Protein 3SM4 (pdb70)

B-factor: mean 24.64, std 7.72, range [2.0, 72.46]

Organism: Escherichia phage lambda (NCBI:txid2681611)

Foldseek 3Di:
DQVLLCVQQVDGQVDCPPPDPSVQLLCQLAAELQLCCLLLDQDPDDGDRDPSVVVVLVQNLCSQVVLDHDDDDPPQVVQCVVCLVVQQVVCCVVVVKHWDADAWFALDSVSRYIYHFSTAIPVGATEDEGAGPDVVVVVQCVPPPVVSCCVNRVRSRLSNCLSVVGFKYKYKYAYPVPPDDRIDIDMDTHDVVSNVSCVPRVVVSVVVSQVVCVVVVHHGSNSSD/DAADQVLVCVLFVDRFVPDDAPDPVLQLLCQLAAELLLCLLLLDADPDDGDRDPSVVVVLVQNLCSQVVLHHDDDDDDQVVQFVVCLVVLVVVCCVVVVWDWDAGGWFALDSVSRYIYGFSTATPVQATEDEGEGPDVVLVVQCLPPPPVSDDPSVVSSRLSNCLRVVTFKYKYKYAYPPDPPPGIDIDIDGHDVVSNVSCVPRVVVSVVVSQVVCVVVVHHGSNSSD/DAPADQVLVCVLFVDRQQPAAPPDPVLQLLCQLAAELQQCCLLLDADPDDHDRHPSVVVVLVQNLCSQVVLDHDDPPPVQVVQCVVCLVVQQVVCCVVVVWHWAAHGWFAQHSVSRYIYGFSTATPVQATEHEGAGPDVVVLVQCVPVNCVSCCVNRVSSRLSNCLRVVTFKYKYKYAYPPPPDDRIDIDMDGHDVVSNVSCVPRVVVSVVVSQVVCVVVVHHGSSSSD

CATH classification: 3.90.320.10

Radius of gyration: 29.6 Å; Cα contacts (8 Å, |Δi|>4): 1136; chains: 3; bounding box: 83×79×43 Å

Structure (mmCIF, N/CA/C/O backbone):
data_3SM4
#
_entry.id   3SM4
#
_cell.length_a   78.391
_cell.length_b   78.391
_cell.length_c   247.534
_cell.angle_alpha   90.00
_cell.angle_beta   90.00
_cell.angle_gamma   120.00
#
_symmetry.space_group_name_H-M   'P 65'
#
loop_
_entity.id
_entity.type
_entity.pdbx_description
1 polymer Exonuclease
2 polymer "5'-D(*TP*CP*GP*GP*TP*AP*CP*AP*GP*TP*AP*G)-3'"
3 polymer "5'-D(P*AP*GP*CP*TP*AP*CP*TP*GP*TP*AP*CP*CP*GP*A)-3'"
4 non-polymer 'PHOSPHATE ION'
5 non-polymer 'CHLORIDE ION'
6 non-polymer 'MAGNESIUM ION'
7 water water
#
loop_
_atom_site.group_PDB
_atom_site.id
_atom_site.type_symbol
_atom_site.label_atom_id
_atom_site.label_alt_id
_atom_site.label_comp_id
_atom_site.label_asym_id
_atom_site.label_entity_id
_atom_site.label_seq_id
_atom_site.pdbx_PDB_ins_code
_atom_site.Cartn_x
_atom_site.Cartn_y
_atom_site.Cartn_z
_atom_site.occupancy
_atom_site.B_iso_or_equiv
_atom_site.auth_seq_id
_atom_site.auth_comp_id
_atom_site.auth_asym_id
_atom_site.auth_atom_id
_atom_site.pdbx_PDB_model_num
ATOM 1 N N . THR A 1 5 ? -24.173 -43.354 -3.507 1.00 45.16 2 THR A N 1
ATOM 2 C CA . THR A 1 5 ? -23.856 -43.832 -4.886 1.00 46.18 2 THR A CA 1
ATOM 3 C C . THR A 1 5 ? -24.327 -42.827 -5.947 1.00 44.16 2 THR A C 1
ATOM 4 O O . THR A 1 5 ? -25.275 -42.074 -5.703 1.00 42.51 2 THR A O 1
ATOM 8 N N . PRO A 1 6 ? -23.661 -42.807 -7.124 1.00 44.73 3 PRO A N 1
ATOM 9 C CA . PRO A 1 6 ? -23.956 -41.872 -8.219 1.00 43.37 3 PRO A CA 1
ATOM 10 C C . PRO A 1 6 ? -25.433 -41.740 -8.611 1.00 42.64 3 PRO A C 1
ATOM 11 O O . PRO A 1 6 ? -25.870 -40.643 -8.969 1.00 41.28 3 PRO A O 1
ATOM 15 N N . ASP A 1 7 ? -26.186 -42.838 -8.547 1.00 44.14 4 ASP A N 1
ATOM 16 C CA . ASP A 1 7 ? -27.607 -42.823 -8.918 1.00 44.28 4 ASP A CA 1
ATOM 17 C C . ASP A 1 7 ? -28.467 -41.954 -7.992 1.00 42.88 4 ASP A C 1
ATOM 18 O O . ASP A 1 7 ? -29.401 -41.294 -8.449 1.00 42.69 4 ASP A O 1
ATOM 23 N N . ILE A 1 8 ? -28.135 -41.951 -6.701 1.00 42.39 5 ILE A N 1
ATOM 24 C CA . ILE A 1 8 ? -28.818 -41.113 -5.710 1.00 41.40 5 ILE A CA 1
ATOM 25 C C . ILE A 1 8 ? -28.533 -39.625 -5.962 1.00 39.51 5 ILE A C 1
ATOM 26 O O . ILE A 1 8 ? -29.442 -38.791 -5.902 1.00 39.31 5 ILE A O 1
ATOM 31 N N . ILE A 1 9 ? -27.272 -39.309 -6.252 1.00 38.57 6 ILE A N 1
ATOM 32 C CA . ILE A 1 9 ? -26.854 -37.939 -6.552 1.00 37.27 6 ILE A CA 1
ATOM 33 C C . ILE A 1 9 ? -27.489 -37.445 -7.857 1.00 37.53 6 ILE A C 1
ATOM 34 O O . ILE A 1 9 ? -27.958 -36.306 -7.929 1.00 37.25 6 ILE A O 1
ATOM 39 N N . LEU A 1 10 ? -27.517 -38.315 -8.868 1.00 38.41 7 LEU A N 1
ATOM 40 C CA . LEU A 1 10 ? -28.132 -38.015 -10.166 1.00 39.19 7 LEU A CA 1
ATOM 41 C C . LEU A 1 10 ? -29.606 -37.642 -10.022 1.00 39.84 7 LEU A C 1
ATOM 42 O O . LEU A 1 10 ? -30.080 -36.705 -10.666 1.00 40.21 7 LEU A O 1
ATOM 47 N N . GLN A 1 11 ? -30.318 -38.379 -9.171 1.00 40.53 8 GLN A N 1
ATOM 48 C CA . GLN A 1 11 ? -31.745 -38.155 -8.942 1.00 42.07 8 GLN A CA 1
ATOM 49 C C . GLN A 1 11 ? -32.049 -36.824 -8.255 1.00 41.73 8 GLN A C 1
ATOM 50 O O . GLN A 1 11 ? -33.131 -36.264 -8.438 1.00 43.42 8 GLN A O 1
ATOM 56 N N . ARG A 1 12 ? -31.096 -36.316 -7.476 1.00 40.20 9 ARG A N 1
ATOM 57 C CA . ARG A 1 12 ? -31.332 -35.101 -6.695 1.00 40.39 9 ARG A CA 1
ATOM 58 C C . ARG A 1 12 ? -30.674 -33.837 -7.258 1.00 39.85 9 ARG A C 1
ATOM 59 O O . ARG A 1 12 ? -31.100 -32.724 -6.939 1.00 40.81 9 ARG A O 1
ATOM 67 N N . THR A 1 13 ? -29.646 -34.006 -8.088 1.00 38.93 10 THR A N 1
ATOM 68 C CA . 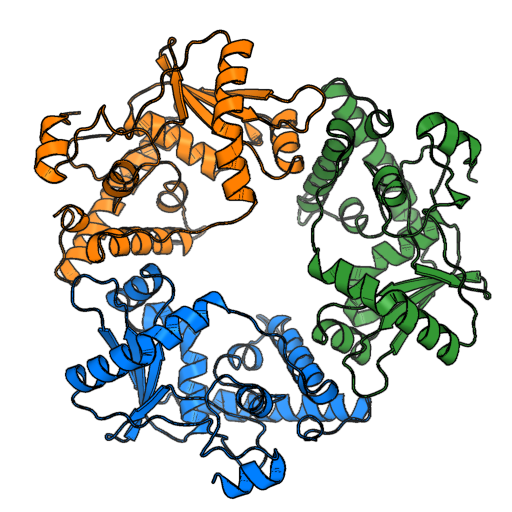THR A 1 13 ? -28.940 -32.865 -8.679 1.00 38.93 10 THR A CA 1
ATOM 69 C C . THR A 1 13 ? -29.168 -32.733 -10.186 1.00 39.95 10 THR A C 1
ATOM 70 O O . THR A 1 13 ? -29.036 -31.642 -10.746 1.00 40.78 10 THR A O 1
ATOM 74 N N . GLY A 1 14 ? -29.507 -33.845 -10.834 1.00 40.16 11 GLY A N 1
ATOM 75 C CA . GLY A 1 14 ? -29.631 -33.890 -12.290 1.00 41.41 11 GLY A CA 1
ATOM 76 C C . GLY A 1 14 ? -28.275 -34.001 -12.964 1.00 41.08 11 GLY A C 1
ATOM 77 O O . GLY A 1 14 ? -28.156 -33.808 -14.175 1.00 42.26 11 GLY A O 1
ATOM 78 N N . ILE A 1 15 ? -27.255 -34.317 -12.169 1.00 40.00 12 ILE A N 1
ATOM 79 C CA . ILE A 1 15 ? -25.880 -34.429 -12.648 1.00 40.46 12 ILE A CA 1
ATOM 80 C C . ILE A 1 15 ? -25.346 -35.839 -12.408 1.00 40.47 12 ILE A C 1
ATOM 81 O O . ILE A 1 15 ? -25.439 -36.367 -11.297 1.00 39.67 12 ILE A O 1
ATOM 86 N N . ASP A 1 16 ? -24.791 -36.441 -13.457 1.00 41.90 13 ASP A N 1
ATOM 87 C CA . ASP A 1 16 ? -24.193 -37.767 -13.356 1.00 42.84 13 ASP A CA 1
ATOM 88 C C . ASP A 1 16 ? -22.716 -37.657 -12.986 1.00 43.63 13 ASP A C 1
ATOM 89 O O . ASP A 1 16 ? -21.915 -37.090 -13.733 1.00 44.85 13 ASP A O 1
ATOM 94 N N . VAL A 1 17 ? -22.379 -38.200 -11.819 1.00 43.47 14 VAL A N 1
ATOM 95 C CA . VAL A 1 17 ? -21.021 -38.163 -11.267 1.00 44.80 14 VAL A CA 1
ATOM 96 C C . VAL A 1 17 ? -19.979 -38.867 -12.151 1.00 47.88 14 VAL A C 1
ATOM 97 O O . VAL A 1 17 ? -18.842 -38.395 -12.261 1.00 49.55 14 VAL A O 1
ATOM 101 N N . ARG A 1 18 ? -20.374 -39.974 -12.784 1.00 49.28 15 ARG A N 1
ATOM 102 C CA . ARG A 1 18 ? -19.487 -40.730 -13.682 1.00 52.82 15 ARG A CA 1
ATOM 103 C C . ARG A 1 18 ? -18.893 -39.838 -14.771 1.00 54.31 15 ARG A C 1
ATOM 104 O O . ARG A 1 18 ? -17.753 -40.040 -15.197 1.00 57.39 15 ARG A O 1
ATOM 112 N N . ALA A 1 19 ? -19.677 -38.857 -15.213 1.00 52.67 16 ALA A N 1
ATOM 113 C CA . ALA A 1 19 ? -19.212 -37.839 -16.146 1.00 54.29 16 ALA A CA 1
ATOM 114 C C . ALA A 1 19 ? -18.438 -36.755 -15.389 1.00 54.28 16 ALA A C 1
ATOM 115 O O . ALA A 1 19 ? -17.506 -37.069 -14.642 1.00 55.53 16 ALA A O 1
ATOM 117 N N . VAL A 1 20 ? -18.836 -35.495 -15.578 1.00 53.54 17 VAL A N 1
ATOM 118 C CA . VAL A 1 20 ? -18.207 -34.326 -14.938 1.00 53.90 17 VAL A CA 1
ATOM 119 C C . VAL A 1 20 ? -16.713 -34.220 -15.264 1.00 57.70 17 VAL A C 1
ATOM 120 O O . VAL A 1 20 ? -15.871 -34.867 -14.633 1.00 58.96 17 VAL A O 1
ATOM 124 N N . GLU A 1 21 ? -16.405 -33.390 -16.255 1.00 60.10 18 GLU A N 1
ATOM 125 C CA . GLU A 1 21 ? -15.037 -33.206 -16.743 1.00 64.58 18 GLU A CA 1
ATOM 126 C C . GLU A 1 21 ? -14.123 -32.480 -15.749 1.00 65.82 18 GLU A C 1
ATOM 127 O O . GLU A 1 21 ? -12.911 -32.716 -15.740 1.00 69.54 18 GLU A O 1
ATOM 133 N N . GLN A 1 22 ? -14.714 -31.612 -14.923 1.00 63.25 19 GLN A N 1
ATOM 134 C CA . GLN A 1 22 ? -14.011 -30.866 -13.862 1.00 64.14 19 GLN A CA 1
ATOM 135 C C . GLN A 1 22 ? -13.002 -29.833 -14.389 1.00 68.57 19 GLN A C 1
ATOM 136 O O . GLN A 1 22 ? -12.052 -30.181 -15.090 1.00 72.46 19 GLN A O 1
ATOM 142 N N . GLY A 1 23 ? -13.205 -28.561 -14.045 1.00 68.54 20 GLY A N 1
ATOM 143 C CA . GLY A 1 23 ? -14.328 -28.122 -13.217 1.00 64.42 20 GLY A CA 1
ATOM 144 C C . GLY A 1 23 ? -15.355 -27.343 -14.016 1.00 63.67 20 GLY A C 1
ATOM 145 O O . GLY A 1 23 ? -15.301 -26.113 -14.082 1.00 65.77 20 GLY A O 1
ATOM 146 N N . ASP A 1 24 ? -16.292 -28.068 -14.622 1.00 61.14 21 ASP A N 1
ATOM 147 C CA . ASP A 1 24 ? -17.328 -27.472 -15.467 1.00 60.76 21 ASP A CA 1
ATOM 148 C C . ASP A 1 24 ? -18.538 -26.987 -14.662 1.00 57.84 21 ASP A C 1
ATOM 149 O O . ASP A 1 24 ? -18.504 -26.967 -13.429 1.00 56.30 21 ASP A O 1
ATOM 154 N N . ASP A 1 25 ? -19.599 -26.607 -15.372 1.00 57.49 22 ASP A N 1
ATOM 155 C CA . ASP A 1 25 ? -20.834 -26.101 -14.765 1.00 55.60 22 ASP A CA 1
ATOM 156 C C . ASP A 1 25 ? -21.456 -27.098 -13.788 1.00 51.77 22 ASP A C 1
ATOM 157 O O . ASP A 1 25 ? -21.987 -26.706 -12.746 1.00 50.64 22 ASP A O 1
ATOM 162 N N . ALA A 1 26 ? -21.379 -28.380 -14.137 1.00 38.70 23 ALA A N 1
ATOM 163 C CA . ALA A 1 26 ? -21.906 -29.463 -13.313 1.00 37.85 23 ALA A CA 1
ATOM 164 C C . ALA A 1 26 ? -21.061 -29.702 -12.060 1.00 36.74 23 ALA A C 1
ATOM 165 O O . ALA A 1 26 ? -21.604 -29.986 -10.989 1.00 35.56 23 ALA A O 1
ATOM 167 N N . TRP A 1 27 ? -19.740 -29.587 -12.202 1.00 37.06 24 TRP A N 1
ATOM 168 C CA . TRP A 1 27 ? -18.814 -29.712 -11.074 1.00 36.17 24 TRP A CA 1
ATOM 169 C C . TRP A 1 27 ? -19.133 -28.702 -9.975 1.00 34.16 24 TRP A C 1
ATOM 170 O O . TRP A 1 27 ? -19.237 -29.063 -8.802 1.00 33.22 24 TRP A O 1
ATOM 181 N N . HIS A 1 28 ? -19.284 -27.439 -10.368 1.00 33.63 25 HIS A N 1
ATOM 182 C CA . HIS A 1 28 ? -19.576 -26.359 -9.430 1.00 31.85 25 HIS A CA 1
ATOM 183 C C . HIS A 1 28 ? -20.971 -26.467 -8.826 1.00 30.36 25 HIS A C 1
ATOM 184 O O . HIS A 1 28 ? -21.181 -26.088 -7.674 1.00 29.27 25 HIS A O 1
ATOM 191 N N . LYS A 1 29 ? -21.911 -26.995 -9.607 1.00 30.30 26 LYS A N 1
ATOM 192 C CA . LYS A 1 29 ? -23.304 -27.120 -9.185 1.00 29.23 26 LYS A CA 1
ATOM 193 C C . LYS A 1 29 ? -23.469 -28.076 -8.003 1.00 28.06 26 LYS A C 1
ATOM 194 O O . LYS A 1 29 ? -24.302 -27.845 -7.125 1.00 27.14 26 LYS A O 1
ATOM 200 N N . LEU A 1 30 ? -22.662 -29.136 -7.983 1.00 28.06 27 LEU A N 1
ATOM 201 C CA . LEU A 1 30 ? -22.717 -30.151 -6.930 1.00 27.26 27 LEU A CA 1
ATOM 202 C C . LEU A 1 30 ? -22.345 -29.618 -5.544 1.00 25.90 27 LEU A C 1
ATOM 203 O O . LEU A 1 30 ? -22.801 -30.153 -4.532 1.00 25.33 27 LEU A O 1
ATOM 208 N N . ARG A 1 31 ? -21.522 -28.568 -5.507 1.00 25.38 28 ARG A N 1
ATOM 209 C CA . ARG A 1 31 ? -21.063 -27.971 -4.249 1.00 24.31 28 ARG A CA 1
ATOM 210 C C . ARG A 1 31 ? -21.961 -26.845 -3.730 1.00 23.32 28 ARG A C 1
ATOM 211 O O . ARG A 1 31 ? -21.739 -26.332 -2.629 1.00 22.52 28 ARG A O 1
ATOM 219 N N . LEU A 1 32 ? -22.966 -26.460 -4.516 1.00 23.13 29 LEU A N 1
ATOM 220 C CA . LEU A 1 32 ? -23.834 -25.334 -4.155 1.00 22.26 29 LEU A CA 1
ATOM 221 C C . LEU A 1 32 ? -24.562 -25.576 -2.835 1.00 21.40 29 LEU A C 1
ATOM 222 O O . LEU A 1 32 ? -25.294 -26.562 -2.686 1.00 21.72 29 LEU A O 1
ATOM 227 N N . GLY A 1 33 ? -24.326 -24.681 -1.877 1.00 20.51 30 GLY A N 1
ATOM 228 C CA . GLY A 1 33 ? -24.959 -24.733 -0.559 1.00 19.72 30 GLY A CA 1
ATOM 229 C C . GLY A 1 33 ? -24.384 -25.763 0.397 1.00 19.36 30 GLY A C 1
ATOM 230 O O . GLY A 1 33 ? -24.834 -25.876 1.539 1.00 19.12 30 GLY A O 1
ATOM 231 N N . VAL A 1 34 ? -23.383 -26.506 -0.070 1.00 19.44 31 VAL A N 1
ATOM 232 C CA . VAL A 1 34 ? -22.799 -27.613 0.681 1.00 19.30 31 VAL A CA 1
ATOM 233 C C . VAL A 1 34 ? -21.603 -27.152 1.517 1.00 18.90 31 VAL A C 1
ATOM 234 O O . VAL A 1 34 ? -20.751 -26.399 1.038 1.00 19.02 31 VAL A O 1
ATOM 238 N N . ILE A 1 35 ? -21.558 -27.600 2.770 1.00 18.65 32 ILE A N 1
ATOM 239 C CA . ILE A 1 35 ? -20.412 -27.354 3.638 1.00 18.62 32 ILE A CA 1
ATOM 240 C C . ILE A 1 35 ? -19.248 -28.230 3.167 1.00 19.29 32 ILE A C 1
ATOM 241 O O . ILE A 1 35 ? -19.295 -29.462 3.261 1.00 19.97 32 ILE A O 1
ATOM 246 N N . THR A 1 36 ? -18.221 -27.572 2.635 1.00 19.61 33 THR A N 1
ATOM 247 C CA . THR A 1 36 ? -17.084 -28.247 2.008 1.00 20.30 33 THR A CA 1
ATOM 248 C C . THR A 1 36 ? -15.833 -28.206 2.883 1.00 20.62 33 THR A C 1
ATOM 249 O O . THR A 1 36 ? -15.669 -27.302 3.707 1.00 19.97 33 THR A O 1
ATOM 253 N N . ALA A 1 37 ? -14.950 -29.185 2.682 1.00 21.36 34 ALA A N 1
ATOM 254 C CA . ALA A 1 37 ? -13.751 -29.356 3.505 1.00 22.00 34 ALA A CA 1
ATOM 255 C C . ALA A 1 37 ? -12.837 -28.129 3.575 1.00 22.08 34 ALA A C 1
ATOM 256 O O . ALA A 1 37 ? -12.377 -27.762 4.655 1.00 21.84 34 ALA A O 1
ATOM 258 N N . SER A 1 38 ? -12.583 -27.493 2.433 1.00 22.33 35 SER A N 1
ATOM 259 C CA . SER A 1 38 ? -11.670 -26.345 2.392 1.00 22.87 35 SER A CA 1
ATOM 260 C C . SER A 1 38 ? -12.288 -25.051 2.947 1.00 22.00 35 SER A C 1
ATOM 261 O O . SER A 1 38 ? -11.613 -24.024 3.055 1.00 22.02 35 SER A O 1
ATOM 264 N N . GLU A 1 39 ? -13.565 -25.114 3.316 1.00 21.18 36 GLU A N 1
ATOM 265 C CA . GLU A 1 39 ? -14.264 -23.960 3.878 1.00 20.99 36 GLU A CA 1
ATOM 266 C C . GLU A 1 39 ? -14.746 -24.202 5.310 1.00 20.67 36 GLU A C 1
ATOM 267 O O . GLU A 1 39 ? -15.240 -23.284 5.963 1.00 20.22 36 GLU A O 1
ATOM 273 N N . VAL A 1 40 ? -14.581 -25.431 5.797 1.00 21.05 37 VAL A N 1
ATOM 274 C CA . VAL A 1 40 ? -15.084 -25.814 7.123 1.00 21.15 37 VAL A CA 1
ATOM 275 C C . VAL A 1 40 ? -14.460 -25.030 8.282 1.00 21.39 37 VAL A C 1
ATOM 276 O O . VAL A 1 40 ? -15.096 -24.855 9.324 1.00 21.37 37 VAL A O 1
ATOM 280 N N . HIS A 1 41 ? -13.237 -24.536 8.090 1.00 21.94 38 HIS A N 1
ATOM 281 C CA . HIS A 1 41 ? -12.554 -23.734 9.108 1.00 22.42 38 HIS A CA 1
ATOM 282 C C . HIS A 1 41 ? -13.397 -22.530 9.542 1.00 22.13 38 HIS A C 1
ATOM 283 O O . HIS A 1 41 ? -13.291 -22.064 10.679 1.00 22.43 38 HIS A O 1
ATOM 290 N N . ASN A 1 42 ? -14.238 -22.051 8.630 1.00 21.69 39 ASN A N 1
ATOM 291 C CA . ASN A 1 42 ? -15.187 -20.979 8.920 1.00 21.53 39 ASN A CA 1
ATOM 292 C C . ASN A 1 42 ? -16.296 -21.407 9.879 1.00 21.66 39 ASN A C 1
ATOM 293 O O . ASN A 1 42 ? -16.736 -20.614 10.710 1.00 21.79 39 ASN A O 1
ATOM 298 N N . VAL A 1 43 ? -16.748 -22.655 9.752 1.00 21.83 40 VAL A N 1
ATOM 299 C CA . VAL A 1 43 ? -17.823 -23.194 10.594 1.00 22.22 40 VAL A CA 1
ATOM 300 C C . VAL A 1 43 ? -17.343 -23.419 12.034 1.00 23.21 40 VAL A C 1
ATOM 301 O O . VAL A 1 43 ? -18.083 -23.179 12.988 1.00 23.66 40 VAL A O 1
ATOM 305 N N . ILE A 1 44 ? -16.100 -23.862 12.184 1.00 23.90 41 ILE A N 1
ATOM 306 C CA . ILE A 1 44 ? -15.573 -24.232 13.500 1.00 25.11 41 ILE A CA 1
ATOM 307 C C . ILE A 1 44 ? -14.902 -23.076 14.247 1.00 25.69 41 ILE A C 1
ATOM 308 O O . ILE A 1 44 ? -14.497 -23.230 15.402 1.00 26.82 41 ILE A O 1
ATOM 313 N N . ALA A 1 45 ? -14.811 -21.921 13.589 1.00 25.48 42 ALA A N 1
ATOM 314 C CA . ALA A 1 45 ? -14.245 -20.713 14.188 1.00 26.14 42 ALA A CA 1
ATOM 315 C C . ALA A 1 45 ? -15.089 -20.214 15.362 1.00 26.73 42 ALA A C 1
ATOM 316 O O . ALA A 1 45 ? -16.315 -20.101 15.263 1.00 26.46 42 ALA A O 1
ATOM 318 N N . LYS A 1 46 ? -14.416 -19.927 16.470 1.00 27.94 43 LYS A N 1
ATOM 319 C CA . LYS A 1 46 ? -15.066 -19.458 17.689 1.00 28.92 43 LYS A CA 1
ATOM 320 C C . LYS A 1 46 ? -14.611 -18.037 18.011 1.00 29.63 43 LYS A C 1
ATOM 321 O O . LYS A 1 46 ? -13.537 -17.620 17.569 1.00 29.86 43 LYS A O 1
ATOM 327 N N . PRO A 1 47 ? -15.425 -17.279 18.771 1.00 30.32 44 PRO A N 1
ATOM 328 C CA . PRO A 1 47 ? -14.926 -16.002 19.279 1.00 31.22 44 PRO A CA 1
ATOM 329 C C . PRO A 1 47 ? -13.964 -16.239 20.442 1.00 32.47 44 PRO A C 1
ATOM 330 O O . PRO A 1 47 ? -13.983 -17.315 21.042 1.00 32.76 44 PRO A O 1
ATOM 334 N N . ARG A 1 48 ? -13.132 -15.248 20.753 1.00 33.44 45 ARG A N 1
ATOM 335 C CA . ARG A 1 48 ? -12.164 -15.369 21.848 1.00 34.88 45 ARG A CA 1
ATOM 336 C C . ARG A 1 48 ? -12.853 -15.413 23.213 1.00 35.92 45 ARG A C 1
ATOM 337 O O . ARG A 1 48 ? -12.336 -16.007 24.162 1.00 37.04 45 ARG A O 1
ATOM 345 N N . SER A 1 49 ? -14.022 -14.783 23.294 1.00 35.66 46 SER A N 1
ATOM 346 C CA . SER A 1 49 ? -14.852 -14.806 24.492 1.00 36.70 46 SER A CA 1
ATOM 347 C C . SER A 1 49 ? -16.325 -14.852 24.097 1.00 35.73 46 SER A C 1
ATOM 348 O O . SER A 1 49 ? -16.758 -14.123 23.203 1.00 34.85 46 SER A O 1
ATOM 351 N N . GLY A 1 50 ? -17.087 -15.718 24.760 1.00 35.97 47 GLY A N 1
ATOM 352 C CA . GLY A 1 50 ? -18.526 -15.815 24.530 1.00 35.33 47 GLY A CA 1
ATOM 353 C C . GLY A 1 50 ? -18.928 -16.813 23.463 1.00 33.63 47 GLY A C 1
ATOM 354 O O . GLY A 1 50 ? -18.219 -17.789 23.219 1.00 33.02 47 GLY A O 1
ATOM 355 N N . LYS A 1 51 ? -20.069 -16.563 22.822 1.00 32.94 48 LYS A N 1
ATOM 356 C CA . LYS A 1 51 ? -20.638 -17.520 21.868 1.00 31.63 48 LYS A CA 1
ATOM 357 C C . LYS A 1 51 ? -21.111 -16.922 20.535 1.00 30.35 48 LYS A C 1
ATOM 358 O O . LYS A 1 51 ? -21.595 -17.656 19.669 1.00 29.26 48 LYS A O 1
ATOM 364 N N . LYS A 1 52 ? -20.976 -15.607 20.370 1.00 30.48 49 LYS A N 1
ATOM 365 C CA . LYS A 1 52 ? -21.406 -14.952 19.131 1.00 29.57 49 LYS A CA 1
ATOM 366 C C . LYS A 1 52 ? -20.515 -15.347 17.956 1.00 28.24 49 LYS A C 1
ATOM 367 O O . LYS A 1 52 ? -19.292 -15.236 18.032 1.00 28.27 49 LYS A O 1
ATOM 373 N N . TRP A 1 53 ? -21.147 -15.802 16.875 1.00 27.29 50 TRP A N 1
ATOM 374 C CA . TRP A 1 53 ? -20.449 -16.215 15.655 1.00 26.27 50 TRP A CA 1
ATOM 375 C C . TRP A 1 53 ? -19.514 -15.115 15.152 1.00 26.25 50 TRP A C 1
ATOM 376 O O . TRP A 1 53 ? -19.950 -13.979 14.947 1.00 26.46 50 TRP A O 1
ATOM 387 N N . PRO A 1 54 ? -18.221 -15.446 14.962 1.00 26.19 51 PRO A N 1
ATOM 388 C CA . PRO A 1 54 ? -17.250 -14.481 14.440 1.00 26.42 51 PRO A CA 1
ATOM 389 C C . PRO A 1 54 ? -17.534 -14.143 12.976 1.00 25.84 51 PRO A C 1
ATOM 390 O O . PRO A 1 54 ? -18.213 -14.909 12.287 1.00 24.78 51 PRO A O 1
ATOM 394 N N . ASP A 1 55 ? -17.012 -13.005 12.517 1.00 26.37 52 ASP A N 1
ATOM 395 C CA . ASP A 1 55 ? -17.321 -12.473 11.183 1.00 26.30 52 ASP A CA 1
ATOM 396 C C . ASP A 1 55 ? -17.068 -13.466 10.047 1.00 25.34 52 ASP A C 1
ATOM 397 O O . ASP A 1 55 ? -17.862 -13.541 9.109 1.00 24.83 52 ASP A O 1
ATOM 402 N N . MET A 1 56 ? -15.973 -14.223 10.145 1.00 25.42 53 MET A N 1
ATOM 403 C CA . MET A 1 56 ? -15.650 -15.290 9.190 1.00 24.81 53 MET A CA 1
ATOM 404 C C . MET A 1 56 ? -16.779 -16.308 9.056 1.00 23.71 53 MET A C 1
ATOM 405 O O . MET A 1 56 ? -17.127 -16.718 7.944 1.00 23.22 53 MET A O 1
ATOM 410 N N . LYS A 1 57 ? -17.326 -16.722 10.198 1.00 23.40 54 LYS A N 1
ATOM 411 C CA . LYS A 1 57 ? -18.398 -17.709 10.243 1.00 22.69 54 LYS A CA 1
ATOM 412 C C . LYS A 1 57 ? -19.696 -17.154 9.656 1.00 22.38 54 LYS A C 1
ATOM 413 O O . LYS A 1 57 ? -20.360 -17.832 8.873 1.00 21.72 54 LYS A O 1
ATOM 419 N N . MET A 1 58 ? -20.043 -15.923 10.029 1.00 22.81 55 MET A N 1
ATOM 420 C CA . MET A 1 58 ? -21.226 -15.257 9.483 1.00 22.73 55 MET A CA 1
ATOM 421 C C . MET A 1 58 ? -21.106 -15.044 7.976 1.00 22.05 55 MET A C 1
ATOM 422 O O . MET A 1 58 ? -22.081 -15.216 7.243 1.00 21.76 55 MET A O 1
ATOM 427 N N . SER A 1 59 ? -19.904 -14.683 7.529 1.00 21.80 56 SER A N 1
ATOM 428 C CA . SER A 1 59 ? -19.608 -14.487 6.111 1.00 21.59 56 SER A CA 1
ATOM 429 C C . SER A 1 59 ? -19.865 -15.755 5.297 1.00 20.72 56 SER A C 1
ATOM 430 O O . SER A 1 59 ? -20.472 -15.698 4.226 1.00 20.58 56 SER A O 1
ATOM 433 N N . TYR A 1 60 ? -19.404 -16.891 5.817 1.00 19.94 57 TYR A N 1
ATOM 434 C CA . TYR A 1 60 ? -19.594 -18.182 5.165 1.00 19.20 57 TYR A CA 1
ATOM 435 C C . TYR A 1 60 ? -21.057 -18.625 5.210 1.00 18.59 57 TYR A C 1
ATOM 436 O O . TYR A 1 60 ? -21.577 -19.165 4.231 1.00 18.32 57 TYR A O 1
ATOM 445 N N . PHE A 1 61 ? -21.700 -18.387 6.355 1.00 18.08 58 PHE A N 1
ATOM 446 C CA . PHE A 1 61 ? -23.132 -18.619 6.553 1.00 17.73 58 PHE A CA 1
ATOM 447 C C . PHE A 1 61 ? -23.923 -17.949 5.427 1.00 17.41 58 PHE A C 1
ATOM 448 O O . PHE A 1 61 ? -24.673 -18.614 4.708 1.00 17.06 58 PHE A O 1
ATOM 456 N N . HIS A 1 62 ? -23.711 -16.644 5.252 1.00 17.09 59 HIS A N 1
ATOM 457 C CA . HIS A 1 62 ? -24.382 -15.873 4.204 1.00 17.37 59 HIS A CA 1
ATOM 458 C C . HIS A 1 62 ? -23.984 -16.281 2.783 1.00 17.04 59 HIS A C 1
ATOM 459 O O . HIS A 1 62 ? -24.817 -16.249 1.881 1.00 17.08 59 HIS A O 1
ATOM 466 N N . THR A 1 63 ? -22.719 -16.661 2.590 1.00 17.02 60 THR A N 1
ATOM 467 C CA . THR A 1 63 ? -22.234 -17.126 1.285 1.00 16.93 60 THR A CA 1
ATOM 468 C C . THR A 1 63 ? -22.983 -18.391 0.847 1.00 16.85 60 THR A C 1
ATOM 469 O O . THR A 1 63 ? -23.424 -18.494 -0.302 1.00 16.73 60 THR A O 1
ATOM 473 N N . LEU A 1 64 ? -23.140 -19.335 1.773 1.00 16.83 61 LEU A N 1
ATOM 474 C CA . LEU A 1 64 ? -23.827 -20.595 1.485 1.00 17.29 61 LEU A CA 1
ATOM 475 C C . LEU A 1 64 ? -25.318 -20.413 1.236 1.00 17.49 61 LEU A C 1
ATOM 476 O O . LEU A 1 64 ? -25.884 -21.059 0.352 1.00 17.95 61 LEU A O 1
ATOM 481 N N . LEU A 1 65 ? -25.949 -19.547 2.025 1.00 17.66 62 LEU A N 1
ATOM 482 C CA . LEU A 1 65 ? -27.368 -19.247 1.855 1.00 18.10 62 LEU A CA 1
ATOM 483 C C . LEU A 1 65 ? -27.626 -18.595 0.504 1.00 18.69 62 LEU A C 1
ATOM 484 O O . LEU A 1 65 ? -28.632 -18.885 -0.147 1.00 19.14 62 LEU A O 1
ATOM 489 N N . ALA A 1 66 ? -26.701 -17.729 0.090 1.00 18.66 63 ALA A N 1
ATOM 490 C CA . ALA A 1 66 ? -26.749 -17.093 -1.224 1.00 19.25 63 ALA A CA 1
ATOM 491 C C . ALA A 1 66 ? -26.659 -18.107 -2.368 1.00 19.43 63 ALA A C 1
ATOM 492 O O . ALA A 1 66 ? -27.308 -17.936 -3.396 1.00 20.10 63 ALA A O 1
ATOM 494 N N . GLU A 1 67 ? -25.862 -19.160 -2.182 1.00 19.08 64 GLU A N 1
ATOM 495 C CA . GLU A 1 67 ? -25.707 -20.208 -3.195 1.00 19.34 64 GLU A CA 1
ATOM 496 C C . GLU A 1 67 ? -26.998 -21.007 -3.393 1.00 19.51 64 GLU A C 1
ATOM 497 O O . GLU A 1 67 ? -27.330 -21.384 -4.515 1.00 19.80 64 GLU A O 1
ATOM 503 N N . VAL A 1 68 ? -27.719 -21.249 -2.301 1.00 19.28 65 VAL A N 1
ATOM 504 C CA . VAL A 1 68 ? -29.000 -21.963 -2.342 1.00 19.93 65 VAL A CA 1
ATOM 505 C C . VAL A 1 68 ? -30.075 -21.131 -3.053 1.00 20.75 65 VAL A C 1
ATOM 506 O O . VAL A 1 68 ? -30.861 -21.657 -3.851 1.00 21.26 65 VAL A O 1
ATOM 510 N N . CYS A 1 69 ? -30.083 -19.830 -2.775 1.00 20.76 66 CYS A N 1
ATOM 511 C CA . CYS A 1 69 ? -31.130 -18.932 -3.264 1.00 21.90 66 CYS A CA 1
ATOM 512 C C . CYS A 1 69 ? -30.883 -18.401 -4.679 1.00 22.32 66 CYS A C 1
ATOM 513 O O . CYS A 1 69 ? -31.833 -18.059 -5.383 1.00 22.98 66 CYS A O 1
ATOM 516 N N . THR A 1 70 ? -29.617 -18.329 -5.087 1.00 22.37 67 THR A N 1
ATOM 517 C CA . THR A 1 70 ? -29.264 -17.861 -6.435 1.00 23.22 67 THR A CA 1
ATOM 518 C C . THR A 1 70 ? -28.928 -19.003 -7.394 1.00 24.04 67 THR A C 1
ATOM 519 O O . THR A 1 70 ? -29.086 -18.867 -8.608 1.00 24.87 67 THR A O 1
ATOM 523 N N . GLY A 1 71 ? -28.452 -20.118 -6.845 1.00 24.20 68 GLY A N 1
ATOM 524 C CA . GLY A 1 71 ? -28.042 -21.264 -7.654 1.00 25.36 68 GLY A CA 1
ATOM 525 C C . GLY A 1 71 ? -26.774 -21.018 -8.453 1.00 26.50 68 GLY A C 1
ATOM 526 O O . GLY A 1 71 ? -26.480 -21.747 -9.400 1.00 27.07 68 GLY A O 1
ATOM 527 N N . VAL A 1 72 ? -26.031 -19.975 -8.082 1.00 26.83 69 VAL A N 1
ATOM 528 C CA . VAL A 1 72 ? -24.750 -19.670 -8.719 1.00 28.28 69 VAL A CA 1
ATOM 529 C C . VAL A 1 72 ? -23.651 -19.442 -7.685 1.00 28.08 69 VAL A C 1
ATOM 530 O O . VAL A 1 72 ? -23.928 -19.178 -6.515 1.00 27.28 69 VAL A O 1
ATOM 534 N N . ALA A 1 73 ? -22.404 -19.564 -8.127 1.00 29.49 70 ALA A N 1
ATOM 535 C CA . ALA A 1 73 ? -21.252 -19.258 -7.288 1.00 29.88 70 ALA A CA 1
ATOM 536 C C . ALA A 1 73 ? -20.211 -18.479 -8.086 1.00 31.49 70 ALA A C 1
ATOM 537 O O . ALA A 1 73 ? -19.960 -18.804 -9.251 1.00 32.59 70 ALA A O 1
ATOM 539 N N . PRO A 1 74 ? -19.612 -17.441 -7.469 1.00 31.95 71 PRO A N 1
ATOM 540 C CA . PRO A 1 74 ? -18.496 -16.728 -8.094 1.00 33.49 71 PRO A CA 1
ATOM 541 C C . PRO A 1 74 ? -17.272 -17.631 -8.204 1.00 34.40 71 PRO A C 1
ATOM 542 O O . PRO A 1 74 ? -17.121 -18.567 -7.413 1.00 33.70 71 PRO A O 1
ATOM 546 N N . GLU A 1 75 ? -16.408 -17.351 -9.174 1.00 36.35 72 GLU A N 1
ATOM 547 C CA . GLU A 1 75 ? -15.209 -18.159 -9.374 1.00 37.55 72 GLU A CA 1
ATOM 548 C C . GLU A 1 75 ? -13.927 -17.387 -9.069 1.00 38.45 72 GLU A C 1
ATOM 549 O O . GLU A 1 75 ? -13.636 -16.361 -9.691 1.00 39.65 72 GLU A O 1
ATOM 555 N N . VAL A 1 76 ? -13.176 -17.898 -8.097 1.00 38.13 73 VAL A N 1
ATOM 556 C CA . VAL A 1 76 ? -11.899 -17.314 -7.686 1.00 38.98 73 VAL A CA 1
ATOM 557 C C . VAL A 1 76 ? -10.732 -18.174 -8.178 1.00 40.21 73 VAL A C 1
ATOM 558 O O . VAL A 1 76 ? -10.943 -19.193 -8.842 1.00 40.54 73 VAL A O 1
ATOM 562 N N . ASN A 1 77 ? -9.510 -17.751 -7.853 1.00 49.15 74 ASN A N 1
ATOM 563 C CA . ASN A 1 77 ? -8.292 -18.527 -8.111 1.00 45.64 74 ASN A CA 1
ATOM 564 C C . ASN A 1 77 ? -8.183 -19.118 -9.521 1.00 43.18 74 ASN A C 1
ATOM 565 O O . ASN A 1 77 ? -7.871 -20.299 -9.681 1.00 41.46 74 ASN A O 1
ATOM 570 N N . ALA A 1 78 ? -8.437 -18.293 -10.536 1.00 43.11 75 ALA A N 1
ATOM 571 C CA . ALA A 1 78 ? -8.310 -18.723 -11.931 1.00 41.30 75 ALA A CA 1
ATOM 572 C C . ALA A 1 78 ? -6.868 -19.116 -12.255 1.00 38.28 75 ALA A C 1
ATOM 573 O O . ALA A 1 78 ? -6.622 -20.076 -12.990 1.00 37.06 75 ALA A O 1
ATOM 575 N N . LYS A 1 79 ? -5.926 -18.374 -11.680 1.00 37.41 76 LYS A N 1
ATOM 576 C CA . LYS A 1 79 ? -4.502 -18.596 -11.891 1.00 34.94 76 LYS A CA 1
ATOM 577 C C . LYS A 1 79 ? -3.996 -19.830 -11.136 1.00 33.28 76 LYS A C 1
ATOM 578 O O . LYS A 1 79 ? -3.251 -20.642 -11.691 1.00 31.51 76 LYS A O 1
ATOM 584 N N . ALA A 1 80 ? -4.418 -19.966 -9.879 1.00 33.70 77 ALA A N 1
ATOM 585 C CA . ALA A 1 80 ? -3.999 -21.076 -9.020 1.00 32.26 77 ALA A CA 1
ATOM 586 C C . ALA A 1 80 ? -4.536 -22.426 -9.499 1.00 31.00 77 ALA A C 1
ATOM 587 O O . ALA A 1 80 ? -3.826 -23.433 -9.453 1.00 29.36 77 ALA A O 1
ATOM 589 N N . LEU A 1 81 ? -5.783 -22.438 -9.964 1.00 31.72 78 LEU A N 1
ATOM 590 C CA . LEU A 1 81 ? -6.406 -23.670 -10.449 1.00 31.18 78 LEU A CA 1
ATOM 591 C C . LEU A 1 81 ? -5.809 -24.127 -11.779 1.00 29.18 78 LEU A C 1
ATOM 592 O O . LEU A 1 81 ? -5.647 -25.326 -12.006 1.00 28.40 78 LEU A O 1
ATOM 597 N N . ALA A 1 82 ? -5.474 -23.166 -12.641 1.00 28.39 79 ALA A N 1
ATOM 598 C CA . ALA A 1 82 ? -4.819 -23.450 -13.919 1.00 27.08 79 ALA A CA 1
ATOM 599 C C . ALA A 1 82 ? -3.453 -24.105 -13.714 1.00 24.90 79 ALA A C 1
ATOM 600 O O . ALA A 1 82 ? -3.072 -25.006 -14.464 1.00 24.42 79 ALA A O 1
ATOM 602 N N . TRP A 1 83 ? -2.727 -23.645 -12.695 1.00 23.91 80 TRP A N 1
ATOM 603 C CA . TRP A 1 83 ? -1.434 -24.227 -12.332 1.00 22.47 80 TRP A CA 1
ATOM 604 C C . TRP A 1 83 ? -1.601 -25.672 -11.871 1.00 21.97 80 TRP A C 1
ATOM 605 O O . TRP A 1 83 ? -0.905 -26.567 -12.358 1.00 21.34 80 TRP A O 1
ATOM 616 N N . GLY A 1 84 ? -2.525 -25.886 -10.936 1.00 22.76 81 GLY A N 1
ATOM 617 C CA . GLY A 1 84 ? -2.778 -27.207 -10.361 1.00 22.60 81 GLY A CA 1
ATOM 618 C C . GLY A 1 84 ? -3.199 -28.249 -11.378 1.00 22.80 81 GLY A C 1
ATOM 619 O O . GLY A 1 84 ? -2.683 -29.374 -11.370 1.00 21.90 81 GLY A O 1
ATOM 620 N N . LYS A 1 85 ? -4.128 -27.868 -12.258 1.00 24.02 82 LYS A N 1
ATOM 621 C CA . LYS A 1 85 ? -4.682 -28.775 -13.271 1.00 25.23 82 LYS A CA 1
ATOM 622 C C . LYS A 1 85 ? -3.634 -29.224 -14.296 1.00 24.52 82 LYS A C 1
ATOM 623 O O . LYS A 1 85 ? -3.712 -30.331 -14.833 1.00 25.24 82 LYS A O 1
ATOM 629 N N . GLN A 1 86 ? -2.652 -28.365 -14.554 1.00 23.46 83 GLN A N 1
ATOM 630 C CA . GLN A 1 86 ? -1.567 -28.684 -15.478 1.00 23.31 83 GLN A CA 1
ATOM 631 C C . GLN A 1 86 ? -0.679 -29.807 -14.931 1.00 22.21 83 GLN A C 1
ATOM 632 O O . GLN A 1 86 ? -0.268 -30.701 -15.675 1.00 22.58 83 GLN A O 1
ATOM 638 N N . TYR A 1 87 ? -0.417 -29.766 -13.626 1.00 21.15 84 TYR A N 1
ATOM 639 C CA . TYR A 1 87 ? 0.528 -30.679 -12.982 1.00 20.36 84 TYR A CA 1
ATOM 640 C C . TYR A 1 87 ? -0.091 -31.794 -12.132 1.00 20.61 84 TYR A C 1
ATOM 641 O O . TYR A 1 87 ? 0.638 -32.561 -11.498 1.00 20.09 84 TYR A O 1
ATOM 650 N N . GLU A 1 88 ? -1.419 -31.893 -12.128 1.00 21.60 85 GLU A N 1
ATOM 651 C CA . GLU A 1 88 ? -2.115 -32.886 -11.300 1.00 22.43 85 GLU A CA 1
ATOM 652 C C . GLU A 1 88 ? -1.790 -34.341 -11.654 1.00 22.58 85 GLU A C 1
ATOM 653 O O . GLU A 1 88 ? -1.738 -35.194 -10.766 1.00 22.62 85 GLU A O 1
ATOM 659 N N . ASN A 1 89 ? -1.571 -34.621 -12.939 1.00 23.07 86 ASN A N 1
ATOM 660 C CA . ASN A 1 89 ? -1.186 -35.967 -13.374 1.00 23.71 86 ASN A CA 1
ATOM 661 C C . ASN A 1 89 ? 0.229 -36.360 -12.954 1.00 22.41 86 ASN A C 1
ATOM 662 O O . ASN A 1 89 ? 0.448 -37.471 -12.463 1.00 22.34 86 ASN A O 1
ATOM 667 N N . ASP A 1 90 ? 1.180 -35.445 -13.144 1.00 21.56 87 ASP A N 1
ATOM 668 C CA . ASP A 1 90 ? 2.572 -35.673 -12.751 1.00 21.08 87 ASP A CA 1
ATOM 669 C C . ASP A 1 90 ? 2.729 -35.762 -11.235 1.00 19.85 87 ASP A C 1
ATOM 670 O O . ASP A 1 90 ? 3.575 -36.505 -10.742 1.00 19.77 87 ASP A O 1
ATOM 675 N N . ALA A 1 91 ? 1.913 -35.000 -10.508 1.00 19.29 88 ALA A N 1
ATOM 676 C CA . ALA A 1 91 ? 1.888 -35.053 -9.050 1.00 18.81 88 ALA A CA 1
ATOM 677 C C . ALA A 1 91 ? 1.464 -36.439 -8.562 1.00 19.08 88 ALA A C 1
ATOM 678 O O . ALA A 1 91 ? 2.130 -37.031 -7.713 1.00 18.61 88 ALA A O 1
ATOM 680 N N . ARG A 1 92 ? 0.364 -36.949 -9.115 1.00 19.72 89 ARG A N 1
ATOM 681 C CA . ARG A 1 92 ? -0.177 -38.250 -8.726 1.00 20.62 89 ARG A CA 1
ATOM 682 C C . ARG A 1 92 ? 0.784 -39.385 -9.071 1.00 20.23 89 ARG A C 1
ATOM 683 O O . ARG A 1 92 ? 1.005 -40.284 -8.257 1.00 20.32 89 ARG A O 1
ATOM 691 N N . THR A 1 93 ? 1.359 -39.323 -10.270 1.00 19.83 90 THR A N 1
ATOM 692 C CA . THR A 1 93 ? 2.305 -40.329 -10.741 1.00 19.90 90 THR A CA 1
ATOM 693 C C . THR A 1 93 ? 3.528 -40.413 -9.823 1.00 18.72 90 THR A C 1
ATOM 694 O O . THR A 1 93 ? 3.967 -41.514 -9.466 1.00 18.51 90 THR A O 1
ATOM 698 N N . LEU A 1 94 ? 4.066 -39.256 -9.435 1.00 17.39 91 LEU A N 1
ATOM 699 C CA . LEU A 1 94 ? 5.214 -39.224 -8.534 1.00 17.07 91 LEU A CA 1
ATOM 700 C C . LEU A 1 94 ? 4.849 -39.676 -7.121 1.00 16.92 91 LEU A C 1
ATOM 701 O O . LEU A 1 94 ? 5.646 -40.353 -6.468 1.00 17.02 91 LEU A O 1
ATOM 706 N N . PHE A 1 95 ? 3.653 -39.315 -6.654 1.00 16.84 92 PHE A N 1
ATOM 707 C CA . PHE A 1 95 ? 3.208 -39.746 -5.328 1.00 17.45 92 PHE A CA 1
ATOM 708 C C . PHE A 1 95 ? 3.091 -41.264 -5.244 1.00 18.32 92 PHE A C 1
ATOM 709 O O . PHE A 1 95 ? 3.474 -41.859 -4.237 1.00 18.73 92 PHE A O 1
ATOM 717 N N . GLU A 1 96 ? 2.552 -41.865 -6.302 1.00 19.27 93 GLU A N 1
ATOM 718 C CA . GLU A 1 96 ? 2.382 -43.318 -6.408 1.00 20.79 93 GLU A CA 1
ATOM 719 C C . GLU A 1 96 ? 3.717 -44.055 -6.372 1.00 20.75 93 GLU A C 1
ATOM 720 O O . GLU A 1 96 ? 3.823 -45.142 -5.794 1.00 21.74 93 GLU A O 1
ATOM 726 N N . PHE A 1 97 ? 4.723 -43.460 -7.008 1.00 20.45 94 PHE A N 1
ATOM 727 C CA . PHE A 1 97 ? 6.072 -44.017 -7.047 1.00 20.81 94 PHE A CA 1
ATOM 728 C C . PHE A 1 97 ? 6.753 -43.938 -5.680 1.00 20.80 94 PHE A C 1
ATOM 729 O O . PHE A 1 97 ? 7.391 -44.897 -5.240 1.00 21.49 94 PHE A O 1
ATOM 737 N N . THR A 1 98 ? 6.625 -42.786 -5.028 1.00 25.78 95 THR A N 1
ATOM 738 C CA . THR A 1 98 ? 7.298 -42.530 -3.758 1.00 25.78 95 THR A CA 1
ATOM 739 C C . THR A 1 98 ? 6.665 -43.323 -2.609 1.00 26.09 95 THR A C 1
ATOM 740 O O . THR A 1 98 ? 7.371 -43.985 -1.837 1.00 26.46 95 THR A O 1
ATOM 744 N N . SER A 1 99 ? 5.337 -43.270 -2.530 1.00 25.83 96 SER A N 1
ATOM 745 C CA . SER A 1 99 ? 4.569 -43.878 -1.442 1.00 26.07 96 SER A CA 1
ATOM 746 C C . SER A 1 99 ? 4.468 -45.395 -1.550 1.00 27.20 96 SER A C 1
ATOM 747 O O . SER A 1 99 ? 4.280 -46.080 -0.543 1.00 27.59 96 SER A O 1
ATOM 750 N N . GLY A 1 100 ? 4.572 -45.907 -2.775 1.00 27.72 97 GLY A N 1
ATOM 751 C CA . GLY A 1 100 ? 4.366 -47.328 -3.049 1.00 29.17 97 GLY A CA 1
ATOM 752 C C . GLY A 1 100 ? 2.894 -47.683 -2.968 1.00 29.63 97 GLY A C 1
ATOM 753 O O . GLY A 1 100 ? 2.533 -48.845 -2.778 1.00 30.69 97 GLY A O 1
ATOM 754 N N . VAL A 1 101 ? 2.046 -46.667 -3.108 1.00 28.94 98 VAL A N 1
ATOM 755 C CA . VAL A 1 101 ? 0.600 -46.826 -3.006 1.00 29.25 98 VAL A CA 1
ATOM 756 C C . VAL A 1 101 ? -0.054 -46.349 -4.303 1.00 29.11 98 VAL A C 1
ATOM 757 O O . VAL A 1 101 ? 0.401 -45.384 -4.914 1.00 28.72 98 VAL A O 1
ATOM 761 N N . ASN A 1 102 ? -1.110 -47.037 -4.726 1.00 29.90 99 ASN A N 1
ATOM 762 C CA . ASN A 1 102 ? -1.816 -46.682 -5.952 1.00 29.97 99 ASN A CA 1
ATOM 763 C C . ASN A 1 102 ? -3.045 -45.825 -5.673 1.00 29.20 99 ASN A C 1
ATOM 764 O O . ASN A 1 102 ? -3.810 -46.102 -4.747 1.00 29.22 99 ASN A O 1
ATOM 769 N N . VAL A 1 103 ? -3.216 -44.781 -6.480 1.00 28.40 100 VAL A N 1
ATOM 770 C CA . VAL A 1 103 ? -4.256 -43.774 -6.260 1.00 27.55 100 VAL A CA 1
ATOM 771 C C . VAL A 1 103 ? -5.377 -43.884 -7.292 1.00 28.32 100 VAL A C 1
ATOM 772 O O . VAL A 1 103 ? -5.121 -43.978 -8.496 1.00 28.99 100 VAL A O 1
ATOM 776 N N . THR A 1 104 ? -6.615 -43.882 -6.804 1.00 28.39 101 THR A N 1
ATOM 777 C CA . THR A 1 104 ? -7.793 -43.835 -7.660 1.00 29.33 101 THR A CA 1
ATOM 778 C C . THR A 1 104 ? -8.418 -42.448 -7.543 1.00 28.50 101 THR A C 1
ATOM 779 O O . THR A 1 104 ? -8.674 -41.969 -6.435 1.00 27.52 101 THR A O 1
ATOM 783 N N . GLU A 1 105 ? -8.645 -41.800 -8.683 1.00 29.10 102 GLU A N 1
ATOM 784 C CA . GLU A 1 105 ? -9.296 -40.490 -8.698 1.00 28.78 102 GLU A CA 1
ATOM 785 C C . GLU A 1 105 ? -10.723 -40.612 -8.187 1.00 28.84 102 GLU A C 1
ATOM 786 O O . GLU A 1 105 ? -11.431 -41.568 -8.507 1.00 30.08 102 GLU A O 1
ATOM 792 N N . SER A 1 106 ? -11.130 -39.643 -7.378 1.00 28.01 103 SER A N 1
ATOM 793 C CA . SER A 1 106 ? -12.424 -39.681 -6.720 1.00 27.94 103 SER A CA 1
ATOM 794 C C . SER A 1 106 ? -13.250 -38.439 -7.031 1.00 27.44 103 SER A C 1
ATOM 795 O O . SER A 1 106 ? -12.750 -37.316 -6.933 1.00 26.70 103 SER A O 1
ATOM 798 N N . PRO A 1 107 ? -14.523 -38.638 -7.411 1.00 28.00 104 PRO A N 1
ATOM 799 C CA . PRO A 1 107 ? -15.456 -37.520 -7.475 1.00 27.37 104 PRO A CA 1
ATOM 800 C C . PRO A 1 107 ? -15.824 -37.056 -6.068 1.00 25.90 104 PRO A C 1
ATOM 801 O O . PRO A 1 107 ? -15.360 -37.639 -5.082 1.00 25.66 104 PRO A O 1
ATOM 805 N N . ILE A 1 108 ? -16.648 -36.015 -5.981 1.00 24.96 105 ILE A N 1
ATOM 806 C CA . ILE A 1 108 ? -17.139 -35.506 -4.703 1.00 23.59 105 ILE A CA 1
ATOM 807 C C . ILE A 1 108 ? -17.733 -36.628 -3.841 1.00 23.57 105 ILE A C 1
ATOM 808 O O . ILE A 1 108 ? -18.367 -37.554 -4.358 1.00 24.35 105 ILE A O 1
ATOM 813 N N . ILE A 1 109 ? -17.495 -36.551 -2.536 1.00 22.67 106 ILE A N 1
ATOM 814 C CA . ILE A 1 109 ? -18.062 -37.502 -1.587 1.00 23.00 106 ILE A CA 1
ATOM 815 C C . ILE A 1 109 ? -18.906 -36.761 -0.560 1.00 22.47 106 ILE A C 1
ATOM 816 O O . ILE A 1 109 ? -18.405 -35.906 0.169 1.00 21.61 106 ILE A O 1
ATOM 821 N N . TYR A 1 110 ? -20.194 -37.086 -0.526 1.00 22.85 107 TYR A N 1
ATOM 822 C CA . TYR A 1 110 ? -21.088 -36.569 0.498 1.00 22.59 107 TYR A CA 1
ATOM 823 C C . TYR A 1 110 ? -21.060 -37.516 1.689 1.00 23.15 107 TYR A C 1
ATOM 824 O O . TYR A 1 110 ? -20.945 -38.729 1.520 1.00 24.14 107 TYR A O 1
ATOM 833 N N . ARG A 1 111 ? -21.165 -36.956 2.889 1.00 22.94 108 ARG A N 1
ATOM 834 C CA . ARG A 1 111 ? -21.148 -37.750 4.115 1.00 23.83 108 ARG A CA 1
ATOM 835 C C . ARG A 1 111 ? -22.412 -38.603 4.275 1.00 25.09 108 ARG A C 1
ATOM 836 O O . ARG A 1 111 ? -22.337 -39.751 4.713 1.00 25.95 108 ARG A O 1
ATOM 844 N N . ASP A 1 112 ? -23.566 -38.038 3.923 1.00 25.36 109 ASP A N 1
ATOM 845 C CA . ASP A 1 112 ? -24.845 -38.727 4.108 1.00 26.85 109 ASP A CA 1
ATOM 846 C C . ASP A 1 112 ? -25.904 -38.329 3.073 1.00 26.92 109 ASP A C 1
ATOM 847 O O . ASP A 1 112 ? -25.643 -37.516 2.181 1.00 26.14 109 ASP A O 1
ATOM 852 N N . GLU A 1 113 ? -27.099 -38.904 3.214 1.00 27.96 110 GLU A N 1
ATOM 853 C CA . GLU A 1 113 ? -28.214 -38.657 2.299 1.00 28.47 110 GLU A CA 1
ATOM 854 C C . GLU A 1 113 ? -28.663 -37.195 2.271 1.00 27.13 110 GLU A C 1
ATOM 855 O O . GLU A 1 113 ? -29.133 -36.721 1.241 1.00 27.07 110 GLU A O 1
ATOM 861 N N . SER A 1 114 ? -28.508 -36.486 3.391 1.00 26.18 111 SER A N 1
ATOM 862 C CA . SER A 1 114 ? -28.868 -35.061 3.470 1.00 25.13 111 SER A CA 1
ATOM 863 C C . SER A 1 114 ? -28.079 -34.190 2.486 1.00 24.13 111 SER A C 1
ATOM 864 O O . SER A 1 114 ? -28.542 -33.117 2.092 1.00 23.56 111 SER A O 1
ATOM 867 N N . MET A 1 115 ? -26.890 -34.660 2.108 1.00 23.81 112 MET A N 1
ATOM 868 C CA . MET A 1 115 ? -26.027 -33.984 1.131 1.00 23.23 112 MET A CA 1
ATOM 869 C C . MET A 1 115 ? -25.692 -32.542 1.530 1.00 22.05 112 MET A C 1
ATOM 870 O O . MET A 1 115 ? -25.518 -31.681 0.667 1.00 21.77 112 MET A O 1
ATOM 875 N N . ARG A 1 116 ? -25.604 -32.292 2.837 1.00 21.68 113 ARG A N 1
ATOM 876 C CA . ARG A 1 116 ? -25.301 -30.958 3.373 1.00 21.04 113 ARG A CA 1
ATOM 877 C C . ARG A 1 116 ? -23.800 -30.757 3.571 1.00 20.64 113 ARG A C 1
ATOM 878 O O . ARG A 1 116 ? -23.329 -29.627 3.753 1.00 20.14 113 ARG A O 1
ATOM 886 N N . THR A 1 117 ? -23.062 -31.864 3.539 1.00 20.76 114 THR A N 1
ATOM 887 C CA . THR A 1 117 ? -21.639 -31.891 3.878 1.00 20.65 114 THR A CA 1
ATOM 888 C C . THR A 1 117 ? -20.882 -32.788 2.899 1.00 20.70 114 THR A C 1
ATOM 889 O O . THR A 1 117 ? -21.343 -33.889 2.581 1.00 21.27 114 THR A O 1
ATOM 893 N N . ALA A 1 118 ? -19.721 -32.322 2.435 1.00 20.27 115 ALA A N 1
ATOM 894 C CA . ALA A 1 118 ? -18.938 -33.039 1.425 1.00 20.51 115 ALA A CA 1
ATOM 895 C C . ALA A 1 118 ? -17.447 -32.698 1.426 1.00 20.37 115 ALA A C 1
ATOM 896 O O . ALA A 1 118 ? -17.032 -31.659 1.940 1.00 20.26 115 ALA A O 1
ATOM 898 N N . CYS A 1 119 ? -16.651 -33.595 0.846 1.00 20.85 116 CYS A N 1
ATOM 899 C CA . CYS A 1 119 ? -15.250 -33.317 0.545 1.00 20.84 116 CYS A CA 1
ATOM 900 C C . CYS A 1 119 ? -14.919 -33.811 -0.864 1.00 21.17 116 CYS A C 1
ATOM 901 O O . CYS A 1 119 ? -15.615 -34.675 -1.407 1.00 21.60 116 CYS A O 1
ATOM 904 N N . SER A 1 120 ? -13.874 -33.240 -1.457 1.00 21.08 117 SER A N 1
ATOM 905 C CA . SER A 1 120 ? -13.435 -33.633 -2.790 1.00 21.62 117 SER A CA 1
ATOM 906 C C . SER A 1 120 ? -11.961 -34.038 -2.764 1.00 21.60 117 SER A C 1
ATOM 907 O O . SER A 1 120 ? -11.084 -33.214 -3.034 1.00 21.29 117 SER A O 1
ATOM 910 N N . PRO A 1 121 ? -11.688 -35.314 -2.433 1.00 21.93 118 PRO A N 1
ATOM 911 C CA . PRO A 1 121 ? -10.318 -35.819 -2.325 1.00 21.97 118 PRO A CA 1
ATOM 912 C C . PRO A 1 121 ? -9.586 -35.758 -3.661 1.00 22.44 118 PRO A C 1
ATOM 913 O O . PRO A 1 121 ? -10.220 -35.813 -4.718 1.00 22.87 118 PRO A O 1
ATOM 917 N N . ASP A 1 122 ? -8.262 -35.631 -3.611 1.00 22.42 119 ASP A N 1
ATOM 918 C CA . ASP A 1 122 ? -7.445 -35.700 -4.821 1.00 22.92 119 ASP A CA 1
ATOM 919 C C . ASP A 1 122 ? -7.234 -37.154 -5.238 1.00 23.49 119 ASP A C 1
ATOM 920 O O . ASP A 1 122 ? -6.724 -37.436 -6.326 1.00 24.18 119 ASP A O 1
ATOM 925 N N . GLY A 1 123 ? -7.654 -38.067 -4.368 1.00 26.21 120 GLY A N 1
ATOM 926 C CA . GLY A 1 123 ? -7.649 -39.493 -4.659 1.00 26.40 120 GLY A CA 1
ATOM 927 C C . GLY A 1 123 ? -7.984 -40.345 -3.450 1.00 26.21 120 GLY A C 1
ATOM 928 O O . GLY A 1 123 ? -7.966 -39.863 -2.314 1.00 25.78 120 GLY A O 1
ATOM 929 N N . LEU A 1 124 ? -8.304 -41.611 -3.706 1.00 26.64 121 LEU A N 1
ATOM 930 C CA . LEU A 1 124 ? -8.485 -42.608 -2.658 1.00 26.67 121 LEU A CA 1
ATOM 931 C C . LEU A 1 124 ? -7.432 -43.691 -2.849 1.00 26.32 121 LEU A C 1
ATOM 932 O O . LEU A 1 124 ? -7.305 -44.258 -3.936 1.00 26.72 121 LEU A O 1
ATOM 937 N N . CYS A 1 125 ? -6.679 -43.963 -1.789 1.00 25.75 122 CYS A N 1
ATOM 938 C CA . CYS A 1 125 ? -5.493 -44.812 -1.878 1.00 25.69 122 CYS A CA 1
ATOM 939 C C . CYS A 1 125 ? -5.786 -46.286 -1.613 1.00 26.34 122 CYS A C 1
ATOM 940 O O . CYS A 1 125 ? -6.753 -46.626 -0.927 1.00 26.73 122 CYS A O 1
ATOM 943 N N . SER A 1 126 ? -4.932 -47.150 -2.159 1.00 26.76 123 SER A N 1
ATOM 944 C CA . SER A 1 126 ? -5.099 -48.602 -2.066 1.00 27.73 123 SER A CA 1
ATOM 945 C C . SER A 1 126 ? -4.936 -49.152 -0.648 1.00 27.87 123 SER A C 1
ATOM 946 O O . SER A 1 126 ? -5.422 -50.245 -0.347 1.00 28.52 123 SER A O 1
ATOM 949 N N . ASP A 1 127 ? -4.258 -48.397 0.217 1.00 27.51 124 ASP A N 1
ATOM 950 C CA . ASP A 1 127 ? -4.084 -48.799 1.616 1.00 27.93 124 ASP A CA 1
ATOM 951 C C . ASP A 1 127 ? -5.253 -48.372 2.509 1.00 28.04 124 ASP A C 1
ATOM 952 O O . ASP A 1 127 ? -5.297 -48.710 3.693 1.00 28.60 124 ASP A O 1
ATOM 957 N N . GLY A 1 128 ? -6.194 -47.630 1.929 1.00 27.58 125 GLY A N 1
ATOM 958 C CA . GLY A 1 128 ? -7.386 -47.182 2.643 1.00 27.74 125 GLY A CA 1
ATOM 959 C C . GLY A 1 128 ? -7.366 -45.720 3.050 1.00 27.17 125 GLY A C 1
ATOM 960 O O . GLY A 1 128 ? -8.363 -45.203 3.550 1.00 27.78 125 GLY A O 1
ATOM 961 N N . ASN A 1 129 ? -6.232 -45.053 2.840 1.00 26.30 126 ASN A N 1
ATOM 962 C CA . ASN A 1 129 ? -6.107 -43.631 3.150 1.00 25.69 126 ASN A CA 1
ATOM 963 C C . ASN A 1 129 ? -6.676 -42.744 2.047 1.00 25.12 126 ASN A C 1
ATOM 964 O O . ASN A 1 129 ? -6.749 -43.148 0.886 1.00 25.08 126 ASN A O 1
ATOM 969 N N . GLY A 1 130 ? -7.086 -41.537 2.422 1.00 24.97 127 GLY A N 1
ATOM 970 C CA . GLY A 1 130 ? -7.457 -40.521 1.447 1.00 24.34 127 GLY A CA 1
ATOM 971 C C . GLY A 1 130 ? -6.223 -39.734 1.059 1.00 23.48 127 GLY A C 1
ATOM 972 O O . GLY A 1 130 ? -5.166 -39.874 1.687 1.00 23.08 127 GLY A O 1
ATOM 973 N N . LEU A 1 131 ? -6.350 -38.911 0.021 1.00 23.03 128 LEU A N 1
ATOM 974 C CA . LEU A 1 131 ? -5.224 -38.116 -0.457 1.00 22.33 128 LEU A CA 1
ATOM 975 C C . LEU A 1 131 ? -5.595 -36.667 -0.748 1.00 22.30 128 LEU A C 1
ATOM 976 O O . LEU A 1 131 ? -6.537 -36.388 -1.495 1.00 22.79 128 LEU A O 1
ATOM 981 N N . GLU A 1 132 ? -4.842 -35.761 -0.134 1.00 21.92 129 GLU A N 1
ATOM 982 C CA . GLU A 1 132 ? -4.809 -34.366 -0.528 1.00 21.82 129 GLU A CA 1
ATOM 983 C C . GLU A 1 132 ? -3.471 -34.137 -1.216 1.00 21.13 129 GLU A C 1
ATOM 984 O O . GLU A 1 132 ? -2.413 -34.230 -0.585 1.00 20.92 129 GLU A O 1
ATOM 990 N N . LEU A 1 133 ? -3.528 -33.873 -2.518 1.00 21.02 130 LEU A N 1
ATOM 991 C CA . LEU A 1 133 ? -2.332 -33.649 -3.323 1.00 20.51 130 LEU A CA 1
ATOM 992 C C . LEU A 1 133 ? -2.371 -32.261 -3.961 1.00 20.34 130 LEU A C 1
ATOM 993 O O . LEU A 1 133 ? -3.100 -32.019 -4.929 1.00 21.11 130 LEU A O 1
ATOM 998 N N . ALA A 1 134 ? -1.582 -31.353 -3.400 1.00 19.53 131 ALA A N 1
ATOM 999 C CA . ALA A 1 134 ? -1.577 -29.963 -3.837 1.00 19.48 131 ALA A CA 1
ATOM 1000 C C . ALA A 1 134 ? -0.318 -29.615 -4.621 1.00 19.21 131 ALA A C 1
ATOM 1001 O O . ALA A 1 134 ? 0.767 -30.126 -4.340 1.00 18.18 131 ALA A O 1
ATOM 1003 N N . CYS A 1 135 ? -0.482 -28.745 -5.612 1.00 19.61 132 CYS A N 1
ATOM 1004 C CA . CYS A 1 135 ? 0.641 -28.162 -6.328 1.00 19.82 132 CYS A CA 1
ATOM 1005 C C . CYS A 1 135 ? 0.668 -26.674 -5.981 1.00 19.50 132 CYS A C 1
ATOM 1006 O O . CYS A 1 135 ? 0.095 -25.858 -6.710 1.00 20.14 132 CYS A O 1
ATOM 1009 N N . PRO A 1 136 ? 1.317 -26.316 -4.850 1.00 18.62 133 PRO A N 1
ATOM 1010 C CA . PRO A 1 136 ? 1.284 -24.932 -4.375 1.00 18.31 133 PRO A CA 1
ATOM 1011 C C . PRO A 1 136 ? 1.761 -23.948 -5.440 1.00 18.47 133 PRO A C 1
ATOM 1012 O O . PRO A 1 136 ? 2.768 -24.199 -6.107 1.00 18.55 133 PRO A O 1
ATOM 1016 N N . PHE A 1 137 ? 1.030 -22.846 -5.603 1.00 18.49 134 PHE A N 1
ATOM 1017 C CA . PHE A 1 137 ? 1.347 -21.873 -6.647 1.00 18.71 134 PHE A CA 1
ATOM 1018 C C . PHE A 1 137 ? 2.743 -21.274 -6.474 1.00 17.86 134 PHE A C 1
ATOM 1019 O O . PHE A 1 137 ? 3.423 -20.994 -7.459 1.00 18.04 134 PHE A O 1
ATOM 1027 N N . THR A 1 138 ? 3.163 -21.077 -5.226 1.00 16.94 135 THR A N 1
ATOM 1028 C CA . THR A 1 138 ? 4.520 -20.609 -4.946 1.00 16.68 135 THR A CA 1
ATOM 1029 C C . THR A 1 138 ? 5.405 -21.750 -4.462 1.00 16.33 135 THR A C 1
ATOM 1030 O O . THR A 1 138 ? 4.958 -22.620 -3.708 1.00 15.88 135 THR A O 1
ATOM 1034 N N . SER A 1 139 ? 6.662 -21.735 -4.895 1.00 16.76 136 SER A N 1
ATOM 1035 C CA . SER A 1 139 ? 7.669 -22.658 -4.382 1.00 16.60 136 SER A CA 1
ATOM 1036 C C . SER A 1 139 ? 7.956 -22.368 -2.911 1.00 16.40 136 SER A C 1
ATOM 1037 O O . SER A 1 139 ? 8.386 -23.254 -2.170 1.00 16.70 136 SER A O 1
ATOM 1040 N N . ARG A 1 140 ? 7.715 -21.121 -2.504 1.00 16.41 137 ARG A N 1
ATOM 1041 C CA . ARG A 1 140 ? 7.784 -20.707 -1.101 1.00 16.29 137 ARG A CA 1
ATOM 1042 C C . ARG A 1 140 ? 6.933 -21.607 -0.199 1.00 16.37 137 ARG A C 1
ATOM 1043 O O . ARG A 1 140 ? 7.398 -22.059 0.847 1.00 16.19 137 ARG A O 1
ATOM 1051 N N . ASP A 1 141 ? 5.690 -21.854 -0.610 1.00 16.34 138 ASP A N 1
ATOM 1052 C CA . ASP A 1 141 ? 4.775 -22.698 0.155 1.00 16.90 138 ASP A CA 1
ATOM 1053 C C . ASP A 1 141 ? 5.219 -24.155 0.180 1.00 16.70 138 ASP A C 1
ATOM 1054 O O . ASP A 1 141 ? 5.067 -24.836 1.196 1.00 16.79 138 ASP A O 1
ATOM 1059 N N . PHE A 1 142 ? 5.778 -24.626 -0.930 1.00 16.77 139 PHE A N 1
ATOM 1060 C CA . PHE A 1 142 ? 6.353 -25.967 -0.961 1.00 17.01 139 PHE A CA 1
ATOM 1061 C C . PHE A 1 142 ? 7.464 -26.093 0.075 1.00 17.19 139 PHE A C 1
ATOM 1062 O O . PHE A 1 142 ? 7.513 -27.074 0.817 1.00 17.52 139 PHE A O 1
ATOM 1070 N N . MET A 1 143 ? 8.347 -25.094 0.119 1.00 17.27 140 MET A N 1
ATOM 1071 C CA . MET A 1 143 ? 9.503 -25.107 1.020 1.00 17.84 140 MET A CA 1
ATOM 1072 C C . MET A 1 143 ? 9.113 -25.054 2.498 1.00 18.00 140 MET A C 1
ATOM 1073 O O . MET A 1 143 ? 9.760 -25.694 3.333 1.00 18.41 140 MET A O 1
ATOM 1078 N N . LYS A 1 144 ? 8.060 -24.292 2.803 1.00 17.49 141 LYS A N 1
ATOM 1079 C CA . LYS A 1 144 ? 7.506 -24.174 4.157 1.00 18.08 141 LYS A CA 1
ATOM 1080 C C . LYS A 1 144 ? 7.106 -25.551 4.700 1.00 18.18 141 LYS A C 1
ATOM 1081 O O . LYS A 1 144 ? 7.398 -25.890 5.849 1.00 19.14 141 LYS A O 1
ATOM 1087 N N . PHE A 1 145 ? 6.436 -26.327 3.855 1.00 17.44 142 PHE A N 1
ATOM 1088 C CA . PHE A 1 145 ? 5.988 -27.674 4.193 1.00 17.31 142 PHE A CA 1
ATOM 1089 C C . PHE A 1 145 ? 7.163 -28.655 4.177 1.00 17.66 142 PHE A C 1
ATOM 1090 O O . PHE A 1 145 ? 7.290 -29.493 5.074 1.00 18.25 142 PHE A O 1
ATOM 1098 N N . ARG A 1 146 ? 8.024 -28.536 3.168 1.00 17.33 143 ARG A N 1
ATOM 1099 C CA . ARG A 1 146 ? 9.219 -29.380 3.058 1.00 18.00 143 ARG A CA 1
ATOM 1100 C C . ARG A 1 146 ? 10.082 -29.336 4.323 1.00 19.10 143 ARG A C 1
ATOM 1101 O O . ARG A 1 146 ? 10.547 -30.371 4.797 1.00 19.61 143 ARG A O 1
ATOM 1109 N N . LEU A 1 147 ? 10.284 -28.137 4.863 1.00 19.53 144 LEU A N 1
ATOM 1110 C CA . LEU A 1 147 ? 11.145 -27.947 6.029 1.00 21.14 144 LEU A CA 1
ATOM 1111 C C . LEU A 1 147 ? 10.427 -28.097 7.368 1.00 22.33 144 LEU A C 1
ATOM 1112 O O . LEU A 1 147 ? 11.022 -28.561 8.341 1.00 23.59 144 LEU A O 1
ATOM 1117 N N . GLY A 1 148 ? 9.158 -27.698 7.416 1.00 22.44 145 GLY A N 1
ATOM 1118 C CA . GLY A 1 148 ? 8.423 -27.638 8.676 1.00 24.08 145 GLY A CA 1
ATOM 1119 C C . GLY A 1 148 ? 7.534 -28.829 8.973 1.00 24.99 145 GLY A C 1
ATOM 1120 O O . GLY A 1 148 ? 7.124 -29.030 10.120 1.00 26.26 145 GLY A O 1
ATOM 1121 N N . GLY A 1 149 ? 7.241 -29.622 7.946 1.00 24.42 146 GLY A N 1
ATOM 1122 C CA . GLY A 1 149 ? 6.309 -30.739 8.072 1.00 25.38 146 GLY A CA 1
ATOM 1123 C C . GLY A 1 149 ? 4.892 -30.219 8.203 1.00 25.65 146 GLY A C 1
ATOM 1124 O O . GLY A 1 149 ? 4.597 -29.102 7.773 1.00 25.10 146 GLY A O 1
ATOM 1125 N N . PHE A 1 150 ? 4.009 -31.004 8.810 1.00 26.99 147 PHE A N 1
ATOM 1126 C CA . PHE A 1 150 ? 2.624 -30.552 8.943 1.00 27.76 147 PHE A CA 1
ATOM 1127 C C . PHE A 1 150 ? 2.399 -29.521 10.052 1.00 29.23 147 PHE A C 1
ATOM 1128 O O . PHE A 1 150 ? 1.398 -28.807 10.034 1.00 29.36 147 PHE A O 1
ATOM 1136 N N . GLU A 1 151 ? 3.334 -29.428 10.998 1.00 30.76 148 GLU A N 1
ATOM 1137 C CA . GLU A 1 151 ? 3.288 -28.377 12.021 1.00 32.55 148 GLU A CA 1
ATOM 1138 C C . GLU A 1 151 ? 3.310 -26.973 11.413 1.00 31.85 148 GLU A C 1
ATOM 1139 O O . GLU A 1 151 ? 2.711 -26.046 11.959 1.00 32.72 148 GLU A O 1
ATOM 1145 N N . ALA A 1 152 ? 3.995 -26.829 10.281 1.00 30.63 149 ALA A N 1
ATOM 1146 C CA . ALA A 1 152 ? 4.111 -25.541 9.601 1.00 30.22 149 ALA A CA 1
ATOM 1147 C C . ALA A 1 152 ? 2.810 -25.097 8.926 1.00 29.90 149 ALA A C 1
ATOM 1148 O O . ALA A 1 152 ? 2.572 -23.899 8.770 1.00 30.10 149 ALA A O 1
ATOM 1150 N N . ILE A 1 153 ? 1.972 -26.058 8.540 1.00 34.72 150 ILE A N 1
ATOM 1151 C CA . ILE A 1 153 ? 0.742 -25.752 7.796 1.00 33.85 150 ILE A CA 1
ATOM 1152 C C . ILE A 1 153 ? -0.560 -26.235 8.445 1.00 32.12 150 ILE A C 1
ATOM 1153 O O . ILE A 1 153 ? -1.641 -26.066 7.865 1.00 31.31 150 ILE A O 1
ATOM 1158 N N . LYS A 1 154 ? -0.462 -26.819 9.640 1.00 31.95 151 LYS A N 1
ATOM 1159 C CA . LYS A 1 154 ? -1.642 -27.310 10.370 1.00 30.73 151 LYS A CA 1
ATOM 1160 C C . LYS A 1 154 ? -2.669 -26.204 10.617 1.00 31.24 151 LYS A C 1
ATOM 1161 O O . LYS A 1 154 ? -3.875 -26.458 10.632 1.00 30.08 151 LYS A O 1
ATOM 1167 N N . SER A 1 155 ? -2.174 -24.981 10.799 1.00 33.14 152 SER A N 1
ATOM 1168 C CA . SER A 1 155 ? -3.017 -23.797 10.936 1.00 34.25 152 SER A CA 1
ATOM 1169 C C . SER A 1 155 ? -3.988 -23.677 9.763 1.00 32.91 152 SER A C 1
ATOM 1170 O O . SER A 1 155 ? -5.182 -23.444 9.957 1.00 32.65 152 SER A O 1
ATOM 1173 N N . ALA A 1 156 ? -3.467 -23.867 8.553 1.00 32.09 153 ALA A N 1
ATOM 1174 C CA . ALA A 1 156 ? -4.247 -23.694 7.331 1.00 31.48 153 ALA A CA 1
ATOM 1175 C C . ALA A 1 156 ? -5.059 -24.923 6.904 1.00 29.00 153 ALA A C 1
ATOM 1176 O O . ALA A 1 156 ? -6.180 -24.776 6.415 1.00 28.91 153 ALA A O 1
ATOM 1178 N N . TYR A 1 157 ? -4.508 -26.122 7.091 1.00 27.26 154 TYR A N 1
ATOM 1179 C CA . TYR A 1 157 ? -5.082 -27.324 6.461 1.00 25.26 154 TYR A CA 1
ATOM 1180 C C . TYR A 1 157 ? -5.557 -28.465 7.363 1.00 23.60 154 TYR A C 1
ATOM 1181 O O . TYR A 1 157 ? -6.212 -29.392 6.874 1.00 22.34 154 TYR A O 1
ATOM 1190 N N . MET A 1 158 ? -5.246 -28.422 8.657 1.00 23.61 155 MET A N 1
ATOM 1191 C CA . MET A 1 158 ? -5.662 -29.516 9.549 1.00 22.56 155 MET A CA 1
ATOM 1192 C C . MET A 1 158 ? -7.182 -29.723 9.532 1.00 21.44 155 MET A C 1
ATOM 1193 O O . MET A 1 158 ? -7.651 -30.858 9.467 1.00 20.39 155 MET A O 1
ATOM 1198 N N . ALA A 1 159 ? -7.937 -28.625 9.562 1.00 21.79 156 ALA A N 1
ATOM 1199 C CA . ALA A 1 159 ? -9.401 -28.683 9.567 1.00 21.30 156 ALA A CA 1
ATOM 1200 C C . ALA A 1 159 ? -9.962 -29.372 8.321 1.00 20.14 156 ALA A C 1
ATOM 1201 O O . ALA A 1 159 ? -10.821 -30.249 8.433 1.00 19.58 156 ALA A O 1
ATOM 1203 N N . GLN A 1 160 ? -9.462 -28.981 7.148 1.00 19.98 157 GLN A N 1
ATOM 1204 C CA . GLN A 1 160 ? -9.854 -29.593 5.877 1.00 19.52 157 GLN A CA 1
ATOM 1205 C C . GLN A 1 160 ? -9.594 -31.107 5.864 1.00 18.36 157 GLN A C 1
ATOM 1206 O O . GLN A 1 160 ? -10.473 -31.889 5.497 1.00 17.87 157 GLN A O 1
ATOM 1212 N N . VAL A 1 161 ? -8.392 -31.503 6.278 1.00 17.93 158 VAL A N 1
ATOM 1213 C CA . VAL A 1 161 ? -7.997 -32.917 6.333 1.00 17.47 158 VAL A CA 1
ATOM 1214 C C . VAL A 1 161 ? -8.855 -33.735 7.306 1.00 17.36 158 VAL A C 1
ATOM 1215 O O . VAL A 1 161 ? -9.339 -34.808 6.954 1.00 17.37 158 VAL A O 1
ATOM 1219 N N . GLN A 1 162 ? -9.044 -33.224 8.521 1.00 17.77 159 GLN A N 1
ATOM 1220 C CA . GLN A 1 162 ? -9.881 -33.891 9.519 1.00 18.10 159 GLN A CA 1
ATOM 1221 C C . GLN A 1 162 ? -11.335 -34.015 9.058 1.00 18.17 159 GLN A C 1
ATOM 1222 O O . GLN A 1 162 ? -11.959 -35.067 9.219 1.00 18.25 159 GLN A O 1
ATOM 1228 N N . TYR A 1 163 ? -11.858 -32.944 8.464 1.00 18.35 160 TYR A N 1
ATOM 1229 C CA . TYR A 1 163 ? -13.222 -32.933 7.934 1.00 18.76 160 TYR A CA 1
ATOM 1230 C C . TYR A 1 163 ? -13.422 -33.973 6.837 1.00 18.70 160 TYR A C 1
ATOM 1231 O O . TYR A 1 163 ? -14.475 -34.610 6.769 1.00 19.26 160 TYR A O 1
ATOM 1240 N N . SER A 1 164 ? -12.405 -34.142 5.989 1.00 18.43 161 SER A N 1
ATOM 1241 C CA . SER A 1 164 ? -12.429 -35.150 4.928 1.00 18.61 161 SER A CA 1
ATOM 1242 C C . SER A 1 164 ? -12.514 -36.563 5.497 1.00 18.80 161 SER A C 1
ATOM 1243 O O . SER A 1 164 ? -13.185 -37.423 4.928 1.00 19.23 161 SER A O 1
ATOM 1246 N N . MET A 1 165 ? -11.828 -36.790 6.617 1.00 18.71 162 MET A N 1
ATOM 1247 C CA . MET A 1 165 ? -11.912 -38.057 7.340 1.00 19.05 162 MET A CA 1
ATOM 1248 C C . MET A 1 165 ? -13.268 -38.219 8.027 1.00 19.88 162 MET A C 1
ATOM 1249 O O . MET A 1 165 ? -13.803 -39.326 8.093 1.00 20.80 162 MET A O 1
ATOM 1254 N N . TRP A 1 166 ? -13.824 -37.112 8.521 1.00 19.59 163 TRP A N 1
ATOM 1255 C CA . TRP A 1 166 ? -15.167 -37.102 9.110 1.00 20.58 163 TRP A CA 1
ATOM 1256 C C . TRP A 1 166 ? -16.228 -37.475 8.070 1.00 21.23 163 TRP A C 1
ATOM 1257 O O . TRP A 1 166 ? -17.117 -38.286 8.342 1.00 22.33 163 TRP A O 1
ATOM 1268 N N . VAL A 1 167 ? -16.105 -36.896 6.877 1.00 20.86 164 VAL A N 1
ATOM 1269 C CA . VAL A 1 167 ? -17.008 -37.167 5.758 1.00 21.88 164 VAL A CA 1
ATOM 1270 C C . VAL A 1 167 ? -16.899 -38.609 5.232 1.00 22.71 164 VAL A C 1
ATOM 1271 O O . VAL A 1 167 ? -17.918 -39.260 4.985 1.00 24.00 164 VAL A O 1
ATOM 1275 N N . THR A 1 168 ? -15.669 -39.099 5.081 1.00 22.22 165 THR A N 1
ATOM 1276 C CA . THR A 1 168 ? -15.412 -40.409 4.467 1.00 23.29 165 THR A CA 1
ATOM 1277 C C . THR A 1 168 ? -15.357 -41.567 5.468 1.00 24.33 165 THR A C 1
ATOM 1278 O O . THR A 1 168 ? -15.331 -42.737 5.068 1.00 25.70 165 THR A O 1
ATOM 1282 N N . ARG A 1 169 ? -15.341 -41.235 6.760 1.00 24.18 166 ARG A N 1
ATOM 1283 C CA . ARG A 1 169 ? -15.228 -42.214 7.854 1.00 25.48 166 ARG A CA 1
ATOM 1284 C C . ARG A 1 169 ? -13.920 -43.019 7.777 1.00 25.49 166 ARG A C 1
ATOM 1285 O O . ARG A 1 169 ? -13.878 -44.203 8.115 1.00 27.26 166 ARG A O 1
ATOM 1293 N N . LYS A 1 170 ? -12.859 -42.348 7.331 1.00 24.12 167 LYS A N 1
ATOM 1294 C CA . LYS A 1 170 ? -11.524 -42.934 7.218 1.00 24.20 167 LYS A CA 1
ATOM 1295 C C . LYS A 1 170 ? -10.649 -42.573 8.422 1.00 23.65 167 LYS A C 1
ATOM 1296 O O . LYS A 1 170 ? -10.940 -41.622 9.148 1.00 23.09 167 LYS A O 1
ATOM 1302 N N . ASN A 1 171 ? -9.577 -43.333 8.626 1.00 24.42 168 ASN A N 1
ATOM 1303 C CA . ASN A 1 171 ? -8.735 -43.174 9.815 1.00 24.71 168 ASN A CA 1
ATOM 1304 C C . ASN A 1 171 ? -7.392 -42.476 9.577 1.00 23.52 168 ASN A C 1
ATOM 1305 O O . ASN A 1 171 ? -6.733 -42.044 10.530 1.00 23.43 168 ASN A O 1
ATOM 1310 N N . ALA A 1 172 ? -6.991 -42.360 8.313 1.00 22.67 169 ALA A N 1
ATOM 1311 C CA . ALA A 1 172 ? -5.748 -41.671 7.961 1.00 21.76 169 ALA A CA 1
ATOM 1312 C C . ALA A 1 172 ? -5.843 -40.955 6.613 1.00 20.77 169 ALA A C 1
ATOM 1313 O O . ALA A 1 172 ? -6.683 -41.290 5.778 1.00 20.72 169 ALA A O 1
ATOM 1315 N N . TRP A 1 173 ? -4.981 -39.961 6.413 1.00 20.14 170 TRP A N 1
ATOM 1316 C CA . TRP A 1 173 ? -5.015 -39.152 5.203 1.00 19.59 170 TRP A CA 1
ATOM 1317 C C . TRP A 1 173 ? -3.613 -38.699 4.812 1.00 19.63 170 TRP A C 1
ATOM 1318 O O . TRP A 1 173 ? -2.861 -38.191 5.647 1.00 19.63 170 TRP A O 1
ATOM 1329 N N . TYR A 1 174 ? -3.264 -38.896 3.543 1.00 19.74 171 TYR A N 1
ATOM 1330 C CA . TYR A 1 174 ? -2.011 -38.385 3.004 1.00 20.16 171 TYR A CA 1
ATOM 1331 C C . TYR A 1 174 ? -2.162 -36.904 2.685 1.00 19.69 171 TYR A C 1
ATOM 1332 O O . TYR A 1 174 ? -3.146 -36.493 2.062 1.00 19.42 171 TYR A O 1
ATOM 1341 N N . PHE A 1 175 ? -1.198 -36.103 3.125 1.00 18.86 172 PHE A N 1
ATOM 1342 C CA . PHE A 1 175 ? -1.125 -34.702 2.713 1.00 18.12 172 PHE A CA 1
ATOM 1343 C C . PHE A 1 175 ? 0.184 -34.493 1.965 1.00 17.74 172 PHE A C 1
ATOM 1344 O O . PHE A 1 175 ? 1.264 -34.611 2.544 1.00 17.87 172 PHE A O 1
ATOM 1352 N N . ALA A 1 176 ? 0.074 -34.198 0.672 1.00 17.28 173 ALA A N 1
ATOM 1353 C CA . ALA A 1 176 ? 1.238 -34.104 -0.201 1.00 17.14 173 ALA A CA 1
ATOM 1354 C C . ALA A 1 176 ? 1.304 -32.777 -0.952 1.00 16.55 173 ALA A C 1
ATOM 1355 O O . ALA A 1 176 ? 0.273 -32.190 -1.294 1.00 16.24 173 ALA A O 1
ATOM 1357 N N . ASN A 1 177 ? 2.527 -32.314 -1.197 1.00 16.51 174 ASN A N 1
ATOM 1358 C CA . ASN A 1 177 ? 2.782 -31.154 -2.047 1.00 16.27 174 ASN A CA 1
ATOM 1359 C C . ASN A 1 177 ? 3.712 -31.559 -3.185 1.00 16.09 174 ASN A C 1
ATOM 1360 O O . ASN A 1 177 ? 4.659 -32.319 -2.970 1.00 15.88 174 ASN A O 1
ATOM 1365 N N . TYR A 1 178 ? 3.428 -31.066 -4.388 1.00 15.60 175 TYR A N 1
ATOM 1366 C CA . TYR A 1 178 ? 4.297 -31.285 -5.543 1.00 15.61 175 TYR A CA 1
ATOM 1367 C C . TYR A 1 178 ? 4.712 -29.962 -6.170 1.00 15.37 175 TYR A C 1
ATOM 1368 O O . TYR A 1 178 ? 3.876 -29.090 -6.410 1.00 15.22 175 TYR A O 1
ATOM 1377 N N . ASP A 1 179 ? 6.009 -29.818 -6.427 1.00 15.22 176 ASP A N 1
ATOM 1378 C CA . ASP A 1 179 ? 6.534 -28.630 -7.088 1.00 15.24 176 ASP A CA 1
ATOM 1379 C C . ASP A 1 179 ? 7.486 -29.032 -8.211 1.00 15.50 176 ASP A C 1
ATOM 1380 O O . ASP A 1 179 ? 8.607 -29.477 -7.948 1.00 15.63 176 ASP A O 1
ATOM 1385 N N . PRO A 1 180 ? 7.037 -28.868 -9.469 1.00 15.65 177 PRO A N 1
ATOM 1386 C CA . PRO A 1 180 ? 7.816 -29.232 -10.653 1.00 16.28 177 PRO A CA 1
ATOM 1387 C C . PRO A 1 180 ? 9.040 -28.341 -10.863 1.00 16.67 177 PRO A C 1
ATOM 1388 O O . PRO A 1 180 ? 9.945 -28.709 -11.613 1.00 17.02 177 PRO A O 1
ATOM 1392 N N . ARG A 1 181 ? 9.057 -27.183 -10.207 1.00 16.63 178 ARG A N 1
ATOM 1393 C CA . ARG A 1 181 ? 10.167 -26.235 -10.334 1.00 17.25 178 ARG A CA 1
ATOM 1394 C C . ARG A 1 181 ? 11.405 -26.665 -9.550 1.00 17.53 178 ARG A C 1
ATOM 1395 O O . ARG A 1 181 ? 12.524 -26.316 -9.922 1.00 17.90 178 ARG A O 1
ATOM 1403 N N . MET A 1 182 ? 11.201 -27.414 -8.467 1.00 17.77 179 MET A N 1
ATOM 1404 C CA . MET A 1 182 ? 12.312 -27.990 -7.702 1.00 18.41 179 MET A CA 1
ATOM 1405 C C . MET A 1 182 ? 13.238 -28.786 -8.617 1.00 18.97 179 MET A C 1
ATOM 1406 O O . MET A 1 182 ? 12.781 -29.644 -9.372 1.00 19.12 179 MET A O 1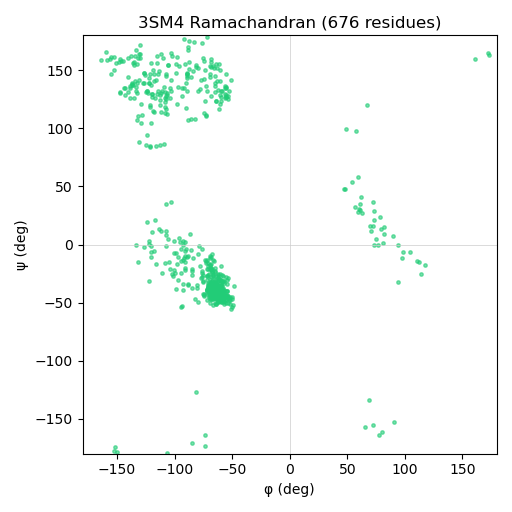
ATOM 1411 N N . LYS A 1 183 ? 14.533 -28.479 -8.557 1.00 19.66 180 LYS A N 1
ATOM 1412 C CA . LYS A 1 183 ? 15.543 -29.140 -9.394 1.00 20.65 180 LYS A CA 1
ATOM 1413 C C . LYS A 1 183 ? 15.635 -30.641 -9.121 1.00 20.53 180 LYS A C 1
ATOM 1414 O O . LYS A 1 183 ? 16.004 -31.420 -10.001 1.00 21.25 180 LYS A O 1
ATOM 1420 N N . ARG A 1 184 ? 15.306 -31.026 -7.891 1.00 20.05 181 ARG A N 1
ATOM 1421 C CA . ARG A 1 184 ? 15.178 -32.425 -7.493 1.00 19.88 181 ARG A CA 1
ATOM 1422 C C . ARG A 1 184 ? 14.317 -32.509 -6.240 1.00 19.46 181 ARG A C 1
ATOM 1423 O O . ARG A 1 184 ? 14.165 -31.519 -5.514 1.00 19.34 181 ARG A O 1
ATOM 1431 N N . GLU A 1 185 ? 13.747 -33.691 -6.006 1.00 19.38 182 GLU A N 1
ATOM 1432 C CA . GLU A 1 185 ? 12.974 -33.988 -4.795 1.00 18.87 182 GLU A CA 1
ATOM 1433 C C . GLU A 1 185 ? 11.774 -33.048 -4.638 1.00 18.20 182 GLU A C 1
ATOM 1434 O O . GLU A 1 185 ? 11.634 -32.353 -3.628 1.00 18.10 182 GLU A O 1
ATOM 1440 N N . GLY A 1 186 ? 10.911 -33.053 -5.653 1.00 17.79 183 GLY A N 1
ATOM 1441 C CA . GLY A 1 186 ? 9.792 -32.117 -5.742 1.00 17.36 183 GLY A CA 1
ATOM 1442 C C . GLY A 1 186 ? 8.498 -32.604 -5.117 1.00 16.88 183 GLY A C 1
ATOM 1443 O O . GLY A 1 186 ? 7.481 -31.909 -5.185 1.00 16.50 183 GLY A O 1
ATOM 1444 N N . LEU A 1 187 ? 8.531 -33.792 -4.516 1.00 16.89 184 LEU A N 1
ATOM 1445 C CA . LEU A 1 187 ? 7.384 -34.311 -3.768 1.00 16.87 184 LEU A CA 1
ATOM 1446 C C . LEU A 1 187 ? 7.697 -34.466 -2.280 1.00 16.89 184 LEU A C 1
ATOM 1447 O O . LEU A 1 187 ? 8.701 -35.068 -1.905 1.00 17.06 184 LEU A O 1
ATOM 1452 N N . HIS A 1 188 ? 6.821 -33.917 -1.444 1.00 16.41 185 HIS A N 1
ATOM 1453 C CA . HIS A 1 188 ? 6.892 -34.097 -0.002 1.00 16.83 185 HIS A CA 1
ATOM 1454 C C . HIS A 1 188 ? 5.506 -34.465 0.495 1.00 16.82 185 HIS A C 1
ATOM 1455 O O . HIS A 1 188 ? 4.510 -33.904 0.032 1.00 16.43 185 HIS A O 1
ATOM 1462 N N . TYR A 1 189 ? 5.434 -35.411 1.425 1.00 17.58 186 TYR A N 1
ATOM 1463 C CA . TYR A 1 189 ? 4.152 -35.780 2.022 1.00 17.84 186 TYR A CA 1
ATOM 1464 C C . TYR A 1 189 ? 4.283 -36.228 3.474 1.00 18.38 186 TYR A C 1
ATOM 1465 O O . TYR A 1 189 ? 5.357 -36.648 3.919 1.00 18.65 186 TYR A O 1
ATOM 1474 N N . VAL A 1 190 ? 3.175 -36.115 4.201 1.00 18.65 187 VAL A N 1
ATOM 1475 C CA . VAL A 1 190 ? 3.049 -36.652 5.551 1.00 19.77 187 VAL A CA 1
ATOM 1476 C C . VAL A 1 190 ? 1.762 -37.475 5.635 1.00 20.26 187 VAL A C 1
ATOM 1477 O O . VAL A 1 190 ? 0.892 -37.375 4.765 1.00 19.58 187 VAL A O 1
ATOM 1481 N N . VAL A 1 191 ? 1.655 -38.299 6.671 1.00 21.46 188 VAL A N 1
ATOM 1482 C CA . VAL A 1 191 ? 0.417 -39.014 6.945 1.00 22.28 188 VAL A CA 1
ATOM 1483 C C . VAL A 1 191 ? -0.221 -38.399 8.181 1.00 22.71 188 VAL A C 1
ATOM 1484 O O . VAL A 1 191 ? 0.418 -38.287 9.231 1.00 23.32 188 VAL A O 1
ATOM 1488 N N . ILE A 1 192 ? -1.478 -37.993 8.040 1.00 22.60 189 ILE A N 1
ATOM 1489 C CA . ILE A 1 192 ? -2.230 -37.386 9.131 1.00 23.09 189 ILE A CA 1
ATOM 1490 C C . ILE A 1 192 ? -3.276 -38.369 9.639 1.00 23.86 189 ILE A C 1
ATOM 1491 O O . ILE A 1 192 ? -4.089 -38.876 8.865 1.00 23.99 189 ILE A O 1
ATOM 1496 N N . GLU A 1 193 ? -3.237 -38.638 10.941 1.00 24.71 190 GLU A N 1
ATOM 1497 C CA . GLU A 1 193 ? -4.160 -39.579 11.573 1.00 25.76 190 GLU A CA 1
ATOM 1498 C C . GLU A 1 193 ? -5.455 -38.899 12.013 1.00 25.42 190 GLU A C 1
ATOM 1499 O O . GLU A 1 193 ? -5.464 -37.710 12.337 1.00 24.77 190 GLU A O 1
ATOM 1505 N N . ARG A 1 194 ? -6.538 -39.675 12.025 1.00 25.83 191 ARG A N 1
ATOM 1506 C CA . ARG A 1 194 ? -7.846 -39.223 12.500 1.00 25.86 191 ARG A CA 1
ATOM 1507 C C . ARG A 1 194 ? -7.753 -38.687 13.931 1.00 26.66 191 ARG A C 1
ATOM 1508 O O . ARG A 1 194 ? -7.232 -39.361 14.822 1.00 27.42 191 ARG A O 1
ATOM 1516 N N . ASP A 1 195 ? -8.238 -37.462 14.129 1.00 26.32 192 ASP A N 1
ATOM 1517 C CA . ASP A 1 195 ? -8.255 -36.824 15.445 1.00 27.21 192 ASP A CA 1
ATOM 1518 C C . ASP A 1 195 ? -9.688 -36.748 15.971 1.00 27.70 192 ASP A C 1
ATOM 1519 O O . ASP A 1 195 ? -10.522 -36.023 15.421 1.00 26.97 192 ASP A O 1
ATOM 1524 N N . GLU A 1 196 ? -9.958 -37.493 17.041 1.00 29.06 193 GLU A N 1
ATOM 1525 C CA . GLU A 1 196 ? -11.309 -37.600 17.606 1.00 29.73 193 GLU A CA 1
ATOM 1526 C C . GLU A 1 196 ? -11.823 -36.316 18.264 1.00 29.70 193 GLU A C 1
ATOM 1527 O O . GLU A 1 196 ? -13.032 -36.150 18.437 1.00 29.57 193 GLU A O 1
ATOM 1533 N N . LYS A 1 197 ? -10.908 -35.420 18.632 1.00 29.68 194 LYS A N 1
ATOM 1534 C CA . LYS A 1 197 ? -11.285 -34.098 19.137 1.00 29.91 194 LYS A CA 1
ATOM 1535 C C . LYS A 1 197 ? -11.893 -33.252 18.021 1.00 28.53 194 LYS A C 1
ATOM 1536 O O . LYS A 1 197 ? -12.858 -32.515 18.242 1.00 28.60 194 LYS A O 1
ATOM 1542 N N . TYR A 1 198 ? -11.322 -33.370 16.824 1.00 27.49 195 TYR A N 1
ATOM 1543 C CA . TYR A 1 198 ? -11.879 -32.745 15.632 1.00 26.57 195 TYR A CA 1
ATOM 1544 C C . TYR A 1 198 ? -13.212 -33.388 15.261 1.00 26.40 195 TYR A C 1
ATOM 1545 O O . TYR A 1 198 ? -14.162 -32.685 14.916 1.00 25.82 195 TYR A O 1
ATOM 1554 N N . MET A 1 199 ? -13.281 -34.718 15.357 1.00 26.88 196 MET A N 1
ATOM 1555 C CA . MET A 1 199 ? -14.514 -35.456 15.067 1.00 27.12 196 MET A CA 1
ATOM 1556 C C . MET A 1 199 ? -15.654 -35.006 15.981 1.00 27.82 196 MET A C 1
ATOM 1557 O O . MET A 1 199 ? -16.772 -34.782 15.516 1.00 27.62 196 MET A O 1
ATOM 1562 N N . ALA A 1 200 ? -15.354 -34.860 17.273 1.00 28.90 197 ALA A N 1
ATOM 1563 C CA . ALA A 1 200 ? -16.324 -34.376 18.259 1.00 29.63 197 ALA A CA 1
ATOM 1564 C C . ALA A 1 200 ? -16.752 -32.933 17.982 1.00 28.89 197 ALA A C 1
ATOM 1565 O O . ALA A 1 200 ? -17.917 -32.579 18.178 1.00 29.06 197 ALA A O 1
ATOM 1567 N N . SER A 1 201 ? -15.809 -32.112 17.524 1.00 28.06 198 SER A N 1
ATOM 1568 C CA . SER A 1 201 ? -16.099 -30.730 17.142 1.00 27.42 198 SER A CA 1
ATOM 1569 C C . SER A 1 201 ? -17.108 -30.661 15.993 1.00 26.40 198 SER A C 1
ATOM 1570 O O . SER A 1 201 ? -18.058 -29.875 16.045 1.00 26.34 198 SER A O 1
ATOM 1573 N N . PHE A 1 202 ? -16.905 -31.494 14.971 1.00 25.64 199 PHE A N 1
ATOM 1574 C CA . PHE A 1 202 ? -17.808 -31.547 13.817 1.00 24.82 199 PHE A CA 1
ATOM 1575 C C . PHE A 1 202 ? -19.185 -32.084 14.204 1.00 25.49 199 PHE A C 1
ATOM 1576 O O . PHE A 1 202 ? -20.203 -31.537 13.786 1.00 25.14 199 PHE A O 1
ATOM 1584 N N . ASP A 1 203 ? -19.207 -33.144 15.010 1.00 26.52 200 ASP A N 1
ATOM 1585 C CA . ASP A 1 203 ? -20.457 -33.747 15.483 1.00 27.57 200 ASP A CA 1
ATOM 1586 C C . ASP A 1 203 ? -21.352 -32.768 16.244 1.00 27.98 200 ASP A C 1
ATOM 1587 O O . ASP A 1 203 ? -22.573 -32.933 16.278 1.00 28.30 200 ASP A O 1
ATOM 1592 N N . GLU A 1 204 ? -20.740 -31.758 16.857 1.00 27.99 201 GLU A N 1
ATOM 1593 C CA . GLU A 1 204 ? -21.482 -30.759 17.618 1.00 28.64 201 GLU A CA 1
ATOM 1594 C C . GLU A 1 204 ? -21.820 -29.532 16.774 1.00 27.44 201 GLU A C 1
ATOM 1595 O O . GLU A 1 204 ? -22.986 -29.143 16.681 1.00 27.46 201 GLU A O 1
ATOM 1601 N N . ILE A 1 205 ? -20.800 -28.941 16.154 1.00 26.34 202 ILE A N 1
ATOM 1602 C CA . ILE A 1 205 ? -20.924 -27.634 15.497 1.00 25.55 202 ILE A CA 1
ATOM 1603 C C . ILE A 1 205 ? -21.553 -27.676 14.096 1.00 24.52 202 ILE A C 1
ATOM 1604 O O . ILE A 1 205 ? -22.281 -26.754 13.713 1.00 24.23 202 ILE A O 1
ATOM 1609 N N . VAL A 1 206 ? -21.280 -28.733 13.337 1.00 23.89 203 VAL A N 1
ATOM 1610 C CA . VAL A 1 206 ? -21.800 -28.837 11.967 1.00 23.07 203 VAL A CA 1
ATOM 1611 C C . VAL A 1 206 ? -23.335 -28.997 11.907 1.00 23.50 203 VAL A C 1
ATOM 1612 O O . VAL A 1 206 ? -23.985 -28.295 11.130 1.00 22.94 203 VAL A O 1
ATOM 1616 N N . PRO A 1 207 ? -23.918 -29.908 12.724 1.00 24.37 204 PRO A N 1
ATOM 1617 C CA . PRO A 1 207 ? -25.380 -30.021 12.729 1.00 24.96 204 PRO A CA 1
ATOM 1618 C C . PRO A 1 207 ? -26.103 -28.725 13.104 1.00 25.10 204 PRO A C 1
ATOM 1619 O O . PRO A 1 207 ? -27.097 -28.380 12.464 1.00 25.11 204 PRO A O 1
ATOM 1623 N N . GLU A 1 208 ? -25.608 -28.014 14.117 1.00 25.47 205 GLU A N 1
ATOM 1624 C CA . GLU A 1 208 ? -26.224 -26.745 14.526 1.00 25.89 205 GLU A CA 1
ATOM 1625 C C . GLU A 1 208 ? -26.103 -25.662 13.450 1.00 24.76 205 GLU A C 1
ATOM 1626 O O . GLU A 1 208 ? -27.004 -24.835 13.300 1.00 24.92 205 GLU A O 1
ATOM 1632 N N . PHE A 1 209 ? -24.999 -25.679 12.702 1.00 23.80 206 PHE A N 1
ATOM 1633 C CA . PHE A 1 209 ? -24.790 -24.744 11.593 1.00 22.71 206 PHE A CA 1
ATOM 1634 C C . PHE A 1 209 ? -25.827 -24.990 10.497 1.00 22.43 206 PHE A C 1
ATOM 1635 O O . PHE A 1 209 ? -26.377 -24.044 9.930 1.00 22.06 206 PHE A O 1
ATOM 1643 N N . ILE A 1 210 ? -26.090 -26.266 10.219 1.00 22.22 207 ILE A N 1
ATOM 1644 C CA . ILE A 1 210 ? -27.106 -26.679 9.249 1.00 22.35 207 ILE A CA 1
ATOM 1645 C C . ILE A 1 210 ? -28.507 -26.271 9.714 1.00 22.95 207 ILE A C 1
ATOM 1646 O O . ILE A 1 210 ? -29.314 -25.777 8.918 1.00 22.66 207 ILE A O 1
ATOM 1651 N N . GLU A 1 211 ? -28.780 -26.474 11.003 1.00 23.79 208 GLU A N 1
ATOM 1652 C CA . GLU A 1 211 ? -30.060 -26.098 11.606 1.00 24.76 208 GLU A CA 1
ATOM 1653 C C . GLU A 1 211 ? -30.308 -24.597 11.488 1.00 24.63 208 GLU A C 1
ATOM 1654 O O . GLU A 1 211 ? -31.411 -24.175 11.140 1.00 24.72 208 GLU A O 1
ATOM 1660 N N . LYS A 1 212 ? -29.270 -23.804 11.754 1.00 24.35 209 LYS A N 1
ATOM 1661 C CA . LYS A 1 212 ? -29.347 -22.347 11.628 1.00 24.42 209 LYS A CA 1
ATOM 1662 C C . LYS A 1 212 ? -29.553 -21.890 10.180 1.00 23.81 209 LYS A C 1
ATOM 1663 O O . LYS A 1 212 ? -30.223 -20.883 9.935 1.00 23.70 209 LYS A O 1
ATOM 1669 N N . MET A 1 213 ? -28.984 -22.634 9.231 1.00 23.24 210 MET A N 1
ATOM 1670 C CA . MET A 1 213 ? -29.165 -22.350 7.802 1.00 23.05 210 MET A CA 1
ATOM 1671 C C . MET A 1 213 ? -30.604 -22.581 7.349 1.00 23.31 210 MET A C 1
ATOM 1672 O O . MET A 1 213 ? -31.193 -21.734 6.669 1.00 23.14 210 MET A O 1
ATOM 1677 N N . ASP A 1 214 ? -31.163 -23.725 7.740 1.00 23.57 211 ASP A N 1
ATOM 1678 C CA . ASP A 1 214 ? -32.551 -24.064 7.430 1.00 24.05 211 ASP A CA 1
ATOM 1679 C C . ASP A 1 214 ? -33.537 -23.077 8.055 1.00 24.45 211 ASP A C 1
ATOM 1680 O O . ASP A 1 214 ? -34.567 -22.765 7.455 1.00 24.63 211 ASP A O 1
ATOM 1685 N N . GLU A 1 215 ? -33.208 -22.583 9.248 1.00 24.64 212 GLU A N 1
ATOM 1686 C CA . GLU A 1 215 ? -34.006 -21.549 9.911 1.00 25.20 212 GLU A CA 1
ATOM 1687 C C . GLU A 1 215 ? -34.022 -20.251 9.107 1.00 24.64 212 GLU A C 1
ATOM 1688 O O . GLU A 1 215 ? -35.080 -19.641 8.930 1.00 25.01 212 GLU A O 1
ATOM 1694 N N . ALA A 1 216 ? -32.854 -19.841 8.614 1.00 23.57 213 ALA A N 1
ATOM 1695 C CA . ALA A 1 216 ? -32.743 -18.634 7.796 1.00 23.16 213 ALA A CA 1
ATOM 1696 C C . ALA A 1 216 ? -33.441 -18.802 6.448 1.00 22.98 213 ALA A C 1
ATOM 1697 O O . ALA A 1 216 ? -34.139 -17.892 5.993 1.00 23.20 213 ALA A O 1
ATOM 1699 N N . LEU A 1 217 ? -33.269 -19.970 5.827 1.00 22.41 214 LEU A N 1
ATOM 1700 C CA . LEU A 1 217 ? -33.939 -20.284 4.563 1.00 22.56 214 LEU A CA 1
ATOM 1701 C C . LEU A 1 217 ? -35.464 -20.225 4.693 1.00 23.46 214 LEU A C 1
ATOM 1702 O O . LEU A 1 217 ? -36.141 -19.687 3.818 1.00 23.74 214 LEU A O 1
ATOM 1707 N N . ALA A 1 218 ? -35.991 -20.766 5.792 1.00 24.09 215 ALA A N 1
ATOM 1708 C CA . ALA A 1 218 ? -37.434 -20.772 6.049 1.00 25.29 215 ALA A CA 1
ATOM 1709 C C . ALA A 1 218 ? -37.986 -19.367 6.295 1.00 25.92 215 ALA A C 1
ATOM 1710 O O . ALA A 1 218 ? -39.139 -19.080 5.967 1.00 26.43 215 ALA A O 1
ATOM 1712 N N . GLU A 1 219 ? -37.154 -18.502 6.874 1.00 26.08 216 GLU A N 1
ATOM 1713 C CA . GLU A 1 219 ? -37.512 -17.105 7.120 1.00 27.11 216 GLU A CA 1
ATOM 1714 C C . GLU A 1 219 ? -37.750 -16.339 5.822 1.00 27.26 216 GLU A C 1
ATOM 1715 O O . GLU A 1 219 ? -38.577 -15.427 5.779 1.00 28.20 216 GLU A O 1
ATOM 1721 N N . ILE A 1 220 ? -37.024 -16.716 4.772 1.00 26.68 217 ILE A N 1
ATOM 1722 C CA . ILE A 1 220 ? -37.126 -16.042 3.476 1.00 26.88 217 ILE A CA 1
ATOM 1723 C C . ILE A 1 220 ? -37.856 -16.872 2.409 1.00 27.09 217 ILE A C 1
ATOM 1724 O O . ILE A 1 220 ? -37.846 -16.530 1.226 1.00 27.36 217 ILE A O 1
ATOM 1729 N N . GLY A 1 221 ? -38.498 -17.954 2.844 1.00 27.33 218 GLY A N 1
ATOM 1730 C CA . GLY A 1 221 ? -39.326 -18.778 1.966 1.00 27.76 218 GLY A CA 1
ATOM 1731 C C . GLY A 1 221 ? -38.554 -19.645 0.988 1.00 27.43 218 GLY A C 1
ATOM 1732 O O . GLY A 1 221 ? -39.049 -19.950 -0.097 1.00 27.76 218 GLY A O 1
ATOM 1733 N N . PHE A 1 222 ? -37.342 -20.038 1.376 1.00 26.85 219 PHE A N 1
ATOM 1734 C CA . PHE A 1 222 ? -36.527 -20.957 0.588 1.00 26.64 219 PHE A CA 1
ATOM 1735 C C . PHE A 1 222 ? -36.314 -22.273 1.334 1.00 26.61 219 PHE A C 1
ATOM 1736 O O . PHE A 1 222 ? -36.500 -22.346 2.550 1.00 26.55 219 PHE A O 1
ATOM 1744 N N . VAL A 1 223 ? -35.919 -23.306 0.595 1.00 26.71 220 VAL A N 1
ATOM 1745 C CA . VAL A 1 223 ? -35.622 -24.616 1.174 1.00 26.84 220 VAL A CA 1
ATOM 1746 C C . VAL A 1 223 ? -34.389 -25.217 0.490 1.00 26.55 220 VAL A C 1
ATOM 1747 O O . VAL A 1 223 ? -34.187 -25.023 -0.712 1.00 26.48 220 VAL A O 1
ATOM 1751 N N . PHE A 1 224 ? -33.560 -25.926 1.258 1.00 26.49 221 PHE A N 1
ATOM 1752 C CA . PHE A 1 224 ? -32.382 -26.594 0.698 1.00 26.51 221 PHE A CA 1
ATOM 1753 C C . PHE A 1 224 ? -32.770 -27.602 -0.383 1.00 27.48 221 PHE A C 1
ATOM 1754 O O . PHE A 1 224 ? -33.675 -28.420 -0.192 1.00 28.34 221 PHE A O 1
ATOM 1762 N N . GLY A 1 225 ? -32.070 -27.530 -1.511 1.00 27.85 222 GLY A N 1
ATOM 1763 C CA . GLY A 1 225 ? -32.368 -28.355 -2.678 1.00 29.03 222 GLY A CA 1
ATOM 1764 C C . GLY A 1 225 ? -32.769 -27.528 -3.887 1.00 29.84 222 GLY A C 1
ATOM 1765 O O . GLY A 1 225 ? -32.724 -28.013 -5.019 1.00 30.19 222 GLY A O 1
ATOM 1766 N N . GLU A 1 226 ? -33.150 -26.273 -3.647 1.00 30.27 223 GLU A N 1
ATOM 1767 C CA . GLU A 1 226 ? -33.631 -25.385 -4.709 1.00 31.38 223 GLU A CA 1
ATOM 1768 C C . GLU A 1 226 ? -32.559 -24.998 -5.727 1.00 31.61 223 GLU A C 1
ATOM 1769 O O . GLU A 1 226 ? -32.880 -24.632 -6.861 1.00 32.44 223 GLU A O 1
ATOM 1775 N N . GLN A 1 227 ? -31.294 -25.080 -5.317 1.00 31.34 224 GLN A N 1
ATOM 1776 C CA . GLN A 1 227 ? -30.163 -24.773 -6.193 1.00 31.58 224 GLN A CA 1
ATOM 1777 C C . GLN A 1 227 ? -29.984 -25.801 -7.316 1.00 32.65 224 GLN A C 1
ATOM 1778 O O . GLN A 1 227 ? -29.358 -25.507 -8.334 1.00 32.97 224 GLN A O 1
ATOM 1784 N N . TRP A 1 228 ? -30.540 -26.997 -7.123 1.00 33.62 225 TRP A N 1
ATOM 1785 C CA . TRP A 1 228 ? -30.398 -28.090 -8.086 1.00 34.90 225 TRP A CA 1
ATOM 1786 C C . TRP A 1 228 ? -31.649 -28.297 -8.942 1.00 36.57 225 TRP A C 1
ATOM 1787 O O . TRP A 1 228 ? -32.004 -29.432 -9.276 1.00 37.46 225 TRP A O 1
ATOM 1798 N N . ARG A 1 229 ? -32.307 -27.195 -9.294 1.00 37.29 226 ARG A N 1
ATOM 1799 C CA . ARG A 1 229 ? -33.482 -27.228 -10.164 1.00 39.02 226 ARG A CA 1
ATOM 1800 C C . ARG A 1 229 ? -33.372 -26.176 -11.264 1.00 39.58 226 ARG A C 1
ATOM 1801 O O . ARG A 1 229 ? -32.279 -25.905 -11.768 1.00 39.42 226 ARG A O 1
ATOM 1809 N N . SER B 1 2 ? 33.819 -6.257 -0.409 1.00 28.96 -1 SER B N 1
ATOM 1810 C CA . SER B 1 2 ? 35.006 -5.976 0.453 1.00 30.09 -1 SER B CA 1
ATOM 1811 C C . SER B 1 2 ? 36.250 -6.671 -0.101 1.00 29.91 -1 SER B C 1
ATOM 1812 O O . SER B 1 2 ? 37.315 -6.060 -0.205 1.00 29.94 -1 SER B O 1
ATOM 1815 N N . HIS B 1 3 ? 36.109 -7.953 -0.434 1.00 29.79 0 HIS B N 1
ATOM 1816 C CA . HIS B 1 3 ? 37.091 -8.659 -1.257 1.00 29.71 0 HIS B CA 1
ATOM 1817 C C . HIS B 1 3 ? 36.429 -9.158 -2.542 1.00 28.54 0 HIS B C 1
ATOM 1818 O O . HIS B 1 3 ? 37.012 -9.941 -3.296 1.00 28.52 0 HIS B O 1
ATOM 1825 N N . MET B 1 4 ? 35.208 -8.680 -2.778 1.00 27.66 1 MET B N 1
ATOM 1826 C CA . MET B 1 4 ? 34.447 -8.989 -3.983 1.00 26.84 1 MET B CA 1
ATOM 1827 C C . MET B 1 4 ? 35.134 -8.419 -5.225 1.00 26.10 1 MET B C 1
ATOM 1828 O O . MET B 1 4 ? 35.619 -7.287 -5.217 1.00 26.07 1 MET B O 1
ATOM 1833 N N . THR B 1 5 ? 35.177 -9.226 -6.281 1.00 25.84 2 THR B N 1
ATOM 1834 C CA . THR B 1 5 ? 35.770 -8.837 -7.558 1.00 25.63 2 THR B CA 1
ATOM 1835 C C . THR B 1 5 ? 34.835 -9.274 -8.689 1.00 24.95 2 THR B C 1
ATOM 1836 O O . THR B 1 5 ? 34.066 -10.225 -8.516 1.00 25.02 2 THR B O 1
ATOM 1840 N N . PRO B 1 6 ? 34.892 -8.585 -9.848 1.00 24.63 3 PRO B N 1
ATOM 1841 C CA . PRO B 1 6 ? 34.101 -9.002 -11.012 1.00 24.32 3 PRO B CA 1
ATOM 1842 C C . PRO B 1 6 ? 34.398 -10.437 -11.465 1.00 24.85 3 PRO B C 1
ATOM 1843 O O . PRO B 1 6 ? 33.505 -11.117 -11.973 1.00 24.48 3 PRO B O 1
ATOM 1847 N N . ASP B 1 7 ? 35.635 -10.891 -11.277 1.00 25.64 4 ASP B N 1
ATOM 1848 C CA . ASP B 1 7 ? 36.016 -12.251 -11.662 1.00 26.66 4 ASP B CA 1
ATOM 1849 C C . ASP B 1 7 ? 35.284 -13.320 -10.846 1.00 26.32 4 ASP B C 1
ATOM 1850 O O . ASP B 1 7 ? 34.887 -14.349 -11.394 1.00 26.70 4 ASP B O 1
ATOM 1855 N N . ILE B 1 8 ? 35.110 -13.069 -9.547 1.00 25.83 5 ILE B N 1
ATOM 1856 C CA . ILE B 1 8 ? 34.381 -13.981 -8.656 1.00 25.87 5 ILE B CA 1
ATOM 1857 C C . ILE B 1 8 ? 32.938 -14.174 -9.133 1.00 24.68 5 ILE B C 1
ATOM 1858 O O . ILE B 1 8 ? 32.434 -15.301 -9.170 1.00 24.91 5 ILE B O 1
ATOM 1863 N N . ILE B 1 9 ? 32.293 -13.070 -9.507 1.00 23.45 6 ILE B N 1
ATOM 1864 C CA . ILE B 1 9 ? 30.942 -13.098 -10.070 1.00 22.59 6 ILE B CA 1
ATOM 1865 C C . ILE B 1 9 ? 30.904 -13.927 -11.360 1.00 23.10 6 ILE B C 1
ATOM 1866 O O . ILE B 1 9 ? 30.036 -14.788 -11.526 1.00 22.83 6 ILE B O 1
ATOM 1871 N N . LEU B 1 10 ? 31.862 -13.679 -12.253 1.00 23.92 7 LEU B N 1
ATOM 1872 C CA . LEU B 1 10 ? 31.970 -14.420 -13.511 1.00 24.99 7 LEU B CA 1
ATOM 1873 C C . LEU B 1 10 ? 32.222 -15.921 -13.306 1.00 26.20 7 LEU B C 1
ATOM 1874 O O . LEU B 1 10 ? 31.616 -16.751 -13.985 1.00 26.43 7 LEU B O 1
ATOM 1879 N N . GLN B 1 11 ? 33.106 -16.264 -12.371 1.00 27.24 8 GLN B N 1
ATOM 1880 C CA . GLN B 1 11 ? 33.457 -17.667 -12.126 1.00 28.90 8 GLN B CA 1
ATOM 1881 C C . GLN B 1 11 ? 32.337 -18.474 -11.464 1.00 28.63 8 GLN B C 1
ATOM 1882 O O . GLN B 1 11 ? 32.265 -19.693 -11.632 1.00 29.54 8 GLN B O 1
ATOM 1888 N N . ARG B 1 12 ? 31.465 -17.793 -10.723 1.00 27.53 9 ARG B N 1
ATOM 1889 C CA . ARG B 1 12 ? 30.359 -18.454 -10.036 1.00 27.52 9 ARG B CA 1
ATOM 1890 C C . ARG B 1 12 ? 29.073 -18.483 -10.864 1.00 26.46 9 ARG B C 1
ATOM 1891 O O . ARG B 1 12 ? 28.299 -19.439 -10.775 1.00 26.49 9 ARG B O 1
ATOM 1899 N N . THR B 1 13 ? 28.850 -17.438 -11.660 1.00 25.58 10 THR B N 1
ATOM 1900 C CA . THR B 1 13 ? 27.582 -17.271 -12.378 1.00 24.88 10 THR B CA 1
ATOM 1901 C C . THR B 1 13 ? 27.718 -17.306 -13.902 1.00 25.23 10 THR B C 1
ATOM 1902 O O . THR B 1 13 ? 26.723 -17.467 -14.614 1.00 25.01 10 THR B O 1
ATOM 1906 N N . GLY B 1 14 ? 28.942 -17.138 -14.399 1.00 25.94 11 GLY B N 1
ATOM 1907 C CA . GLY B 1 14 ? 29.183 -17.012 -15.837 1.00 26.72 11 GLY B CA 1
ATOM 1908 C C . GLY B 1 14 ? 28.783 -15.655 -16.402 1.00 26.41 11 GLY B C 1
ATOM 1909 O O . GLY B 1 14 ? 28.848 -15.439 -17.614 1.00 26.93 11 GLY B O 1
ATOM 1910 N N . ILE B 1 15 ? 28.377 -14.740 -15.521 1.00 25.61 12 ILE B N 1
ATOM 1911 C CA . ILE B 1 15 ? 27.860 -13.432 -15.933 1.00 25.81 12 ILE B CA 1
ATOM 1912 C C . ILE B 1 15 ? 28.885 -12.313 -15.728 1.00 26.20 12 ILE B C 1
ATOM 1913 O O . ILE B 1 15 ? 29.544 -12.241 -14.688 1.00 26.00 12 ILE B O 1
ATOM 1918 N N . ASP B 1 16 ? 29.014 -11.455 -16.738 1.00 27.27 13 ASP B N 1
ATOM 1919 C CA . ASP B 1 16 ? 29.839 -10.256 -16.650 1.00 27.96 13 ASP B CA 1
ATOM 1920 C C . ASP B 1 16 ? 29.038 -9.114 -16.031 1.00 27.73 13 ASP B C 1
ATOM 1921 O O . ASP B 1 16 ? 28.127 -8.563 -16.661 1.00 28.03 13 ASP B O 1
ATOM 1926 N N . VAL B 1 17 ? 29.372 -8.774 -14.788 1.00 38.75 14 VAL B N 1
ATOM 1927 C CA . VAL B 1 17 ? 28.840 -7.571 -14.155 1.00 38.19 14 VAL B CA 1
ATOM 1928 C C . VAL B 1 17 ? 29.457 -6.371 -14.885 1.00 41.20 14 VAL B C 1
ATOM 1929 O O . VAL B 1 17 ? 30.547 -6.489 -15.449 1.00 44.01 14 VAL B O 1
ATOM 1933 N N . ARG B 1 18 ? 28.754 -5.238 -14.893 1.00 41.43 15 ARG B N 1
ATOM 1934 C CA . ARG B 1 18 ? 29.110 -4.063 -15.715 1.00 44.52 15 ARG B CA 1
ATOM 1935 C C . ARG B 1 18 ? 28.373 -4.077 -17.056 1.00 45.18 15 ARG B C 1
ATOM 1936 O O . ARG B 1 18 ? 28.058 -3.021 -17.608 1.00 46.94 15 ARG B O 1
ATOM 1944 N N . ALA B 1 19 ? 28.117 -5.276 -17.576 1.00 44.31 16 ALA B N 1
ATOM 1945 C CA . ALA B 1 19 ? 27.331 -5.451 -18.797 1.00 45.03 16 ALA B CA 1
ATOM 1946 C C . ALA B 1 19 ? 25.851 -5.652 -18.467 1.00 42.66 16 ALA B C 1
ATOM 1947 O O . ALA B 1 19 ? 24.993 -5.601 -19.353 1.00 43.41 16 ALA B O 1
ATOM 1949 N N . VAL B 1 20 ? 25.567 -5.873 -17.184 1.00 40.24 17 VAL B N 1
ATOM 1950 C CA . VAL B 1 20 ? 24.206 -6.076 -16.685 1.00 38.28 17 VAL B CA 1
ATOM 1951 C C . VAL B 1 20 ? 23.437 -4.750 -16.673 1.00 39.35 17 VAL B C 1
ATOM 1952 O O . VAL B 1 20 ? 23.866 -3.776 -16.049 1.00 39.92 17 VAL B O 1
ATOM 1956 N N . GLU B 1 21 ? 22.297 -4.732 -17.361 1.00 40.05 18 GLU B N 1
ATOM 1957 C CA . GLU B 1 21 ? 21.548 -3.496 -17.602 1.00 42.10 18 GLU B CA 1
ATOM 1958 C C . GLU B 1 21 ? 20.254 -3.372 -16.790 1.00 41.17 18 GLU B C 1
ATOM 1959 O O . GLU B 1 21 ? 19.267 -2.816 -17.279 1.00 43.21 18 GLU B O 1
ATOM 1965 N N . GLN B 1 22 ? 20.277 -3.882 -15.557 1.00 38.57 19 GLN B N 1
ATOM 1966 C CA . GLN B 1 22 ? 19.171 -3.761 -14.583 1.00 37.76 19 GLN B CA 1
ATOM 1967 C C . GLN B 1 22 ? 17.784 -4.123 -15.130 1.00 38.32 19 GLN B C 1
ATOM 1968 O O . GLN B 1 22 ? 17.131 -3.312 -15.790 1.00 40.83 19 GLN B O 1
ATOM 1974 N N . GLY B 1 23 ? 17.335 -5.339 -14.833 1.00 36.36 20 GLY B N 1
ATOM 1975 C CA . GLY B 1 23 ? 16.038 -5.818 -15.308 1.00 37.04 20 GLY B CA 1
ATOM 1976 C C . GLY B 1 23 ? 16.128 -6.940 -16.325 1.00 36.78 20 GLY B C 1
ATOM 1977 O O . GLY B 1 23 ? 15.133 -7.613 -16.599 1.00 37.67 20 GLY B O 1
ATOM 1978 N N . ASP B 1 24 ? 17.319 -7.143 -16.888 1.00 36.05 21 ASP B N 1
ATOM 1979 C CA . ASP B 1 24 ? 17.542 -8.219 -17.856 1.00 36.17 21 ASP B CA 1
ATOM 1980 C C . ASP B 1 24 ? 17.653 -9.587 -17.179 1.00 33.91 21 ASP B C 1
ATOM 1981 O O . ASP B 1 24 ? 17.672 -9.677 -15.948 1.00 31.88 21 ASP B O 1
ATOM 1986 N N . ASP B 1 25 ? 17.729 -10.640 -17.992 1.00 34.46 22 ASP B N 1
ATOM 1987 C CA . ASP B 1 25 ? 17.823 -12.019 -17.503 1.00 33.05 22 ASP B CA 1
ATOM 1988 C C . ASP B 1 25 ? 18.976 -12.224 -16.523 1.00 30.61 22 ASP B C 1
ATOM 1989 O O . ASP B 1 25 ? 18.805 -12.868 -15.489 1.00 28.99 22 ASP B O 1
ATOM 1994 N N . ALA B 1 26 ? 20.139 -11.664 -16.854 1.00 30.63 23 ALA B N 1
ATOM 1995 C CA . ALA B 1 26 ? 21.322 -11.746 -16.000 1.00 28.98 23 ALA B CA 1
ATOM 1996 C C . ALA B 1 26 ? 21.100 -11.107 -14.628 1.00 26.79 23 ALA B C 1
ATOM 1997 O O . ALA B 1 26 ? 21.563 -11.635 -13.619 1.00 25.35 23 ALA B O 1
ATOM 1999 N N . TRP B 1 27 ? 20.394 -9.976 -14.600 1.00 26.75 24 TRP B N 1
ATOM 2000 C CA . TRP B 1 27 ? 20.100 -9.267 -13.351 1.00 25.45 24 TRP B CA 1
ATOM 2001 C C . TRP B 1 27 ? 19.204 -10.081 -12.423 1.00 23.93 24 TRP B C 1
ATOM 2002 O O . TRP B 1 27 ? 19.470 -10.165 -11.220 1.00 22.51 24 TRP B O 1
ATOM 2013 N N . HIS B 1 28 ? 18.148 -10.671 -12.987 1.00 24.34 25 HIS B N 1
ATOM 2014 C CA . HIS B 1 28 ? 17.269 -11.576 -12.245 1.00 23.57 25 HIS B CA 1
ATOM 2015 C C . HIS B 1 28 ? 18.057 -12.757 -11.680 1.00 22.29 25 HIS B C 1
ATOM 2016 O O . HIS B 1 28 ? 17.889 -13.125 -10.517 1.00 21.25 25 HIS B O 1
ATOM 2023 N N . LYS B 1 29 ? 18.930 -13.321 -12.513 1.00 22.75 26 LYS B N 1
ATOM 2024 C CA . LYS B 1 29 ? 19.776 -14.459 -12.144 1.00 22.25 26 LYS B CA 1
ATOM 2025 C C . LYS B 1 29 ? 20.685 -14.164 -10.946 1.00 20.63 26 LYS B C 1
ATOM 2026 O O . LYS B 1 29 ? 20.849 -15.005 -10.065 1.00 20.01 26 LYS B O 1
ATOM 2032 N N . LEU B 1 30 ? 21.264 -12.966 -10.921 1.00 20.09 27 LEU B N 1
ATOM 2033 C CA . LEU B 1 30 ? 22.206 -12.571 -9.868 1.00 19.07 27 LEU B CA 1
ATOM 2034 C C . LEU B 1 30 ? 21.570 -12.332 -8.493 1.00 17.64 27 LEU B C 1
ATOM 2035 O O . LEU B 1 30 ? 22.272 -12.325 -7.477 1.00 17.10 27 LEU B O 1
ATOM 2040 N N . ARG B 1 31 ? 20.254 -12.132 -8.462 1.00 17.09 28 ARG B N 1
ATOM 2041 C CA . ARG B 1 31 ? 19.540 -11.884 -7.208 1.00 16.47 28 ARG B CA 1
ATOM 2042 C C . ARG B 1 31 ? 19.048 -13.165 -6.525 1.00 15.84 28 ARG B C 1
ATOM 2043 O O . ARG B 1 31 ? 18.614 -13.121 -5.372 1.00 15.31 28 ARG B O 1
ATOM 2051 N N . LEU B 1 32 ? 19.121 -14.295 -7.230 1.00 16.17 29 LEU B N 1
ATOM 2052 C CA . LEU B 1 32 ? 18.563 -15.568 -6.740 1.00 16.38 29 LEU B CA 1
ATOM 2053 C C . LEU B 1 32 ? 19.211 -16.061 -5.446 1.00 15.76 29 LEU B C 1
ATOM 2054 O O . LEU B 1 32 ? 20.410 -16.362 -5.414 1.00 16.15 29 LEU B O 1
ATOM 2059 N N . GLY B 1 33 ? 18.401 -16.133 -4.390 1.00 15.50 30 GLY B N 1
ATOM 2060 C CA . GLY B 1 33 ? 18.840 -16.578 -3.063 1.00 15.35 30 GLY B CA 1
ATOM 2061 C C . GLY B 1 33 ? 19.543 -15.524 -2.223 1.00 14.66 30 GLY B C 1
ATOM 2062 O O . GLY B 1 33 ? 19.966 -15.800 -1.098 1.00 14.96 30 GLY B O 1
ATOM 2063 N N . VAL B 1 34 ? 19.650 -14.315 -2.766 1.00 14.58 31 VAL B N 1
ATOM 2064 C CA . VAL B 1 34 ? 20.403 -13.219 -2.151 1.00 14.55 31 VAL B CA 1
ATOM 2065 C C . VAL B 1 34 ? 19.482 -12.353 -1.297 1.00 14.60 31 VAL B C 1
ATOM 2066 O O . VAL B 1 34 ? 18.378 -12.021 -1.722 1.00 15.26 31 VAL B O 1
ATOM 2070 N N . ILE B 1 35 ? 19.927 -12.002 -0.091 1.00 14.71 32 ILE B N 1
ATOM 2071 C CA . ILE B 1 35 ? 19.188 -11.067 0.754 1.00 15.23 32 ILE B CA 1
ATOM 2072 C C . ILE B 1 35 ? 19.351 -9.679 0.149 1.00 15.83 32 ILE B C 1
ATOM 2073 O O . ILE B 1 35 ? 20.447 -9.116 0.167 1.00 16.26 32 ILE B O 1
ATOM 2078 N N . THR B 1 36 ? 18.265 -9.145 -0.405 1.00 18.51 33 THR B N 1
ATOM 2079 C CA . THR B 1 36 ? 18.331 -7.892 -1.156 1.00 17.79 33 THR B CA 1
ATOM 2080 C C . THR B 1 36 ? 17.649 -6.721 -0.446 1.00 16.92 33 THR B C 1
ATOM 2081 O O . THR B 1 36 ? 16.814 -6.919 0.443 1.00 16.74 33 THR B O 1
ATOM 2085 N N . ALA B 1 37 ? 18.016 -5.504 -0.850 1.00 16.89 34 ALA B N 1
ATOM 2086 C CA . ALA B 1 37 ? 17.548 -4.272 -0.208 1.00 17.02 34 ALA B CA 1
ATOM 2087 C C . ALA B 1 37 ? 16.029 -4.123 -0.133 1.00 16.93 34 ALA B C 1
ATOM 2088 O O . ALA B 1 37 ? 15.493 -3.853 0.939 1.00 17.02 34 ALA B O 1
ATOM 2090 N N . SER B 1 38 ? 15.345 -4.301 -1.262 1.00 16.96 35 SER B N 1
ATOM 2091 C CA . SER B 1 38 ? 13.889 -4.099 -1.319 1.00 17.88 35 SER B CA 1
ATOM 2092 C C . SER B 1 38 ? 13.088 -5.128 -0.512 1.00 18.45 35 SER B C 1
ATOM 2093 O O . SER B 1 38 ? 11.872 -4.986 -0.349 1.00 19.68 35 SER B O 1
ATOM 2096 N N . GLU B 1 39 ? 13.769 -6.153 -0.007 1.00 17.90 36 GLU B N 1
ATOM 2097 C CA . GLU B 1 39 ? 13.110 -7.226 0.737 1.00 18.72 36 GLU B CA 1
ATOM 2098 C C . GLU B 1 39 ? 13.616 -7.383 2.175 1.00 18.43 36 GLU B C 1
ATOM 2099 O O . GLU B 1 39 ? 13.122 -8.232 2.921 1.00 18.61 36 GLU B O 1
ATOM 2105 N N . VAL B 1 40 ? 14.586 -6.559 2.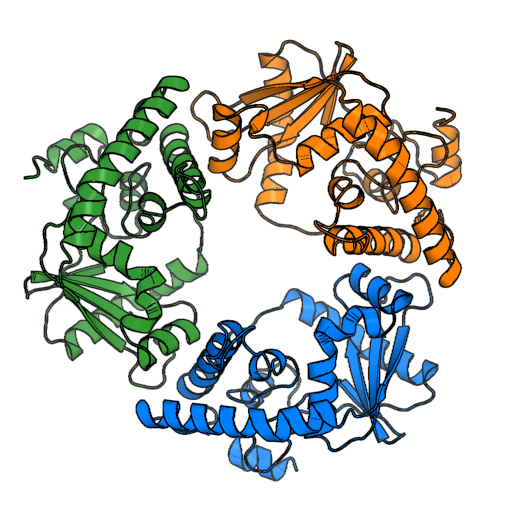567 1.00 18.23 37 VAL B N 1
ATOM 2106 C CA . VAL B 1 40 ? 15.263 -6.744 3.854 1.00 18.49 37 VAL B CA 1
ATOM 2107 C C . VAL B 1 40 ? 14.412 -6.382 5.085 1.00 19.18 37 VAL B C 1
ATOM 2108 O O . VAL B 1 40 ? 14.688 -6.857 6.191 1.00 19.46 37 VAL B O 1
ATOM 2112 N N . HIS B 1 41 ? 13.376 -5.565 4.888 1.00 19.66 38 HIS B N 1
ATOM 2113 C CA . HIS B 1 41 ? 12.430 -5.235 5.959 1.00 20.95 38 HIS B CA 1
ATOM 2114 C C . HIS B 1 41 ? 11.845 -6.493 6.609 1.00 20.91 38 HIS B C 1
ATOM 2115 O O . HIS B 1 41 ? 11.498 -6.485 7.793 1.00 21.46 38 HIS B O 1
ATOM 2122 N N . ASN B 1 42 ? 11.756 -7.565 5.823 1.00 20.50 39 ASN B N 1
ATOM 2123 C CA . ASN B 1 42 ? 11.309 -8.870 6.301 1.00 21.08 39 ASN B CA 1
ATOM 2124 C C . ASN B 1 42 ? 12.319 -9.509 7.255 1.00 20.89 39 ASN B C 1
ATOM 2125 O O . ASN B 1 42 ? 11.936 -10.132 8.243 1.00 21.28 39 ASN B O 1
ATOM 2130 N N . VAL B 1 43 ? 13.605 -9.342 6.954 1.00 20.38 40 VAL B N 1
ATOM 2131 C CA . VAL B 1 43 ? 14.685 -9.920 7.756 1.00 21.01 40 VAL B CA 1
ATOM 2132 C C . VAL B 1 43 ? 14.771 -9.281 9.146 1.00 21.94 40 VAL B C 1
ATOM 2133 O O . VAL B 1 43 ? 15.031 -9.970 10.131 1.00 22.39 40 VAL B O 1
ATOM 2137 N N . ILE B 1 44 ? 14.536 -7.970 9.222 1.00 22.71 41 ILE B N 1
ATOM 2138 C CA . ILE B 1 44 ? 14.655 -7.240 10.490 1.00 24.59 41 ILE B CA 1
ATOM 2139 C C . ILE B 1 44 ? 13.341 -7.137 11.278 1.00 25.74 41 ILE B C 1
ATOM 2140 O O . ILE B 1 44 ? 13.309 -6.564 12.372 1.00 27.30 41 ILE B O 1
ATOM 2145 N N . ALA B 1 45 ? 12.269 -7.698 10.720 1.00 25.91 42 ALA B N 1
ATOM 2146 C CA . ALA B 1 45 ? 10.968 -7.745 11.387 1.00 27.57 42 ALA B CA 1
ATOM 2147 C C . ALA B 1 45 ? 11.039 -8.554 12.684 1.00 28.31 42 ALA B C 1
ATOM 2148 O O . ALA B 1 45 ? 11.601 -9.654 12.714 1.00 27.68 42 ALA B O 1
ATOM 2150 N N . LYS B 1 46 ? 10.470 -7.993 13.748 1.00 30.19 43 LYS B N 1
ATOM 2151 C CA . LYS B 1 46 ? 10.530 -8.585 15.084 1.00 31.33 43 LYS B CA 1
ATOM 2152 C C . LYS B 1 46 ? 9.134 -8.919 15.603 1.00 32.75 43 LYS B C 1
ATOM 2153 O O . LYS B 1 46 ? 8.165 -8.253 15.234 1.00 34.00 43 LYS B O 1
ATOM 2159 N N . PRO B 1 47 ? 9.021 -9.954 16.457 1.00 33.22 44 PRO B N 1
ATOM 2160 C CA . PRO B 1 47 ? 7.758 -10.150 17.167 1.00 35.15 44 PRO B CA 1
ATOM 2161 C C . PRO B 1 47 ? 7.598 -9.103 18.268 1.00 37.04 44 PRO B C 1
ATOM 2162 O O . PRO B 1 47 ? 8.597 -8.637 18.823 1.00 36.96 44 PRO B O 1
ATOM 2166 N N . ARG B 1 48 ? 6.354 -8.735 18.572 1.00 39.44 45 ARG B N 1
ATOM 2167 C CA . ARG B 1 48 ? 6.069 -7.772 19.639 1.00 42.05 45 ARG B CA 1
ATOM 2168 C C . ARG B 1 48 ? 6.278 -8.378 21.027 1.00 42.43 45 ARG B C 1
ATOM 2169 O O . ARG B 1 48 ? 6.344 -7.658 22.027 1.00 44.41 45 ARG B O 1
ATOM 2177 N N . SER B 1 49 ? 6.378 -9.705 21.067 1.00 40.95 46 SER B N 1
ATOM 2178 C CA . SER B 1 49 ? 6.708 -10.455 22.276 1.00 41.08 46 SER B CA 1
ATOM 2179 C C . SER B 1 49 ? 7.330 -11.792 21.882 1.00 39.15 46 SER B C 1
ATOM 2180 O O . SER B 1 49 ? 6.970 -12.370 20.855 1.00 38.51 46 SER B O 1
ATOM 2183 N N . GLY B 1 50 ? 8.265 -12.274 22.695 1.00 38.78 47 GLY B N 1
ATOM 2184 C CA . GLY B 1 50 ? 8.940 -13.542 22.427 1.00 37.83 47 GLY B CA 1
ATOM 2185 C C . GLY B 1 50 ? 10.052 -13.419 21.401 1.00 36.30 47 GLY B C 1
ATOM 2186 O O . GLY B 1 50 ? 10.545 -12.320 21.133 1.00 35.88 47 GLY B O 1
ATOM 2187 N N . LYS B 1 51 ? 10.450 -14.553 20.829 1.00 35.88 48 LYS B N 1
ATOM 2188 C CA . LYS B 1 51 ? 11.538 -14.587 19.845 1.00 34.97 48 LYS B CA 1
ATOM 2189 C C . LYS B 1 51 ? 11.148 -15.272 18.531 1.00 34.38 48 LYS B C 1
ATOM 2190 O O . LYS B 1 51 ? 11.947 -15.330 17.592 1.00 33.71 48 LYS B O 1
ATOM 2196 N N . LYS B 1 52 ? 9.917 -15.780 18.475 1.00 35.02 49 LYS B N 1
ATOM 2197 C CA . LYS B 1 52 ? 9.405 -16.487 17.302 1.00 35.44 49 LYS B CA 1
ATOM 2198 C C . LYS B 1 52 ? 9.319 -15.549 16.098 1.00 33.86 49 LYS B C 1
ATOM 2199 O O . LYS B 1 52 ? 8.673 -14.501 16.164 1.00 33.44 49 LYS B O 1
ATOM 2205 N N . TRP B 1 53 ? 9.985 -15.938 15.013 1.00 27.78 50 TRP B N 1
ATOM 2206 C CA . TRP B 1 53 ? 10.006 -15.175 13.766 1.00 25.47 50 TRP B CA 1
ATOM 2207 C C . TRP B 1 53 ? 8.590 -14.852 13.286 1.00 24.71 50 TRP B C 1
ATOM 2208 O O . TRP B 1 53 ? 7.735 -15.737 13.258 1.00 25.54 50 TRP B O 1
ATOM 2219 N N . PRO B 1 54 ? 8.335 -13.578 12.923 1.00 23.65 51 PRO B N 1
ATOM 2220 C CA . PRO B 1 54 ? 7.049 -13.206 12.327 1.00 23.18 51 PRO B CA 1
ATOM 2221 C C . PRO B 1 54 ? 6.856 -13.909 10.985 1.00 22.06 51 PRO B C 1
ATOM 2222 O O . PRO B 1 54 ? 7.842 -14.289 10.349 1.00 21.08 51 PRO B O 1
ATOM 2226 N N . ASP B 1 55 ? 5.602 -14.089 10.569 1.00 22.24 52 ASP B N 1
ATOM 2227 C CA . ASP B 1 55 ? 5.296 -14.817 9.335 1.00 21.58 52 ASP B CA 1
ATOM 2228 C C . ASP B 1 55 ? 5.968 -14.222 8.102 1.00 19.93 52 ASP B C 1
ATOM 2229 O O . ASP B 1 55 ? 6.431 -14.963 7.240 1.00 19.17 52 ASP B O 1
ATOM 2234 N N . MET B 1 56 ? 6.028 -12.890 8.030 1.00 19.48 53 MET B N 1
ATOM 2235 C CA . MET B 1 56 ? 6.682 -12.200 6.913 1.00 18.66 53 MET B CA 1
ATOM 2236 C C . MET B 1 56 ? 8.181 -12.501 6.814 1.00 17.64 53 MET B C 1
ATOM 2237 O O . MET B 1 56 ? 8.723 -12.610 5.711 1.00 17.02 53 MET B O 1
ATOM 2242 N N . LYS B 1 57 ? 8.842 -12.629 7.965 1.00 17.98 54 LYS B N 1
ATOM 2243 C CA . LYS B 1 57 ? 10.253 -13.016 8.007 1.00 17.80 54 LYS B CA 1
ATOM 2244 C C . LYS B 1 57 ? 10.432 -14.465 7.562 1.00 17.81 54 LYS B C 1
ATOM 2245 O O . LYS B 1 57 ? 11.309 -14.767 6.749 1.00 17.64 54 LYS B O 1
ATOM 2251 N N . MET B 1 58 ? 9.599 -15.354 8.101 1.00 18.60 55 MET B N 1
ATOM 2252 C CA . MET B 1 58 ? 9.634 -16.770 7.741 1.00 19.06 55 MET B CA 1
ATOM 2253 C C . MET B 1 58 ? 9.297 -16.976 6.262 1.00 17.89 55 MET B C 1
ATOM 2254 O O . MET B 1 58 ? 9.878 -17.839 5.604 1.00 17.53 55 MET B O 1
ATOM 2259 N N . SER B 1 59 ? 8.362 -16.176 5.751 1.00 17.28 56 SER B N 1
ATOM 2260 C CA . SER B 1 59 ? 7.955 -16.248 4.346 1.00 16.71 56 SER B CA 1
ATOM 2261 C C . SER B 1 59 ? 9.075 -15.859 3.387 1.00 15.67 56 SER B C 1
ATOM 2262 O O . SER B 1 59 ? 9.238 -16.481 2.337 1.00 15.49 56 SER B O 1
ATOM 2265 N N . TYR B 1 60 ? 9.837 -14.829 3.749 1.00 15.27 57 TYR B N 1
ATOM 2266 C CA . TYR B 1 60 ? 10.975 -14.403 2.942 1.00 14.61 57 TYR B CA 1
ATOM 2267 C C . TYR B 1 60 ? 12.097 -15.435 3.007 1.00 14.31 57 TYR B C 1
ATOM 2268 O O . TYR B 1 60 ? 12.726 -15.734 1.990 1.00 13.92 57 TYR B O 1
ATOM 2277 N N . PHE B 1 61 ? 12.329 -15.960 4.213 1.00 14.37 58 PHE B N 1
ATOM 2278 C CA . PHE B 1 61 ? 13.239 -17.082 4.463 1.00 14.76 58 PHE B CA 1
ATOM 2279 C C . PHE B 1 61 ? 12.965 -18.239 3.499 1.00 14.50 58 PHE B C 1
ATOM 2280 O O . PHE B 1 61 ? 13.879 -18.710 2.823 1.00 14.41 58 PHE B O 1
ATOM 2288 N N . HIS B 1 62 ? 11.708 -18.677 3.422 1.00 14.27 59 HIS B N 1
ATOM 2289 C CA . HIS B 1 62 ? 11.328 -19.752 2.501 1.00 14.25 59 HIS B CA 1
ATOM 2290 C C . HIS B 1 62 ? 11.321 -19.325 1.029 1.00 13.68 59 HIS B C 1
ATOM 2291 O O . HIS B 1 62 ? 11.511 -20.155 0.147 1.00 13.72 59 HIS B O 1
ATOM 2298 N N . THR B 1 63 ? 11.105 -18.038 0.766 1.00 13.43 60 THR B N 1
ATOM 2299 C CA . THR B 1 63 ? 11.167 -17.526 -0.607 1.00 13.49 60 THR B CA 1
ATOM 2300 C C . THR B 1 63 ? 12.593 -17.620 -1.160 1.00 13.49 60 THR B C 1
ATOM 2301 O O . THR B 1 63 ? 12.793 -18.049 -2.300 1.00 13.67 60 THR B O 1
ATOM 2305 N N . LEU B 1 64 ? 13.575 -17.223 -0.349 1.00 13.73 61 LEU B N 1
ATOM 2306 C CA . LEU B 1 64 ? 14.984 -17.292 -0.747 1.00 14.08 61 LEU B CA 1
ATOM 2307 C C . LEU B 1 64 ? 15.467 -18.732 -0.924 1.00 14.31 61 LEU B C 1
ATOM 2308 O O . LEU B 1 64 ? 16.132 -19.060 -1.907 1.00 14.43 61 LEU B O 1
ATOM 2313 N N . LEU B 1 65 ? 15.120 -19.591 0.028 1.00 14.52 62 LEU B N 1
ATOM 2314 C CA . LEU B 1 65 ? 15.441 -21.013 -0.071 1.00 14.93 62 LEU B CA 1
ATOM 2315 C C . LEU B 1 65 ? 14.845 -21.643 -1.332 1.00 14.51 62 LEU B C 1
ATOM 2316 O O . LEU B 1 65 ? 15.508 -22.429 -2.001 1.00 14.89 62 LEU B O 1
ATOM 2321 N N . ALA B 1 66 ? 13.607 -21.274 -1.661 1.00 13.71 63 ALA B N 1
ATOM 2322 C CA . ALA B 1 66 ? 12.963 -21.731 -2.897 1.00 13.58 63 ALA B CA 1
ATOM 2323 C C . ALA B 1 66 ? 13.741 -21.307 -4.141 1.00 13.36 63 ALA B C 1
ATOM 2324 O O . ALA B 1 66 ? 13.864 -22.084 -5.084 1.00 13.69 63 ALA B O 1
ATOM 2326 N N . GLU B 1 67 ? 14.252 -20.073 -4.144 1.00 13.31 64 GLU B N 1
ATOM 2327 C CA . GLU B 1 67 ? 15.090 -19.580 -5.244 1.00 14.06 64 GLU B CA 1
ATOM 2328 C C . GLU B 1 67 ? 16.365 -20.414 -5.428 1.00 14.64 64 GLU B C 1
ATOM 2329 O O . GLU B 1 67 ? 16.783 -20.675 -6.559 1.00 14.89 64 GLU B O 1
ATOM 2335 N N . VAL B 1 68 ? 16.970 -20.834 -4.319 1.00 14.78 65 VAL B N 1
ATOM 2336 C CA . VAL B 1 68 ? 18.197 -21.640 -4.363 1.00 15.90 65 VAL B CA 1
ATOM 2337 C C . VAL B 1 68 ? 17.944 -23.035 -4.949 1.00 16.49 6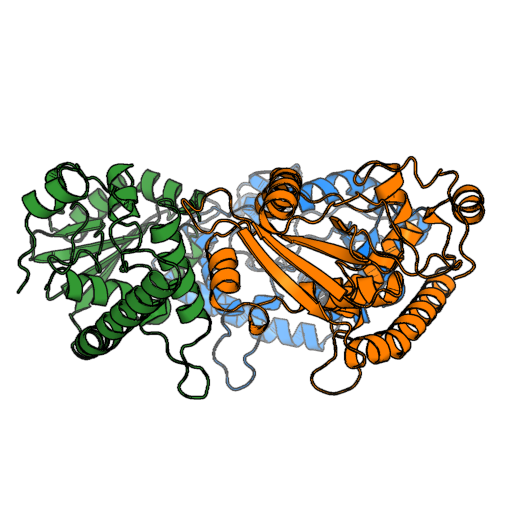5 VAL B C 1
ATOM 2338 O O . VAL B 1 68 ? 18.722 -23.519 -5.775 1.00 17.55 65 VAL B O 1
ATOM 2342 N N . CYS B 1 69 ? 16.847 -23.661 -4.532 1.00 16.32 66 CYS B N 1
ATOM 2343 C CA . CYS B 1 69 ? 16.555 -25.055 -4.889 1.00 17.34 66 CYS B CA 1
ATOM 2344 C C . CYS B 1 69 ? 15.857 -25.229 -6.242 1.00 17.01 66 CYS B C 1
ATOM 2345 O O . CYS B 1 69 ? 15.898 -26.314 -6.824 1.00 18.02 66 CYS B O 1
ATOM 2348 N N . THR B 1 70 ? 15.210 -24.174 -6.733 1.00 16.19 67 THR B N 1
ATOM 2349 C CA . THR B 1 70 ? 14.551 -24.212 -8.043 1.00 16.28 67 THR B CA 1
ATOM 2350 C C . THR B 1 70 ? 15.378 -23.506 -9.120 1.00 16.62 67 THR B C 1
ATOM 2351 O O . THR B 1 70 ? 15.246 -23.805 -10.307 1.00 17.16 67 THR B O 1
ATOM 2355 N N . GLY B 1 71 ? 16.216 -22.560 -8.699 1.00 16.67 68 GLY B N 1
ATOM 2356 C CA . GLY B 1 71 ? 17.007 -21.751 -9.627 1.00 17.70 68 GLY B CA 1
ATOM 2357 C C . GLY B 1 71 ? 16.192 -20.729 -10.408 1.00 18.23 68 GLY B C 1
ATOM 2358 O O . GLY B 1 71 ? 16.659 -20.204 -11.421 1.00 19.48 68 GLY B O 1
ATOM 2359 N N . VAL B 1 72 ? 14.968 -20.461 -9.951 1.00 17.78 69 VAL B N 1
ATOM 2360 C CA . VAL B 1 72 ? 14.075 -19.495 -10.608 1.00 18.63 69 VAL B CA 1
ATOM 2361 C C . VAL B 1 72 ? 13.345 -18.610 -9.591 1.00 18.08 69 VAL B C 1
ATOM 2362 O O . VAL B 1 72 ? 13.286 -18.933 -8.403 1.00 17.31 69 VAL B O 1
ATOM 2366 N N . ALA B 1 73 ? 12.816 -17.487 -10.068 1.00 19.07 70 ALA B N 1
ATOM 2367 C CA . ALA B 1 73 ? 11.924 -16.635 -9.282 1.00 18.80 70 ALA B CA 1
ATOM 2368 C C . ALA B 1 73 ? 10.651 -16.381 -10.083 1.00 19.95 70 ALA B C 1
ATOM 2369 O O . ALA B 1 73 ? 10.723 -16.156 -11.295 1.00 21.37 70 ALA B O 1
ATOM 2371 N N . PRO B 1 74 ? 9.479 -16.416 -9.415 1.00 19.72 71 PRO B N 1
ATOM 2372 C CA . PRO B 1 74 ? 8.216 -16.197 -10.118 1.00 21.14 71 PRO B CA 1
ATOM 2373 C C . PRO B 1 74 ? 8.044 -14.757 -10.595 1.00 22.74 71 PRO B C 1
ATOM 2374 O O . PRO B 1 74 ? 8.621 -13.835 -10.011 1.00 22.43 71 PRO B O 1
ATOM 2378 N N . GLU B 1 75 ? 7.255 -14.586 -11.651 1.00 30.91 72 GLU B N 1
ATOM 2379 C CA . GLU B 1 75 ? 6.946 -13.272 -12.196 1.00 29.26 72 GLU B CA 1
ATOM 2380 C C . GLU B 1 75 ? 5.530 -12.874 -11.787 1.00 26.94 72 GLU B C 1
ATOM 2381 O O . GLU B 1 75 ? 4.577 -13.624 -12.009 1.00 26.79 72 GLU B O 1
ATOM 2387 N N . VAL B 1 76 ? 5.403 -11.704 -11.170 1.00 25.13 73 VAL B N 1
ATOM 2388 C CA . VAL B 1 76 ? 4.090 -11.159 -10.830 1.00 23.48 73 VAL B CA 1
ATOM 2389 C C . VAL B 1 76 ? 3.860 -9.837 -11.552 1.00 22.62 73 VAL B C 1
ATOM 2390 O O . VAL B 1 76 ? 4.797 -9.072 -11.786 1.00 22.51 73 VAL B O 1
ATOM 2394 N N . ASN B 1 77 ? 2.607 -9.585 -11.913 1.00 22.05 74 ASN B N 1
ATOM 2395 C CA . ASN B 1 77 ? 2.237 -8.361 -12.604 1.00 21.56 74 ASN B CA 1
ATOM 2396 C C . ASN B 1 77 ? 0.983 -7.732 -12.016 1.00 20.73 74 ASN B C 1
ATOM 2397 O O . ASN B 1 77 ? 0.040 -8.432 -11.646 1.00 20.74 74 ASN B O 1
ATOM 2402 N N . ALA B 1 78 ? 0.996 -6.405 -11.925 1.00 19.87 75 ALA B N 1
ATOM 2403 C CA . ALA B 1 78 ? -0.133 -5.629 -11.425 1.00 19.65 75 ALA B CA 1
ATOM 2404 C C . ALA B 1 78 ? 0.052 -4.176 -11.832 1.00 19.43 75 ALA B C 1
ATOM 2405 O O . ALA B 1 78 ? 1.172 -3.749 -12.121 1.00 18.97 75 ALA B O 1
ATOM 2407 N N . LYS B 1 79 ? -1.048 -3.426 -11.858 1.00 19.84 76 LYS B N 1
ATOM 2408 C CA . LYS B 1 79 ? -1.029 -2.017 -12.258 1.00 20.15 76 LYS B CA 1
ATOM 2409 C C . LYS B 1 79 ? -0.012 -1.167 -11.502 1.00 19.01 76 LYS B C 1
ATOM 2410 O O . LYS B 1 79 ? 0.710 -0.376 -12.115 1.00 18.92 76 LYS B O 1
ATOM 2416 N N . ALA B 1 80 ? 0.033 -1.319 -10.178 1.00 18.12 77 ALA B N 1
ATOM 2417 C CA . ALA B 1 80 ? 0.924 -0.505 -9.344 1.00 17.26 77 ALA B CA 1
ATOM 2418 C C . ALA B 1 80 ? 2.387 -0.778 -9.672 1.00 16.51 77 ALA B C 1
ATOM 2419 O O . ALA B 1 80 ? 3.207 0.141 -9.694 1.00 15.97 77 ALA B O 1
ATOM 2421 N N . LEU B 1 81 ? 2.694 -2.047 -9.944 1.00 16.37 78 LEU B N 1
ATOM 2422 C CA . LEU B 1 81 ? 4.042 -2.486 -10.289 1.00 16.43 78 LEU B CA 1
ATOM 2423 C C . LEU B 1 81 ? 4.470 -1.945 -11.649 1.00 17.12 78 LEU B C 1
ATOM 2424 O O . LEU B 1 81 ? 5.599 -1.474 -11.805 1.00 16.86 78 LEU B O 1
ATOM 2429 N N . ALA B 1 82 ? 3.561 -2.015 -12.622 1.00 17.93 79 ALA B N 1
ATOM 2430 C CA . ALA B 1 82 ? 3.811 -1.493 -13.963 1.00 19.13 79 ALA B CA 1
ATOM 2431 C C . ALA B 1 82 ? 4.039 0.015 -13.924 1.00 18.93 79 ALA B C 1
ATOM 2432 O O . ALA B 1 82 ? 4.946 0.520 -14.586 1.00 19.57 79 ALA B O 1
ATOM 2434 N N . TRP B 1 83 ? 3.227 0.716 -13.128 1.00 18.95 80 TRP B N 1
ATOM 2435 C CA . TRP B 1 83 ? 3.337 2.172 -12.950 1.00 18.97 80 TRP B CA 1
ATOM 2436 C C . TRP B 1 83 ? 4.721 2.586 -12.455 1.00 18.54 80 TRP B C 1
ATOM 2437 O O . TRP B 1 83 ? 5.349 3.473 -13.036 1.00 18.72 80 TRP B O 1
ATOM 2448 N N . GLY B 1 84 ? 5.181 1.947 -11.381 1.00 18.45 81 GLY B N 1
ATOM 2449 C CA . GLY B 1 84 ? 6.510 2.218 -10.825 1.00 18.51 81 GLY B CA 1
ATOM 2450 C C . GLY B 1 84 ? 7.610 1.976 -11.840 1.00 19.51 81 GLY B C 1
ATOM 2451 O O . GLY B 1 84 ? 8.557 2.761 -11.945 1.00 19.52 81 GLY B O 1
ATOM 2452 N N . LYS B 1 85 ? 7.480 0.879 -12.586 1.00 20.45 82 LYS B N 1
ATOM 2453 C CA . LYS B 1 85 ? 8.421 0.532 -13.649 1.00 22.00 82 LYS B CA 1
ATOM 2454 C C . LYS B 1 85 ? 8.406 1.583 -14.765 1.00 22.60 82 LYS B C 1
ATOM 2455 O O . LYS B 1 85 ? 9.463 1.982 -15.265 1.00 23.29 82 LYS B O 1
ATOM 2461 N N . GLN B 1 86 ? 7.208 2.040 -15.127 1.00 22.61 83 GLN B N 1
ATOM 2462 C CA . GLN B 1 86 ? 7.022 2.973 -16.240 1.00 23.57 83 GLN B CA 1
ATOM 2463 C C . GLN B 1 86 ? 7.691 4.334 -16.027 1.00 22.80 83 GLN B C 1
ATOM 2464 O O . GLN B 1 86 ? 8.346 4.846 -16.933 1.00 23.60 83 GLN B O 1
ATOM 2470 N N . TYR B 1 87 ? 7.537 4.906 -14.835 1.00 21.39 84 TYR B N 1
ATOM 2471 C CA . TYR B 1 87 ? 7.952 6.295 -14.598 1.00 21.02 84 TYR B CA 1
ATOM 2472 C C . TYR B 1 87 ? 9.297 6.479 -13.892 1.00 20.29 84 TYR B C 1
ATOM 2473 O O . TYR B 1 87 ? 9.712 7.609 -13.618 1.00 19.73 84 TYR B O 1
ATOM 2482 N N . GLU B 1 88 ? 9.981 5.371 -13.625 1.00 20.15 85 GLU B N 1
ATOM 2483 C CA . GLU B 1 88 ? 11.290 5.404 -12.977 1.00 20.35 85 GLU B CA 1
ATOM 2484 C C . GLU B 1 88 ? 12.292 6.283 -13.736 1.00 20.93 85 GLU B C 1
ATOM 2485 O O . GLU B 1 88 ? 12.985 7.102 -13.126 1.00 20.66 85 GLU B O 1
ATOM 2491 N N . ASN B 1 89 ? 12.351 6.110 -15.057 1.00 21.99 86 ASN B N 1
ATOM 2492 C CA . ASN B 1 89 ? 13.267 6.867 -15.918 1.00 23.24 86 ASN B CA 1
ATOM 2493 C C . ASN B 1 89 ? 13.021 8.377 -15.885 1.00 22.74 86 ASN B C 1
ATOM 2494 O O . ASN B 1 89 ? 13.965 9.159 -15.748 1.00 22.99 86 ASN B O 1
ATOM 2499 N N . ASP B 1 90 ? 11.754 8.775 -16.006 1.00 22.32 87 ASP B N 1
ATOM 2500 C CA . ASP B 1 90 ? 11.374 10.188 -15.947 1.00 22.23 87 ASP B CA 1
ATOM 2501 C C . ASP B 1 90 ? 11.627 10.788 -14.565 1.00 20.99 87 ASP B C 1
ATOM 2502 O O . ASP B 1 90 ? 11.990 11.963 -14.452 1.00 21.09 87 ASP B O 1
ATOM 2507 N N . ALA B 1 91 ? 11.420 9.979 -13.525 1.00 20.11 88 ALA B N 1
ATOM 2508 C CA . ALA B 1 91 ? 11.703 10.369 -12.145 1.00 19.66 88 ALA B CA 1
ATOM 2509 C C . ALA B 1 91 ? 13.176 10.721 -11.957 1.00 20.13 88 ALA B C 1
ATOM 2510 O O . ALA B 1 91 ? 13.500 11.766 -11.387 1.00 19.94 88 ALA B O 1
ATOM 2512 N N . ARG B 1 92 ? 14.055 9.846 -12.449 1.00 20.91 89 ARG B N 1
ATOM 2513 C CA . ARG B 1 92 ? 15.502 10.039 -12.351 1.00 21.85 89 ARG B CA 1
ATOM 2514 C C . ARG B 1 92 ? 15.955 11.309 -13.084 1.00 22.25 89 ARG B C 1
ATOM 2515 O O . ARG B 1 92 ? 16.691 12.123 -12.521 1.00 22.23 89 ARG B O 1
ATOM 2523 N N . THR B 1 93 ? 15.493 11.479 -14.324 1.00 22.98 90 THR B N 1
ATOM 2524 C CA . THR B 1 93 ? 15.806 12.666 -15.128 1.00 23.73 90 THR B CA 1
ATOM 2525 C C . THR B 1 93 ? 15.363 13.962 -14.436 1.00 23.14 90 THR B C 1
ATOM 2526 O O . THR B 1 93 ? 16.117 14.938 -14.407 1.00 23.24 90 THR B O 1
ATOM 2530 N N . LEU B 1 94 ? 14.155 13.961 -13.874 1.00 22.07 91 LEU B N 1
ATOM 2531 C CA . LEU B 1 94 ? 13.634 15.139 -13.173 1.00 22.56 91 LEU B CA 1
ATOM 2532 C C . LEU B 1 94 ? 14.390 15.393 -11.867 1.00 22.60 91 LEU B C 1
ATOM 2533 O O . LEU B 1 94 ? 14.619 16.543 -11.491 1.00 23.10 91 LEU B O 1
ATOM 2538 N N . PHE B 1 95 ? 14.786 14.314 -11.192 1.00 22.26 92 PHE B N 1
ATOM 2539 C CA . PHE B 1 95 ? 15.611 14.427 -9.994 1.00 22.58 92 PHE B CA 1
ATOM 2540 C C . PHE B 1 95 ? 16.935 15.127 -10.304 1.00 23.98 92 PHE B C 1
ATOM 2541 O O . PHE B 1 95 ? 17.350 16.025 -9.572 1.00 24.48 92 PHE B O 1
ATOM 2549 N N . GLU B 1 96 ? 17.580 14.716 -11.395 1.00 24.84 93 GLU B N 1
ATOM 2550 C CA . GLU B 1 96 ? 18.835 15.322 -11.848 1.00 26.47 93 GLU B CA 1
ATOM 2551 C C . GLU B 1 96 ? 18.677 16.810 -12.155 1.00 27.59 93 GLU B C 1
ATOM 2552 O O . GLU B 1 96 ? 19.543 17.616 -11.811 1.00 28.41 93 GLU B O 1
ATOM 2558 N N . PHE B 1 97 ? 17.566 17.162 -12.799 1.00 27.74 94 PHE B N 1
ATOM 2559 C CA . PHE B 1 97 ? 17.290 18.542 -13.195 1.00 28.93 94 PHE B CA 1
ATOM 2560 C C . PHE B 1 97 ? 16.962 19.443 -12.001 1.00 29.00 94 PHE B C 1
ATOM 2561 O O . PHE B 1 97 ? 17.322 20.620 -11.990 1.00 29.96 94 PHE B O 1
ATOM 2569 N N . THR B 1 98 ? 16.291 18.884 -10.998 1.00 28.14 95 THR B N 1
ATOM 2570 C CA . THR B 1 98 ? 15.917 19.640 -9.802 1.00 28.41 95 THR B CA 1
ATOM 2571 C C . THR B 1 98 ? 17.089 19.779 -8.822 1.00 28.81 95 THR B C 1
ATOM 2572 O O . THR B 1 98 ? 17.392 20.885 -8.366 1.00 29.57 95 THR B O 1
ATOM 2576 N N . SER B 1 99 ? 17.745 18.661 -8.516 1.00 28.36 96 SER B N 1
ATOM 2577 C CA . SER B 1 99 ? 18.838 18.633 -7.539 1.00 28.94 96 SER B CA 1
ATOM 2578 C C . SER B 1 99 ? 20.161 19.176 -8.083 1.00 30.23 96 SER B C 1
ATOM 2579 O O . SER B 1 99 ? 20.981 19.700 -7.325 1.00 30.99 96 SER B O 1
ATOM 2582 N N . GLY B 1 100 ? 20.368 19.039 -9.392 1.00 30.61 97 GLY B N 1
ATOM 2583 C CA . GLY B 1 100 ? 21.598 19.494 -10.034 1.00 32.06 97 GLY B CA 1
ATOM 2584 C C . GLY B 1 100 ? 22.745 18.507 -9.914 1.00 32.24 97 GLY B C 1
ATOM 2585 O O . GLY B 1 100 ? 23.883 18.826 -10.260 1.00 33.48 97 GLY B O 1
ATOM 2586 N N . VAL B 1 101 ? 22.450 17.307 -9.419 1.00 31.19 98 VAL B N 1
ATOM 2587 C CA . VAL B 1 101 ? 23.465 16.266 -9.287 1.00 31.25 98 VAL B CA 1
ATOM 2588 C C . VAL B 1 101 ? 23.384 15.283 -10.454 1.00 30.94 98 VAL B C 1
ATOM 2589 O O . VAL B 1 101 ? 22.301 15.028 -10.993 1.00 30.30 98 VAL B O 1
ATOM 2593 N N . ASN B 1 102 ? 24.535 14.747 -10.845 1.00 31.45 99 ASN B N 1
ATOM 2594 C CA . ASN B 1 102 ? 24.598 13.779 -11.931 1.00 31.21 99 ASN B CA 1
ATOM 2595 C C . ASN B 1 102 ? 24.421 12.359 -11.404 1.00 29.90 99 ASN B C 1
ATOM 2596 O O . ASN B 1 102 ? 25.061 11.968 -10.428 1.00 29.79 99 ASN B O 1
ATOM 2601 N N . VAL B 1 103 ? 23.548 11.596 -12.054 1.00 28.89 100 VAL B N 1
ATOM 2602 C CA . VAL B 1 103 ? 23.228 10.240 -11.616 1.00 27.69 100 VAL B CA 1
ATOM 2603 C C . VAL B 1 103 ? 23.746 9.207 -12.618 1.00 27.79 100 VAL B C 1
ATOM 2604 O O . VAL B 1 103 ? 23.533 9.332 -13.829 1.00 28.18 100 VAL B O 1
ATOM 2608 N N . THR B 1 104 ? 24.444 8.201 -12.096 1.00 27.36 101 THR B N 1
ATOM 2609 C CA . THR B 1 104 ? 24.922 7.075 -12.889 1.00 27.53 101 THR B CA 1
ATOM 2610 C C . THR B 1 104 ? 24.155 5.825 -12.475 1.00 26.41 101 THR B C 1
ATOM 2611 O O . THR B 1 104 ? 23.999 5.547 -11.281 1.00 25.67 101 THR B O 1
ATOM 2615 N N . GLU B 1 105 ? 23.666 5.080 -13.462 1.00 26.26 102 GLU B N 1
ATOM 2616 C CA . GLU B 1 105 ? 22.961 3.837 -13.180 1.00 25.46 102 GLU B CA 1
ATOM 2617 C C . GLU B 1 105 ? 23.942 2.727 -12.836 1.00 25.34 102 GLU B C 1
ATOM 2618 O O . GLU B 1 105 ? 25.028 2.634 -13.416 1.00 26.15 102 GLU B O 1
ATOM 2624 N N . SER B 1 106 ? 23.555 1.902 -11.869 1.00 24.41 103 SER B N 1
ATOM 2625 C CA . SER B 1 106 ? 24.381 0.795 -11.417 1.00 24.43 103 SER B CA 1
ATOM 2626 C C . SER B 1 106 ? 23.599 -0.507 -11.464 1.00 23.74 103 SER B C 1
ATOM 2627 O O . SER B 1 106 ? 22.423 -0.530 -11.112 1.00 23.50 103 SER B O 1
ATOM 2630 N N . PRO B 1 107 ? 24.249 -1.598 -11.903 1.00 23.89 104 PRO B N 1
ATOM 2631 C CA . PRO B 1 107 ? 23.645 -2.902 -11.684 1.00 23.18 104 PRO B CA 1
ATOM 2632 C C . PRO B 1 107 ? 23.766 -3.282 -10.204 1.00 22.12 104 PRO B C 1
ATOM 2633 O O . PRO B 1 107 ? 24.051 -2.428 -9.362 1.00 22.41 104 PRO B O 1
ATOM 2637 N N . ILE B 1 108 ? 23.560 -4.556 -9.902 1.00 21.02 105 ILE B N 1
ATOM 2638 C CA . ILE B 1 108 ? 23.638 -5.070 -8.538 1.00 19.71 105 ILE B CA 1
ATOM 2639 C C . ILE B 1 108 ? 24.994 -4.758 -7.879 1.00 19.27 105 ILE B C 1
ATOM 2640 O O . ILE B 1 108 ? 26.020 -4.680 -8.558 1.00 19.81 105 ILE B O 1
ATOM 2645 N N . ILE B 1 109 ? 24.978 -4.540 -6.567 1.00 18.05 106 ILE B N 1
ATOM 2646 C CA . ILE B 1 109 ? 26.206 -4.380 -5.786 1.00 17.73 106 ILE B CA 1
ATOM 2647 C C . ILE B 1 109 ? 26.151 -5.320 -4.591 1.00 17.20 106 ILE B C 1
ATOM 2648 O O . ILE B 1 109 ? 25.234 -5.235 -3.774 1.00 16.06 106 ILE B O 1
ATOM 2653 N N . TYR B 1 110 ? 27.130 -6.219 -4.497 1.00 17.20 107 TYR B N 1
ATOM 2654 C CA . TYR B 1 110 ? 27.228 -7.133 -3.362 1.00 17.21 107 TYR B CA 1
ATOM 2655 C C . TYR B 1 110 ? 28.047 -6.505 -2.242 1.00 17.55 107 TYR B C 1
ATOM 2656 O O . TYR B 1 110 ? 28.987 -5.750 -2.503 1.00 17.75 107 TYR B O 1
ATOM 2665 N N . ARG B 1 111 ? 27.691 -6.820 -0.998 1.00 17.54 108 ARG B N 1
ATOM 2666 C CA . ARG B 1 111 ? 28.430 -6.306 0.153 1.00 18.34 108 ARG B CA 1
ATOM 2667 C C . ARG B 1 111 ? 29.837 -6.906 0.223 1.00 18.98 108 ARG B C 1
ATOM 2668 O O . ARG B 1 111 ? 30.803 -6.203 0.515 1.00 19.97 108 ARG B O 1
ATOM 2676 N N . ASP B 1 112 ? 29.947 -8.201 -0.062 1.00 19.06 109 ASP B N 1
ATOM 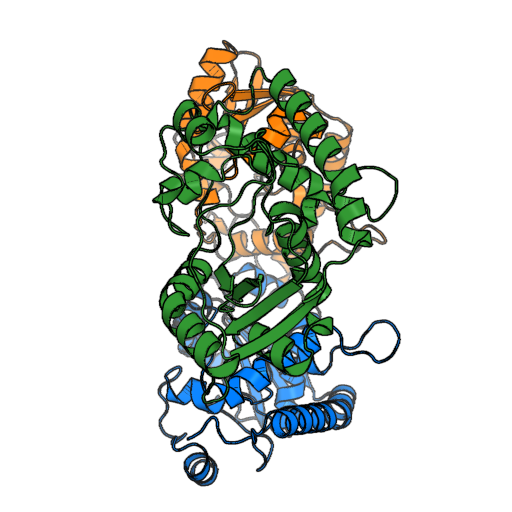2677 C CA . ASP B 1 112 ? 31.239 -8.894 0.001 1.00 19.68 109 ASP B CA 1
ATOM 2678 C C . ASP B 1 112 ? 31.302 -10.096 -0.950 1.00 19.63 109 ASP B C 1
ATOM 2679 O O . ASP B 1 112 ? 30.344 -10.374 -1.676 1.00 18.90 109 ASP B O 1
ATOM 2684 N N . GLU B 1 113 ? 32.425 -10.815 -0.921 1.00 20.39 110 GLU B N 1
ATOM 2685 C CA . GLU B 1 113 ? 32.670 -11.937 -1.836 1.00 20.88 110 GLU B CA 1
ATOM 2686 C C . GLU B 1 113 ? 31.735 -13.140 -1.660 1.00 20.50 110 GLU B C 1
ATOM 2687 O O . GLU B 1 113 ? 31.681 -14.002 -2.538 1.00 20.97 110 GLU B O 1
ATOM 2693 N N . SER B 1 114 ? 31.006 -13.202 -0.544 1.00 20.11 111 SER B N 1
ATOM 2694 C CA . SER B 1 114 ? 30.092 -14.326 -0.285 1.00 19.74 111 SER B CA 1
ATOM 2695 C C . SER B 1 114 ? 28.866 -14.309 -1.199 1.00 19.30 111 SER B C 1
ATOM 2696 O O . SER B 1 114 ? 28.256 -15.354 -1.447 1.00 19.33 111 SER B O 1
ATOM 2699 N N . MET B 1 115 ? 28.510 -13.120 -1.689 1.00 18.96 112 MET B N 1
ATOM 2700 C CA . MET B 1 115 ? 27.338 -12.929 -2.558 1.00 18.72 112 MET B CA 1
ATOM 2701 C C . MET B 1 115 ? 26.025 -13.329 -1.880 1.00 18.16 112 MET B C 1
ATOM 2702 O O . MET B 1 115 ? 25.080 -13.751 -2.546 1.00 18.06 112 MET B O 1
ATOM 2707 N N . ARG B 1 116 ? 25.976 -13.201 -0.555 1.00 18.03 113 ARG B N 1
ATOM 2708 C CA . ARG B 1 116 ? 24.775 -13.534 0.207 1.00 17.66 113 ARG B CA 1
ATOM 2709 C C . ARG B 1 116 ? 23.867 -12.320 0.360 1.00 17.19 113 ARG B C 1
ATOM 2710 O O . ARG B 1 116 ? 22.673 -12.463 0.632 1.00 16.99 113 ARG B O 1
ATOM 2718 N N . THR B 1 117 ? 24.447 -11.133 0.180 1.00 16.88 114 THR B N 1
ATOM 2719 C CA . THR B 1 117 ? 23.781 -9.860 0.468 1.00 16.69 114 THR B CA 1
ATOM 2720 C C . THR B 1 117 ? 24.091 -8.832 -0.623 1.00 16.49 114 THR B C 1
ATOM 2721 O O . THR B 1 117 ? 25.248 -8.684 -1.021 1.00 16.79 114 THR B O 1
ATOM 2725 N N . ALA B 1 118 ? 23.065 -8.119 -1.091 1.00 16.26 115 ALA B N 1
ATOM 2726 C CA . ALA B 1 118 ? 23.230 -7.141 -2.177 1.00 16.38 115 ALA B CA 1
ATOM 2727 C C . ALA B 1 118 ? 22.109 -6.100 -2.251 1.00 16.12 115 ALA B C 1
ATOM 2728 O O . ALA B 1 118 ? 21.055 -6.266 -1.637 1.00 16.04 115 ALA B O 1
ATOM 2730 N N . CYS B 1 119 ? 22.352 -5.031 -3.008 1.00 16.45 116 CYS B N 1
ATOM 2731 C CA . CYS B 1 119 ? 21.318 -4.042 -3.326 1.00 16.37 116 CYS B CA 1
ATOM 2732 C C . CYS B 1 119 ? 21.380 -3.649 -4.801 1.00 16.44 116 CYS B C 1
ATOM 2733 O O . CYS B 1 119 ? 22.418 -3.802 -5.454 1.00 16.83 116 CYS B O 1
ATOM 2736 N N . SER B 1 120 ? 20.257 -3.166 -5.323 1.00 16.32 117 SER B N 1
ATOM 2737 C CA . SER B 1 120 ? 20.177 -2.697 -6.704 1.00 16.73 117 SER B CA 1
ATOM 2738 C C . SER B 1 120 ? 19.737 -1.233 -6.701 1.00 16.78 117 SER B C 1
ATOM 2739 O O . SER B 1 120 ? 18.549 -0.944 -6.845 1.00 16.80 117 SER B O 1
ATOM 2742 N N . PRO B 1 121 ? 20.693 -0.300 -6.526 1.00 17.25 118 PRO B N 1
ATOM 2743 C CA . PRO B 1 121 ? 20.306 1.111 -6.396 1.00 17.18 118 PRO B CA 1
ATOM 2744 C C . PRO B 1 121 ? 19.568 1.656 -7.617 1.00 17.18 118 PRO B C 1
ATOM 2745 O O . PRO B 1 121 ? 19.800 1.201 -8.739 1.00 17.12 118 PRO B O 1
ATOM 2749 N N . ASP B 1 122 ? 18.681 2.622 -7.389 1.00 16.96 119 ASP B N 1
ATOM 2750 C CA . ASP B 1 122 ? 18.033 3.336 -8.491 1.00 17.33 119 ASP B CA 1
ATOM 2751 C C . ASP B 1 122 ? 18.994 4.314 -9.176 1.00 18.15 119 ASP B C 1
ATOM 2752 O O . ASP B 1 122 ? 18.714 4.818 -10.268 1.00 18.43 119 ASP B O 1
ATOM 2757 N N . GLY B 1 123 ? 20.124 4.575 -8.524 1.00 18.72 120 GLY B N 1
ATOM 2758 C CA . GLY B 1 123 ? 21.186 5.385 -9.100 1.00 19.64 120 GLY B CA 1
ATOM 2759 C C . GLY B 1 123 ? 22.297 5.670 -8.111 1.00 20.32 120 GLY B C 1
ATOM 2760 O O . GLY B 1 123 ? 22.122 5.511 -6.901 1.00 20.00 120 GLY B O 1
ATOM 2761 N N . LEU B 1 124 ? 23.446 6.085 -8.641 1.00 21.25 121 LEU B N 1
ATOM 2762 C CA . LEU B 1 124 ? 24.566 6.559 -7.832 1.00 22.02 121 LEU B CA 1
ATOM 2763 C C . LEU B 1 124 ? 24.947 7.972 -8.264 1.00 23.07 121 LEU B C 1
ATOM 2764 O O . LEU B 1 124 ? 25.124 8.239 -9.455 1.00 23.30 121 LEU B O 1
ATOM 2769 N N . CYS B 1 125 ? 25.076 8.868 -7.289 1.00 23.81 122 CYS B N 1
ATOM 2770 C CA . CYS B 1 125 ? 25.226 10.298 -7.568 1.00 25.04 122 CYS B CA 1
ATOM 2771 C C . CYS B 1 125 ? 26.668 10.801 -7.527 1.00 26.53 122 CYS B C 1
ATOM 2772 O O . CYS B 1 125 ? 27.523 10.226 -6.849 1.00 26.71 122 CYS B O 1
ATOM 2775 N N . SER B 1 126 ? 26.913 11.896 -8.249 1.00 27.81 123 SER B N 1
ATOM 2776 C CA . SER B 1 126 ? 28.239 12.509 -8.360 1.00 29.58 123 SER B CA 1
ATOM 2777 C C . SER B 1 126 ? 28.762 13.106 -7.049 1.00 30.13 123 SER B C 1
ATOM 2778 O O . SER B 1 126 ? 29.948 13.421 -6.941 1.00 31.36 123 SER B O 1
ATOM 2781 N N . ASP B 1 127 ? 27.881 13.252 -6.061 1.00 29.57 124 ASP B N 1
ATOM 2782 C CA . ASP B 1 127 ? 28.264 13.782 -4.751 1.00 30.14 124 ASP B CA 1
ATOM 2783 C C . ASP B 1 127 ? 28.576 12.688 -3.722 1.00 29.62 124 ASP B C 1
ATOM 2784 O O . ASP B 1 127 ? 28.868 12.979 -2.561 1.00 30.49 124 ASP B O 1
ATOM 2789 N N . GLY B 1 128 ? 28.512 11.434 -4.158 1.00 28.63 125 GLY B N 1
ATOM 2790 C CA . GLY B 1 128 ? 28.843 10.298 -3.300 1.00 27.86 125 GLY B CA 1
ATOM 2791 C C . GLY B 1 128 ? 27.651 9.669 -2.602 1.00 26.57 125 GLY B C 1
ATOM 2792 O O . GLY B 1 128 ? 27.809 8.706 -1.852 1.00 26.07 125 GLY B O 1
ATOM 2793 N N . ASN B 1 129 ? 26.462 10.220 -2.838 1.00 25.81 126 ASN B N 1
ATOM 2794 C CA . ASN B 1 129 ? 25.226 9.625 -2.338 1.00 24.66 126 ASN B CA 1
ATOM 2795 C C . ASN B 1 129 ? 24.679 8.594 -3.315 1.00 23.50 126 ASN B C 1
ATOM 2796 O O . ASN B 1 129 ? 24.990 8.631 -4.507 1.00 23.98 126 ASN B O 1
ATOM 2801 N N . GLY B 1 130 ? 23.873 7.670 -2.804 1.00 22.45 127 GLY B N 1
ATOM 2802 C CA . GLY B 1 130 ? 23.079 6.789 -3.655 1.00 21.17 127 GLY B CA 1
ATOM 2803 C C . GLY B 1 130 ? 21.720 7.425 -3.884 1.00 20.67 127 GLY B C 1
ATOM 2804 O O . GLY B 1 130 ? 21.432 8.492 -3.333 1.00 20.87 127 GLY B O 1
ATOM 2805 N N . LEU B 1 131 ? 20.888 6.780 -4.698 1.00 19.92 128 LEU B N 1
ATOM 2806 C CA . LEU B 1 131 ? 19.553 7.297 -5.005 1.00 19.50 128 LEU B CA 1
ATOM 2807 C C . LEU B 1 131 ? 18.510 6.190 -5.071 1.00 18.82 128 LEU B C 1
ATOM 2808 O O . LEU B 1 131 ? 18.716 5.165 -5.726 1.00 18.44 128 LEU B O 1
ATOM 2813 N N . GLU B 1 132 ? 17.400 6.415 -4.372 1.00 18.38 129 GLU B N 1
ATOM 2814 C CA . GLU B 1 132 ? 16.220 5.573 -4.456 1.00 18.00 129 GLU B CA 1
ATOM 2815 C C . GLU B 1 132 ? 15.050 6.425 -4.953 1.00 17.73 129 GLU B C 1
ATOM 2816 O O . GLU B 1 132 ? 14.782 7.494 -4.405 1.00 18.00 129 GLU B O 1
ATOM 2822 N N . LEU B 1 133 ? 14.385 5.954 -6.007 1.00 17.31 130 LEU B N 1
ATOM 2823 C CA . LEU B 1 133 ? 13.197 6.613 -6.560 1.00 16.90 130 LEU B CA 1
ATOM 2824 C C . LEU B 1 133 ? 11.949 5.811 -6.226 1.00 16.35 130 LEU B C 1
ATOM 2825 O O . LEU B 1 133 ? 11.988 4.581 -6.177 1.00 15.94 130 LEU B O 1
ATOM 2830 N N . ALA B 1 134 ? 10.835 6.503 -6.019 1.00 15.83 131 ALA B N 1
ATOM 2831 C CA . ALA B 1 134 ? 9.542 5.839 -5.936 1.00 15.58 131 ALA B CA 1
ATOM 2832 C C . ALA B 1 134 ? 8.511 6.640 -6.717 1.00 15.51 131 ALA B C 1
ATOM 2833 O O . ALA B 1 134 ? 8.493 7.870 -6.659 1.00 15.63 131 ALA B O 1
ATOM 2835 N N . CYS B 1 135 ? 7.678 5.932 -7.471 1.00 15.26 132 CYS B N 1
ATOM 2836 C CA . CYS B 1 135 ? 6.592 6.544 -8.214 1.00 15.50 132 CYS B CA 1
ATOM 2837 C C . CYS B 1 135 ? 5.290 5.906 -7.730 1.00 15.14 132 CYS B C 1
ATOM 2838 O O . CYS B 1 135 ? 4.811 4.940 -8.326 1.00 15.40 132 CYS B O 1
ATOM 2841 N N . PRO B 1 136 ? 4.721 6.437 -6.631 1.00 14.99 133 PRO B N 1
ATOM 2842 C CA . PRO B 1 136 ? 3.550 5.807 -6.022 1.00 14.89 133 PRO B CA 1
ATOM 2843 C C . PRO B 1 136 ? 2.396 5.746 -7.012 1.00 14.93 133 PRO B C 1
ATOM 2844 O O . PRO B 1 136 ? 2.107 6.738 -7.678 1.00 14.96 133 PRO B O 1
ATOM 2848 N N . PHE B 1 137 ? 1.765 4.578 -7.125 1.00 14.91 134 PHE B N 1
ATOM 2849 C CA . PHE B 1 137 ? 0.618 4.412 -8.013 1.00 15.24 134 PHE B CA 1
ATOM 2850 C C . PHE B 1 137 ? -0.542 5.313 -7.592 1.00 15.30 134 PHE B C 1
ATOM 2851 O O . PHE B 1 137 ? -1.265 5.843 -8.433 1.00 15.47 134 PHE B O 1
ATOM 2859 N N . THR B 1 138 ? -0.712 5.479 -6.286 1.00 15.36 135 THR B N 1
ATOM 2860 C CA . THR B 1 138 ? -1.730 6.373 -5.765 1.00 15.66 135 THR B CA 1
ATOM 2861 C C . THR B 1 138 ? -1.121 7.743 -5.521 1.00 15.78 135 THR B C 1
ATOM 2862 O O . THR B 1 138 ? -0.078 7.863 -4.873 1.00 15.54 135 THR B O 1
ATOM 2866 N N . SER B 1 139 ? -1.765 8.771 -6.066 1.00 16.01 136 SER B N 1
ATOM 2867 C CA . SER B 1 139 ? -1.372 10.150 -5.799 1.00 16.05 136 SER B CA 1
ATOM 2868 C C . SER B 1 139 ? -1.531 10.473 -4.313 1.00 16.48 136 SER B C 1
ATOM 2869 O O . SER B 1 139 ? -0.838 11.345 -3.783 1.00 16.66 136 SER B O 1
ATOM 2872 N N . ARG B 1 140 ? -2.434 9.746 -3.656 1.00 17.03 137 ARG B N 1
ATOM 2873 C CA . ARG B 1 140 ? -2.608 9.783 -2.202 1.00 17.77 137 ARG B CA 1
ATOM 2874 C C . ARG B 1 140 ? -1.279 9.599 -1.470 1.00 17.78 137 ARG B C 1
ATOM 2875 O O . ARG B 1 140 ? -0.907 10.419 -0.624 1.00 18.00 137 ARG B O 1
ATOM 2883 N N . ASP B 1 141 ? -0.572 8.521 -1.805 1.00 17.69 138 ASP B N 1
ATOM 2884 C CA . ASP B 1 141 ? 0.678 8.178 -1.135 1.00 18.02 138 ASP B CA 1
ATOM 2885 C C . ASP B 1 141 ? 1.821 9.125 -1.489 1.00 17.86 138 ASP B C 1
ATOM 2886 O O . ASP B 1 141 ? 2.679 9.396 -0.646 1.00 17.88 138 ASP B O 1
ATOM 2891 N N . PHE B 1 142 ? 1.823 9.640 -2.719 1.00 17.68 139 PHE B N 1
ATOM 2892 C CA . PHE B 1 142 ? 2.746 10.715 -3.075 1.00 17.76 139 PHE B CA 1
ATOM 2893 C C . PHE B 1 142 ? 2.477 11.952 -2.216 1.00 18.11 139 PHE B C 1
ATOM 2894 O O . PHE B 1 142 ? 3.415 12.583 -1.722 1.00 17.99 139 PHE B O 1
ATOM 2902 N N . MET B 1 143 ? 1.198 12.292 -2.050 1.00 18.35 140 MET B N 1
ATOM 2903 C CA . MET B 1 143 ? 0.792 13.443 -1.245 1.00 19.16 140 MET B CA 1
ATOM 2904 C C . MET B 1 143 ? 1.201 13.283 0.221 1.00 19.40 140 MET B C 1
ATOM 2905 O O . MET B 1 143 ? 1.585 14.260 0.868 1.00 19.75 140 MET B O 1
ATOM 2910 N N . LYS B 1 144 ? 1.126 12.053 0.729 1.00 19.15 141 LYS B N 1
ATOM 2911 C CA . LYS B 1 144 ? 1.553 11.738 2.093 1.00 19.82 141 LYS B CA 1
ATOM 2912 C C . LYS B 1 144 ? 3.044 12.033 2.296 1.00 19.91 141 LYS B C 1
ATOM 2913 O O . LYS B 1 144 ? 3.437 12.563 3.337 1.00 20.47 141 LYS B O 1
ATOM 2919 N N . PHE B 1 145 ? 3.860 11.691 1.300 1.00 19.46 142 PHE B N 1
ATOM 2920 C CA . PHE B 1 145 ? 5.299 11.968 1.345 1.00 20.01 142 PHE B CA 1
ATOM 2921 C C . PHE B 1 145 ? 5.605 13.447 1.121 1.00 20.58 142 PHE B C 1
ATOM 2922 O O . PHE B 1 145 ? 6.449 14.022 1.815 1.00 21.17 142 PHE B O 1
ATOM 2930 N N . ARG B 1 146 ? 4.917 14.059 0.158 1.00 20.92 143 ARG B N 1
ATOM 2931 C CA . ARG B 1 146 ? 5.071 15.495 -0.112 1.00 21.99 143 ARG B CA 1
ATOM 2932 C C . ARG B 1 146 ? 4.828 16.349 1.139 1.00 23.06 143 ARG B C 1
ATOM 2933 O O . ARG B 1 146 ? 5.553 17.315 1.387 1.00 23.62 143 ARG B O 1
ATOM 2941 N N . LEU B 1 147 ? 3.825 15.973 1.930 1.00 23.73 144 LEU B N 1
ATOM 2942 C CA . LEU B 1 147 ? 3.436 16.752 3.110 1.00 25.24 144 LEU B CA 1
ATOM 2943 C C . LEU B 1 147 ? 4.181 16.370 4.389 1.00 26.07 144 LEU B C 1
ATOM 2944 O O . LEU B 1 147 ? 4.466 17.230 5.222 1.00 27.07 144 LEU B O 1
ATOM 2949 N N . GLY B 1 148 ? 4.490 15.084 4.540 1.00 26.33 145 GLY B N 1
ATOM 2950 C CA . GLY B 1 148 ? 5.079 14.566 5.776 1.00 27.45 145 GLY B CA 1
ATOM 2951 C C . GLY B 1 148 ? 6.590 14.427 5.773 1.00 27.95 145 GLY B C 1
ATOM 2952 O O . GLY B 1 148 ? 7.227 14.535 6.823 1.00 28.68 145 GLY B O 1
ATOM 2953 N N . GLY B 1 149 ? 7.160 14.171 4.597 1.00 27.64 146 GLY B N 1
ATOM 2954 C CA . GLY B 1 149 ? 8.610 14.059 4.435 1.00 28.22 146 GLY B CA 1
ATOM 2955 C C . GLY B 1 149 ? 9.205 12.834 5.103 1.00 28.53 146 GLY B C 1
ATOM 2956 O O . GLY B 1 149 ? 8.671 11.729 4.981 1.00 28.08 146 GLY B O 1
ATOM 2957 N N . PHE B 1 150 ? 10.308 13.044 5.821 1.00 29.56 147 PHE B N 1
ATOM 2958 C CA . PHE B 1 150 ? 11.052 11.971 6.490 1.00 30.19 147 PHE B CA 1
ATOM 2959 C C . PHE B 1 150 ? 10.176 11.050 7.346 1.00 30.49 147 PHE B C 1
ATOM 2960 O O . PHE B 1 150 ? 10.285 9.827 7.252 1.00 30.21 147 PHE B O 1
ATOM 2968 N N . GLU B 1 151 ? 9.307 11.639 8.165 1.00 31.44 148 GLU B N 1
ATOM 2969 C CA . GLU B 1 151 ? 8.442 10.867 9.064 1.00 32.11 148 GLU B CA 1
ATOM 2970 C C . GLU B 1 151 ? 7.325 10.115 8.331 1.00 31.35 148 GLU B C 1
ATOM 2971 O O . GLU B 1 151 ? 6.687 9.228 8.905 1.00 31.72 148 GLU B O 1
ATOM 2977 N N . ALA B 1 152 ? 7.109 10.459 7.063 1.00 29.69 149 ALA B N 1
ATOM 2978 C CA . ALA B 1 152 ? 6.081 9.820 6.243 1.00 29.14 149 ALA B CA 1
ATOM 2979 C C . ALA B 1 152 ? 6.606 8.629 5.433 1.00 28.29 149 ALA B C 1
ATOM 2980 O O . ALA B 1 152 ? 5.817 7.843 4.902 1.00 28.17 149 ALA B O 1
ATOM 2982 N N . ILE B 1 153 ? 7.930 8.502 5.348 1.00 27.68 150 ILE B N 1
ATOM 2983 C CA . ILE B 1 153 ? 8.583 7.406 4.619 1.00 26.68 150 ILE B CA 1
ATOM 2984 C C . ILE B 1 153 ? 8.126 6.040 5.139 1.00 26.55 150 ILE B C 1
ATOM 2985 O O . ILE B 1 153 ? 8.128 5.795 6.350 1.00 27.03 150 ILE B O 1
ATOM 2990 N N . LYS B 1 154 ? 7.719 5.168 4.217 1.00 25.82 151 LYS B N 1
ATOM 2991 C CA . LYS B 1 154 ? 7.299 3.808 4.556 1.00 25.58 151 LYS B CA 1
ATOM 2992 C C . LYS B 1 154 ? 8.468 3.032 5.149 1.00 25.16 151 LYS B C 1
ATOM 2993 O O . LYS B 1 154 ? 9.601 3.161 4.684 1.00 24.75 151 LYS B O 1
ATOM 2999 N N . SER B 1 155 ? 8.186 2.228 6.172 1.00 25.25 152 SER B N 1
ATOM 3000 C CA . SER B 1 155 ? 9.221 1.495 6.899 1.00 24.93 152 SER B CA 1
ATOM 3001 C C . SER B 1 155 ? 10.019 0.529 6.019 1.00 24.06 152 SER B C 1
ATOM 3002 O O . SER B 1 155 ? 11.192 0.269 6.294 1.00 23.82 152 SER B O 1
ATOM 3005 N N . ALA B 1 156 ? 9.380 0.006 4.971 1.00 23.25 153 ALA B N 1
ATOM 3006 C CA . ALA B 1 156 ? 10.042 -0.884 4.016 1.00 22.35 153 ALA B CA 1
ATOM 3007 C C . ALA B 1 156 ? 11.092 -0.134 3.196 1.00 21.62 153 ALA B C 1
ATOM 3008 O O . ALA B 1 156 ? 12.175 -0.664 2.936 1.00 21.33 153 ALA B O 1
ATOM 3010 N N . TYR B 1 157 ? 10.763 1.097 2.801 1.00 21.03 154 TYR B N 1
ATOM 3011 C CA . TYR B 1 157 ? 11.683 1.957 2.054 1.00 20.36 154 TYR B CA 1
ATOM 3012 C C . TYR B 1 157 ? 12.878 2.377 2.907 1.00 20.30 154 TYR B C 1
ATOM 3013 O O . TYR B 1 157 ? 14.008 2.439 2.416 1.00 20.00 154 TYR B O 1
ATOM 3022 N N . MET B 1 158 ? 12.624 2.668 4.181 1.00 20.44 155 MET B N 1
ATOM 3023 C CA . MET B 1 158 ? 13.690 3.055 5.100 1.00 20.53 155 MET B CA 1
ATOM 3024 C C . MET B 1 158 ? 14.680 1.911 5.297 1.00 20.13 155 MET B C 1
ATOM 3025 O O . MET B 1 158 ? 15.891 2.118 5.223 1.00 19.90 155 MET B O 1
ATOM 3030 N N . ALA B 1 159 ? 14.156 0.710 5.537 1.00 19.52 156 ALA B N 1
ATOM 3031 C CA . ALA B 1 159 ? 14.990 -0.484 5.656 1.00 19.31 156 ALA B CA 1
ATOM 3032 C C . ALA B 1 159 ? 15.780 -0.726 4.369 1.00 18.50 156 ALA B C 1
ATOM 3033 O O . ALA B 1 159 ? 16.952 -1.087 4.425 1.00 18.97 156 ALA B O 1
ATOM 3035 N N . GLN B 1 160 ? 15.133 -0.509 3.223 1.00 17.76 157 GLN B N 1
ATOM 3036 C CA . GLN B 1 160 ? 15.759 -0.645 1.903 1.00 17.01 157 GLN B CA 1
ATOM 3037 C C . GLN B 1 160 ? 16.919 0.341 1.701 1.00 16.95 157 GLN B C 1
ATOM 3038 O O . GLN B 1 160 ? 18.006 -0.046 1.256 1.00 16.87 157 GLN B O 1
ATOM 3044 N N . VAL B 1 161 ? 16.680 1.609 2.031 1.00 16.63 158 VAL B N 1
ATOM 3045 C CA . VAL B 1 161 ? 17.700 2.657 1.900 1.00 16.45 158 VAL B CA 1
ATOM 3046 C C . VAL B 1 161 ? 18.871 2.447 2.876 1.00 16.51 158 VAL B C 1
ATOM 3047 O O . VAL B 1 161 ? 20.040 2.547 2.484 1.00 16.25 158 VAL B O 1
ATOM 3051 N N . GLN B 1 162 ? 18.561 2.141 4.134 1.00 16.56 159 GLN B N 1
ATOM 3052 C CA . GLN B 1 162 ? 19.600 1.875 5.135 1.00 17.19 159 GLN B CA 1
ATOM 3053 C C . GLN B 1 162 ? 20.456 0.656 4.779 1.00 17.00 159 GLN B C 1
ATOM 3054 O O . GLN B 1 162 ? 21.679 0.682 4.936 1.00 17.32 159 GLN B O 1
ATOM 3060 N N . TYR B 1 163 ? 19.806 -0.396 4.286 1.00 16.65 160 TYR B N 1
ATOM 3061 C CA . TYR B 1 163 ? 20.493 -1.609 3.842 1.00 16.51 160 TYR B CA 1
ATOM 3062 C C . TYR B 1 163 ? 21.444 -1.325 2.683 1.00 16.71 160 TYR B C 1
ATOM 3063 O O . TYR B 1 163 ? 22.546 -1.872 2.630 1.00 17.06 160 TYR B O 1
ATOM 3072 N N . SER B 1 164 ? 21.011 -0.458 1.769 1.00 16.85 161 SER B N 1
ATOM 3073 C CA . SER B 1 164 ? 21.821 -0.056 0.622 1.00 17.14 161 SER B CA 1
ATOM 3074 C C . SER B 1 164 ? 23.102 0.643 1.071 1.00 17.79 161 SER B C 1
ATOM 3075 O O . SER B 1 164 ? 24.170 0.427 0.493 1.00 17.98 161 SER B O 1
ATOM 3078 N N . MET B 1 165 ? 22.992 1.465 2.113 1.00 18.15 162 MET B N 1
ATOM 3079 C CA . MET B 1 165 ? 24.160 2.117 2.706 1.00 18.99 162 MET B CA 1
ATOM 3080 C C . MET B 1 165 ? 25.069 1.119 3.421 1.00 19.25 162 MET B C 1
ATOM 3081 O O . MET B 1 165 ? 26.289 1.252 3.377 1.00 19.73 162 MET B O 1
ATOM 3086 N N . TRP B 1 166 ? 24.468 0.116 4.059 1.00 19.04 163 TRP B N 1
ATOM 3087 C CA . TRP B 1 166 ? 25.217 -0.984 4.680 1.00 19.56 163 TRP B CA 1
ATOM 3088 C C . TRP B 1 166 ? 25.989 -1.801 3.640 1.00 19.16 163 TRP B C 1
ATOM 3089 O O . TRP B 1 166 ? 27.142 -2.170 3.867 1.00 19.64 163 TRP B O 1
ATOM 3100 N N . VAL B 1 167 ? 25.348 -2.069 2.503 1.00 18.53 164 VAL B N 1
ATOM 3101 C CA . VAL B 1 167 ? 25.955 -2.831 1.407 1.00 18.35 164 VAL B CA 1
ATOM 3102 C C . VAL B 1 167 ? 27.090 -2.067 0.711 1.00 19.02 164 VAL B C 1
ATOM 3103 O O . VAL B 1 167 ? 28.171 -2.623 0.483 1.00 19.14 164 VAL B O 1
ATOM 3107 N N . THR B 1 168 ? 26.840 -0.800 0.387 1.00 19.21 165 THR B N 1
ATOM 3108 C CA . THR B 1 168 ? 27.779 0.024 -0.385 1.00 20.24 165 THR B CA 1
ATOM 3109 C C . THR B 1 168 ? 28.809 0.760 0.472 1.00 21.08 165 THR B C 1
ATOM 3110 O O . THR B 1 168 ? 29.749 1.353 -0.063 1.00 21.47 165 THR B O 1
ATOM 3114 N N . ARG B 1 169 ? 28.614 0.734 1.791 1.00 21.64 166 ARG B N 1
ATOM 3115 C CA . ARG B 1 169 ? 29.447 1.481 2.747 1.00 22.75 166 ARG B CA 1
ATOM 3116 C C . ARG B 1 169 ? 29.380 3.005 2.553 1.00 23.03 166 ARG B C 1
ATOM 3117 O O . ARG B 1 169 ? 30.314 3.727 2.903 1.00 23.81 166 ARG B O 1
ATOM 3125 N N . LYS B 1 170 ? 28.263 3.487 2.011 1.00 22.40 167 LYS B N 1
ATOM 3126 C CA . LYS B 1 170 ? 28.057 4.922 1.796 1.00 22.60 167 LYS B CA 1
ATOM 3127 C C . LYS B 1 170 ? 27.424 5.576 3.029 1.00 22.63 167 LYS B C 1
ATOM 3128 O O . LYS B 1 170 ? 26.960 4.880 3.932 1.00 22.62 167 LYS B O 1
ATOM 3134 N N . ASN B 1 171 ? 27.419 6.908 3.072 1.00 22.96 168 ASN B N 1
ATOM 3135 C CA . ASN B 1 171 ? 26.968 7.638 4.264 1.00 23.13 168 ASN B CA 1
ATOM 3136 C C . ASN B 1 171 ? 25.628 8.367 4.141 1.00 22.39 168 ASN B C 1
ATOM 3137 O O . ASN B 1 171 ? 25.041 8.764 5.153 1.00 22.36 168 ASN B O 1
ATOM 3142 N N . ALA B 1 172 ? 25.156 8.547 2.908 1.00 21.47 169 ALA B N 1
ATOM 3143 C CA . ALA B 1 172 ? 23.888 9.232 2.647 1.00 20.98 169 ALA B CA 1
ATOM 3144 C C . ALA B 1 172 ? 23.245 8.748 1.353 1.00 20.07 169 ALA B C 1
ATOM 3145 O O . ALA B 1 172 ? 23.936 8.347 0.412 1.00 19.88 169 ALA B O 1
ATOM 3147 N N . TRP B 1 173 ? 21.915 8.797 1.320 1.00 19.63 170 TRP B N 1
ATOM 3148 C CA . TRP B 1 173 ? 21.131 8.265 0.216 1.00 18.81 170 TRP B CA 1
ATOM 3149 C C . TRP B 1 173 ? 19.934 9.172 -0.033 1.00 18.52 170 TRP B C 1
ATOM 3150 O O . TRP B 1 173 ? 19.194 9.493 0.902 1.00 18.45 170 TRP B O 1
ATOM 3161 N N . TYR B 1 174 ? 19.751 9.592 -1.285 1.00 18.22 171 TYR B N 1
ATOM 3162 C CA . TYR B 1 174 ? 18.587 10.390 -1.657 1.00 18.27 171 TYR B CA 1
ATOM 3163 C C . TYR B 1 174 ? 17.355 9.493 -1.708 1.00 17.68 171 TYR B C 1
ATOM 3164 O O . TYR B 1 174 ? 17.435 8.332 -2.128 1.00 16.84 171 TYR B O 1
ATOM 3173 N N . PHE B 1 175 ? 16.221 10.026 -1.264 1.00 17.69 172 PHE B N 1
ATOM 3174 C CA . PHE B 1 175 ? 14.948 9.344 -1.445 1.00 17.23 172 PHE B CA 1
ATOM 3175 C C . PHE B 1 175 ? 13.962 10.302 -2.088 1.00 17.22 172 PHE B C 1
ATOM 3176 O O . PHE B 1 175 ? 13.540 11.280 -1.470 1.00 17.31 172 PHE B O 1
ATOM 3184 N N . ALA B 1 176 ? 13.614 10.002 -3.335 1.00 17.07 173 ALA B N 1
ATOM 3185 C CA . ALA B 1 176 ? 12.782 10.864 -4.152 1.00 17.36 173 ALA B CA 1
ATOM 3186 C C . ALA B 1 176 ? 11.462 10.194 -4.510 1.00 17.14 173 ALA B C 1
ATOM 3187 O O . ALA B 1 176 ? 11.410 8.985 -4.754 1.00 16.95 173 ALA B O 1
ATOM 3189 N N . ASN B 1 177 ? 10.396 10.987 -4.517 1.00 17.14 174 ASN B N 1
ATOM 3190 C CA . ASN B 1 177 ? 9.096 10.546 -5.017 1.00 17.16 174 ASN B CA 1
ATOM 3191 C C . ASN B 1 177 ? 8.656 11.379 -6.214 1.00 17.21 174 ASN B C 1
ATOM 3192 O O . ASN B 1 177 ? 8.859 12.599 -6.241 1.00 17.49 174 ASN B O 1
ATOM 3197 N N . TYR B 1 178 ? 8.059 10.713 -7.199 1.00 16.91 175 TYR B N 1
ATOM 3198 C CA . TYR B 1 178 ? 7.614 11.369 -8.425 1.00 16.90 175 TYR B CA 1
ATOM 3199 C C . TYR B 1 178 ? 6.195 10.975 -8.828 1.00 16.94 175 TYR B C 1
ATOM 3200 O O . TYR B 1 178 ? 5.848 9.789 -8.849 1.00 16.59 175 TYR B O 1
ATOM 3209 N N . ASP B 1 179 ? 5.389 11.983 -9.147 1.00 16.88 176 ASP B N 1
ATOM 3210 C CA . ASP B 1 179 ? 4.039 11.784 -9.668 1.00 17.22 176 ASP B CA 1
ATOM 3211 C C . ASP B 1 179 ? 3.831 12.659 -10.902 1.00 17.57 176 ASP B C 1
ATOM 3212 O O . ASP B 1 179 ? 3.753 13.885 -10.785 1.00 17.86 176 ASP B O 1
ATOM 3217 N N . PRO B 1 180 ? 3.738 12.029 -12.090 1.00 17.81 177 PRO B N 1
ATOM 3218 C CA . PRO B 1 180 ? 3.544 12.749 -13.353 1.00 18.54 177 PRO B CA 1
ATOM 3219 C C . PRO B 1 180 ? 2.156 13.388 -13.485 1.00 19.26 177 PRO B C 1
ATOM 3220 O O . PRO B 1 180 ? 1.973 14.279 -14.315 1.00 19.77 177 PRO B O 1
ATOM 3224 N N . ARG B 1 181 ? 1.201 12.932 -12.673 1.00 19.69 178 ARG B N 1
ATOM 3225 C CA . ARG B 1 181 ? -0.168 13.461 -12.683 1.00 20.70 178 ARG B CA 1
ATOM 3226 C C . ARG B 1 181 ? -0.296 14.817 -11.991 1.00 21.37 178 ARG B C 1
ATOM 3227 O O . ARG B 1 181 ? -1.223 15.576 -12.273 1.00 21.84 178 ARG B O 1
ATOM 3235 N N . MET B 1 182 ? 0.622 15.109 -11.073 1.00 21.72 179 MET B N 1
ATOM 3236 C CA . MET B 1 182 ? 0.624 16.385 -10.360 1.00 22.65 179 MET B CA 1
ATOM 3237 C C . MET B 1 182 ? 0.870 17.543 -11.325 1.00 23.64 179 MET B C 1
ATOM 3238 O O . MET B 1 182 ? 1.874 17.554 -12.044 1.00 23.68 179 MET B O 1
ATOM 3243 N N . LYS B 1 183 ? -0.051 18.505 -11.345 1.00 24.58 180 LYS B N 1
ATOM 3244 C CA . LYS B 1 183 ? 0.098 19.695 -12.187 1.00 25.77 180 LYS B CA 1
ATOM 3245 C C . LYS B 1 183 ? 1.386 20.438 -11.828 1.00 25.77 180 LYS B C 1
ATOM 3246 O O . LYS B 1 183 ? 2.182 20.768 -12.707 1.00 25.97 180 LYS B O 1
ATOM 3252 N N . ARG B 1 184 ? 1.580 20.673 -10.531 1.00 25.74 181 ARG B N 1
ATOM 3253 C CA . ARG B 1 184 ? 2.818 21.233 -9.991 1.00 25.82 181 ARG B CA 1
ATOM 3254 C C . ARG B 1 184 ? 3.291 20.370 -8.827 1.00 25.39 181 ARG B C 1
ATOM 3255 O O . ARG B 1 184 ? 2.571 19.469 -8.386 1.00 25.61 181 ARG B O 1
ATOM 3263 N N . GLU B 1 185 ? 4.497 20.656 -8.332 1.00 25.30 182 GLU B N 1
ATOM 3264 C CA . GLU B 1 185 ? 5.069 19.995 -7.148 1.00 24.93 182 GLU B CA 1
ATOM 3265 C C . GLU B 1 185 ? 5.221 18.481 -7.320 1.00 23.94 182 GLU B C 1
ATOM 3266 O O . GLU B 1 185 ? 5.151 17.734 -6.343 1.00 23.62 182 GLU B O 1
ATOM 3272 N N . GLY B 1 186 ? 5.445 18.045 -8.559 1.00 23.51 183 GLY B N 1
ATOM 3273 C CA . GLY B 1 186 ? 5.436 16.625 -8.914 1.00 22.88 183 GLY B CA 1
ATOM 3274 C C . GLY B 1 186 ? 6.619 15.802 -8.438 1.00 22.31 183 GLY B C 1
ATOM 3275 O O . GLY B 1 186 ? 6.562 14.570 -8.443 1.00 21.94 183 GLY B O 1
ATOM 3276 N N . LEU B 1 187 ? 7.696 16.476 -8.038 1.00 22.22 184 LEU B N 1
ATOM 3277 C CA . LEU B 1 187 ? 8.864 15.800 -7.478 1.00 21.80 184 LEU B CA 1
ATOM 3278 C C . LEU B 1 187 ? 9.147 16.285 -6.064 1.00 21.72 184 LEU B C 1
ATOM 3279 O O . LEU B 1 187 ? 9.069 17.482 -5.773 1.00 21.95 184 LEU B O 1
ATOM 3284 N N . HIS B 1 188 ? 9.468 15.341 -5.187 1.00 20.94 185 HIS B N 1
ATOM 3285 C CA . HIS B 1 188 ? 9.871 15.654 -3.827 1.00 20.89 185 HIS B CA 1
ATOM 3286 C C . HIS B 1 188 ? 10.935 14.661 -3.403 1.00 20.39 185 HIS B C 1
ATOM 3287 O O . HIS B 1 188 ? 10.793 13.463 -3.639 1.00 19.77 185 HIS B O 1
ATOM 3294 N N . TYR B 1 189 ? 12.003 15.164 -2.794 1.00 20.49 186 TYR B N 1
ATOM 3295 C CA . TYR B 1 189 ? 13.060 14.293 -2.286 1.00 20.32 186 TYR B CA 1
ATOM 3296 C C . TYR B 1 189 ? 13.615 14.736 -0.938 1.00 20.33 186 TYR B C 1
ATOM 3297 O O . TYR B 1 189 ? 13.459 15.894 -0.531 1.00 20.78 186 TYR B O 1
ATOM 3306 N N . VAL B 1 190 ? 14.254 13.790 -0.254 1.00 19.89 187 VAL B N 1
ATOM 3307 C CA . VAL B 1 190 ? 14.968 14.041 0.992 1.00 20.05 187 VAL B CA 1
ATOM 3308 C C . VAL B 1 190 ? 16.332 13.353 0.927 1.00 19.99 187 VAL B C 1
ATOM 3309 O O . VAL B 1 190 ? 16.576 12.530 0.037 1.00 19.32 187 VAL B O 1
ATOM 3313 N N . VAL B 1 191 ? 17.215 13.698 1.861 1.00 20.37 188 VAL B N 1
ATOM 3314 C CA . VAL B 1 191 ? 18.460 12.955 2.053 1.00 20.59 188 VAL B CA 1
ATOM 3315 C C . VAL B 1 191 ? 18.342 12.169 3.355 1.00 20.89 188 VAL B C 1
ATOM 3316 O O . VAL B 1 191 ? 18.081 12.743 4.417 1.00 21.45 188 VAL B O 1
ATOM 3320 N N . ILE B 1 192 ? 18.501 10.852 3.257 1.00 20.55 189 ILE B N 1
ATOM 3321 C CA . ILE B 1 192 ? 18.477 9.982 4.426 1.00 21.00 189 ILE B CA 1
ATOM 3322 C C . ILE B 1 192 ? 19.912 9.683 4.847 1.00 21.57 189 ILE B C 1
ATOM 3323 O O . ILE B 1 192 ? 20.698 9.155 4.058 1.00 21.42 189 ILE B O 1
ATOM 3328 N N . GLU B 1 193 ? 20.247 10.036 6.086 1.00 22.41 190 GLU B N 1
ATOM 3329 C CA . GLU B 1 193 ? 21.589 9.812 6.618 1.00 23.31 190 GLU B CA 1
ATOM 3330 C C . GLU B 1 193 ? 21.763 8.368 7.070 1.00 23.08 190 GLU B C 1
ATOM 3331 O O . GLU B 1 193 ? 20.795 7.705 7.446 1.00 22.58 190 GLU B O 1
ATOM 3337 N N . ARG B 1 194 ? 23.004 7.888 7.021 1.00 23.27 191 ARG B N 1
ATOM 3338 C CA . ARG B 1 194 ? 23.356 6.584 7.568 1.00 23.37 191 ARG B CA 1
ATOM 3339 C C . ARG B 1 194 ? 22.929 6.521 9.032 1.00 24.10 191 ARG B C 1
ATOM 3340 O O . ARG B 1 194 ? 23.260 7.407 9.824 1.00 24.68 191 ARG B O 1
ATOM 3348 N N . ASP B 1 195 ? 22.172 5.481 9.370 1.00 24.12 192 ASP B N 1
ATOM 3349 C CA . ASP B 1 195 ? 21.698 5.280 10.733 1.00 25.10 192 ASP B CA 1
ATOM 3350 C C . ASP B 1 195 ? 22.383 4.057 11.336 1.00 25.36 192 ASP B C 1
ATOM 3351 O O . ASP B 1 195 ? 22.165 2.930 10.893 1.00 24.55 192 ASP B O 1
ATOM 3356 N N . GLU B 1 196 ? 23.203 4.296 12.356 1.00 26.61 193 GLU B N 1
ATOM 3357 C CA . GLU B 1 196 ? 23.997 3.235 12.979 1.00 27.40 193 GLU B CA 1
ATOM 3358 C C . GLU B 1 196 ? 23.164 2.251 13.805 1.00 27.57 193 GLU B C 1
ATOM 3359 O O . GLU B 1 196 ? 23.643 1.169 14.146 1.00 27.76 193 GLU B O 1
ATOM 3365 N N . LYS B 1 197 ? 21.928 2.635 14.125 1.00 27.73 194 LYS B N 1
ATOM 3366 C CA . LYS B 1 197 ? 20.970 1.731 14.770 1.00 27.87 194 LYS B CA 1
ATOM 3367 C C . LYS B 1 197 ? 20.535 0.652 13.780 1.00 26.70 194 LYS B C 1
ATOM 3368 O O . LYS B 1 197 ? 20.353 -0.511 14.152 1.00 26.90 194 LYS B O 1
ATOM 3374 N N . TYR B 1 198 ? 20.364 1.053 12.521 1.00 25.58 195 TYR B N 1
ATOM 3375 C CA . TYR B 1 198 ? 20.107 0.123 11.428 1.00 24.32 195 TYR B CA 1
ATOM 3376 C C . TYR B 1 198 ? 21.348 -0.706 11.091 1.00 24.08 195 TYR B C 1
ATOM 3377 O O . TYR B 1 198 ? 21.245 -1.918 10.877 1.00 23.55 195 TYR B O 1
ATOM 3386 N N . MET B 1 199 ? 22.513 -0.055 11.050 1.00 24.19 196 MET B N 1
ATOM 3387 C CA . MET B 1 199 ? 23.777 -0.743 10.764 1.00 24.20 196 MET B CA 1
ATOM 3388 C C . MET B 1 199 ? 24.049 -1.846 11.795 1.00 24.69 196 MET B C 1
ATOM 3389 O O . MET B 1 199 ? 24.459 -2.949 11.435 1.00 24.40 196 MET B O 1
ATOM 3394 N N . ALA B 1 200 ? 23.803 -1.542 13.070 1.00 25.52 197 ALA B N 1
ATOM 3395 C CA . ALA B 1 200 ? 23.959 -2.518 14.153 1.00 26.29 197 ALA B CA 1
ATOM 3396 C C . ALA B 1 200 ? 22.963 -3.665 14.023 1.00 25.86 197 ALA B C 1
ATOM 3397 O O . ALA B 1 200 ? 23.298 -4.820 14.287 1.00 26.24 197 ALA B O 1
ATOM 3399 N N . SER B 1 201 ? 21.744 -3.341 13.602 1.00 25.46 198 SER B N 1
ATOM 3400 C CA . SER B 1 201 ? 20.705 -4.343 13.393 1.00 25.09 198 SER B CA 1
ATOM 3401 C C . SER B 1 201 ? 21.063 -5.316 12.266 1.00 24.10 198 SER B C 1
ATOM 3402 O O . SER B 1 201 ? 20.852 -6.520 12.399 1.00 24.25 198 SER B O 1
ATOM 3405 N N . PHE B 1 202 ? 21.609 -4.794 11.168 1.00 23.40 199 PHE B N 1
ATOM 3406 C CA . PHE B 1 202 ? 22.036 -5.632 10.041 1.00 22.66 199 PHE B CA 1
ATOM 3407 C C . PHE B 1 202 ? 23.230 -6.515 10.414 1.00 23.36 199 PHE B C 1
ATOM 3408 O O . PHE B 1 202 ? 23.256 -7.705 10.088 1.00 23.08 199 PHE B O 1
ATOM 3416 N N . ASP B 1 203 ? 24.203 -5.928 11.110 1.00 24.27 200 ASP B N 1
ATOM 3417 C CA . ASP B 1 203 ? 25.388 -6.652 11.581 1.00 25.25 200 ASP B CA 1
ATOM 3418 C C . ASP B 1 203 ? 25.047 -7.828 12.498 1.00 25.65 200 ASP B C 1
ATOM 3419 O O . ASP B 1 203 ? 25.808 -8.794 12.587 1.00 25.87 200 ASP B O 1
ATOM 3424 N N . GLU B 1 204 ? 23.903 -7.741 13.172 1.00 25.90 201 GLU B N 1
ATOM 3425 C CA . GLU B 1 204 ? 23.453 -8.786 14.087 1.00 26.63 201 GLU B CA 1
ATOM 3426 C C . GLU B 1 204 ? 22.526 -9.806 13.416 1.00 25.68 201 GLU B C 1
ATOM 3427 O O . GLU B 1 204 ? 22.780 -11.010 13.475 1.00 25.82 201 GLU B O 1
ATOM 3433 N N . ILE B 1 205 ? 21.469 -9.319 12.770 1.00 24.80 202 ILE B N 1
ATOM 3434 C CA . ILE B 1 205 ? 20.390 -10.180 12.272 1.00 24.06 202 ILE B CA 1
ATOM 3435 C C . ILE B 1 205 ? 20.718 -10.874 10.939 1.00 23.22 202 ILE B C 1
ATOM 3436 O O . ILE B 1 205 ? 20.353 -12.037 10.735 1.00 23.10 202 ILE B O 1
ATOM 3441 N N . VAL B 1 206 ? 21.412 -10.172 10.047 1.00 22.54 203 VAL B N 1
ATOM 3442 C CA . VAL B 1 206 ? 21.717 -10.707 8.709 1.00 21.88 203 VAL B CA 1
ATOM 3443 C C . VAL B 1 206 ? 22.633 -11.956 8.718 1.00 22.01 203 VAL B C 1
ATOM 3444 O O . VAL B 1 206 ? 22.283 -12.962 8.094 1.00 21.51 203 VAL B O 1
ATOM 3448 N N . PRO B 1 207 ? 23.790 -11.905 9.422 1.00 22.59 204 PRO B N 1
ATOM 3449 C CA . PRO B 1 207 ? 24.614 -13.119 9.484 1.00 22.97 204 PRO B CA 1
ATOM 3450 C C . PRO B 1 207 ? 23.887 -14.321 10.088 1.00 23.30 204 PRO B C 1
ATOM 3451 O O . PRO B 1 207 ? 24.109 -15.449 9.652 1.00 23.31 204 PRO B O 1
ATOM 3455 N N . GLU B 1 208 ? 23.029 -14.078 11.076 1.00 23.74 205 GLU B N 1
ATOM 3456 C CA . GLU B 1 208 ? 22.255 -15.150 11.708 1.00 24.07 205 GLU B CA 1
ATOM 3457 C C . GLU B 1 208 ? 21.203 -15.720 10.755 1.00 23.17 205 GLU B C 1
ATOM 3458 O O . GLU B 1 208 ? 20.937 -16.925 10.761 1.00 23.20 205 GLU B O 1
ATOM 3464 N N . PHE B 1 209 ? 20.628 -14.848 9.930 1.00 22.16 206 PHE B N 1
ATOM 3465 C CA . PHE B 1 209 ? 19.688 -15.246 8.884 1.00 21.36 206 PHE B CA 1
ATOM 3466 C C . PHE B 1 209 ? 20.374 -16.138 7.847 1.00 20.87 206 PHE B C 1
ATOM 3467 O O . PHE B 1 209 ? 19.790 -17.121 7.389 1.00 20.71 206 PHE B O 1
ATOM 3475 N N . ILE B 1 210 ? 21.616 -15.792 7.501 1.00 20.44 207 ILE B N 1
ATOM 3476 C CA . ILE B 1 210 ? 22.425 -16.560 6.546 1.00 20.20 207 ILE B CA 1
ATOM 3477 C C . ILE B 1 210 ? 22.763 -17.964 7.077 1.00 20.66 207 ILE B C 1
ATOM 3478 O O . ILE B 1 210 ? 22.679 -18.951 6.338 1.00 20.64 207 ILE B O 1
ATOM 3483 N N . GLU B 1 211 ? 23.136 -18.046 8.354 1.00 21.33 208 GLU B N 1
ATOM 3484 C CA . GLU B 1 211 ? 23.446 -19.330 8.995 1.00 22.13 208 GLU B CA 1
ATOM 3485 C C . GLU B 1 211 ? 22.218 -20.236 9.051 1.00 21.84 208 GLU B C 1
ATOM 3486 O O . GLU B 1 211 ? 22.317 -21.442 8.805 1.00 21.98 208 GLU B O 1
ATOM 3492 N N . LYS B 1 212 ? 21.068 -19.640 9.368 1.00 21.42 209 LYS B N 1
ATOM 3493 C CA . LYS B 1 212 ? 19.790 -20.348 9.405 1.00 21.53 209 LYS B CA 1
ATOM 3494 C C . LYS B 1 212 ? 19.429 -20.916 8.034 1.00 20.76 209 LYS B C 1
ATOM 3495 O O . LYS B 1 212 ? 18.914 -22.031 7.936 1.00 20.80 209 LYS B O 1
ATOM 3501 N N . MET B 1 213 ? 19.718 -20.147 6.984 1.00 20.02 210 MET B N 1
ATOM 3502 C CA . MET B 1 213 ? 19.487 -20.590 5.608 1.00 19.66 210 MET B CA 1
ATOM 3503 C C . MET B 1 213 ? 20.384 -21.764 5.223 1.00 19.84 210 MET B C 1
ATOM 3504 O O . MET B 1 213 ? 19.919 -22.730 4.613 1.00 19.55 210 MET B O 1
ATOM 3509 N N . ASP B 1 214 ? 21.662 -21.674 5.590 1.00 19.98 211 ASP B N 1
ATOM 3510 C CA . ASP B 1 214 ? 22.629 -22.740 5.325 1.00 20.67 211 ASP B CA 1
ATOM 3511 C C . ASP B 1 214 ? 22.266 -24.034 6.049 1.00 21.27 211 ASP B C 1
ATOM 3512 O O . ASP B 1 214 ? 22.410 -25.118 5.486 1.00 21.78 211 ASP B O 1
ATOM 3517 N N . GLU B 1 215 ? 21.800 -23.908 7.292 1.00 21.76 212 GLU B N 1
ATOM 3518 C CA . GLU B 1 215 ? 21.298 -25.042 8.072 1.00 22.51 212 GLU B CA 1
ATOM 3519 C C . GLU B 1 215 ? 20.096 -25.691 7.382 1.00 22.16 212 GLU B C 1
ATOM 3520 O O . GLU B 1 215 ? 20.005 -26.918 7.311 1.00 22.51 212 GLU B O 1
ATOM 3526 N N . ALA B 1 216 ? 19.190 -24.859 6.869 1.00 21.28 213 ALA B N 1
ATOM 3527 C CA . ALA B 1 216 ? 17.985 -25.333 6.192 1.00 21.13 213 ALA B CA 1
ATOM 3528 C C . ALA B 1 216 ? 18.303 -26.040 4.878 1.00 20.75 213 ALA B C 1
ATOM 3529 O O . ALA B 1 216 ? 17.758 -27.109 4.600 1.00 20.98 213 ALA B O 1
ATOM 3531 N N . LEU B 1 217 ? 19.190 -25.443 4.082 1.00 20.35 214 LEU B N 1
ATOM 3532 C CA . LEU B 1 217 ? 19.651 -26.049 2.829 1.00 20.34 214 LEU B CA 1
ATOM 3533 C C . LEU B 1 217 ? 20.311 -27.406 3.067 1.00 21.17 214 LEU B C 1
ATOM 3534 O O . LEU B 1 217 ? 20.076 -28.356 2.318 1.00 21.46 214 LEU B O 1
ATOM 3539 N N . ALA B 1 218 ? 21.129 -27.486 4.115 1.00 21.91 215 ALA B N 1
ATOM 3540 C CA . ALA B 1 218 ? 21.820 -28.727 4.480 1.00 22.75 215 ALA B CA 1
ATOM 3541 C C . ALA B 1 218 ? 20.856 -29.841 4.884 1.00 23.69 215 ALA B C 1
ATOM 3542 O O . ALA B 1 218 ? 21.104 -31.015 4.592 1.00 23.95 215 ALA B O 1
ATOM 3544 N N . GLU B 1 219 ? 19.766 -29.468 5.554 1.00 23.94 216 GLU B N 1
ATOM 3545 C CA . GLU B 1 219 ? 18.726 -30.417 5.966 1.00 24.86 216 GLU B CA 1
ATOM 3546 C C . GLU B 1 219 ? 18.087 -31.136 4.777 1.00 24.73 216 GLU B C 1
ATOM 3547 O O . GLU B 1 219 ? 17.709 -32.306 4.880 1.00 25.38 216 GLU B O 1
ATOM 3553 N N . ILE B 1 220 ? 17.981 -30.430 3.653 1.00 23.99 217 ILE B N 1
ATOM 3554 C CA . ILE B 1 220 ? 17.302 -30.944 2.460 1.00 24.01 217 ILE B CA 1
ATOM 3555 C C . ILE B 1 220 ? 18.259 -31.327 1.323 1.00 23.85 217 ILE B C 1
ATOM 3556 O O . ILE B 1 220 ? 17.825 -31.627 0.209 1.00 23.95 217 ILE B O 1
ATOM 3561 N N . GLY B 1 221 ? 19.558 -31.307 1.613 1.00 23.67 218 GLY B N 1
ATOM 3562 C CA . GLY B 1 221 ? 20.574 -31.750 0.662 1.00 23.54 218 GLY B CA 1
ATOM 3563 C C . GLY B 1 221 ? 20.929 -30.767 -0.437 1.00 22.96 218 GLY B C 1
ATOM 3564 O O . GLY B 1 221 ? 21.409 -31.169 -1.498 1.00 23.15 218 GLY B O 1
ATOM 3565 N N . PHE B 1 222 ? 20.693 -29.480 -0.192 1.00 22.21 219 PHE B N 1
ATOM 3566 C CA . PHE B 1 222 ? 21.089 -28.434 -1.133 1.00 21.80 219 PHE B CA 1
ATOM 3567 C C . PHE B 1 222 ? 22.212 -27.580 -0.551 1.00 21.68 219 PHE B C 1
ATOM 3568 O O . PHE B 1 222 ? 22.465 -27.609 0.656 1.00 21.70 219 PHE B O 1
ATOM 3576 N N . VAL B 1 223 ? 22.883 -26.828 -1.420 1.00 21.83 220 VAL B N 1
ATOM 3577 C CA . VAL B 1 223 ? 23.921 -25.886 -1.002 1.00 22.05 220 VAL B CA 1
ATOM 3578 C C . VAL B 1 223 ? 23.774 -24.570 -1.767 1.00 21.54 220 VAL B C 1
ATOM 3579 O O . VAL B 1 223 ? 23.494 -24.573 -2.969 1.00 21.65 220 VAL B O 1
ATOM 3583 N N . PHE B 1 224 ? 23.956 -23.450 -1.070 1.00 21.46 221 PHE B N 1
ATOM 3584 C CA . PHE B 1 224 ? 23.898 -22.138 -1.712 1.00 21.10 221 PHE B CA 1
ATOM 3585 C C . PHE B 1 224 ? 24.878 -22.080 -2.878 1.00 21.66 221 PHE B C 1
ATOM 3586 O O . PHE B 1 224 ? 26.020 -22.529 -2.764 1.00 22.02 221 PHE B O 1
ATOM 3594 N N . GLY B 1 225 ? 24.418 -21.529 -3.996 1.00 21.74 222 GLY B N 1
ATOM 3595 C CA . GLY B 1 225 ? 25.215 -21.471 -5.213 1.00 22.74 222 GLY B CA 1
ATOM 3596 C C . GLY B 1 225 ? 24.649 -22.315 -6.339 1.00 23.51 222 GLY B C 1
ATOM 3597 O O . GLY B 1 225 ? 24.895 -22.026 -7.511 1.00 23.99 222 GLY B O 1
ATOM 3598 N N . GLU B 1 226 ? 23.885 -23.350 -5.985 1.00 23.99 223 GLU B N 1
ATOM 3599 C CA . GLU B 1 226 ? 23.282 -24.262 -6.969 1.00 24.72 223 GLU B CA 1
ATOM 3600 C C . GLU B 1 226 ? 22.397 -23.540 -7.985 1.00 24.82 223 GLU B C 1
ATOM 3601 O O . GLU B 1 226 ? 22.301 -23.958 -9.142 1.00 25.28 223 GLU B O 1
ATOM 3607 N N . GLN B 1 227 ? 21.763 -22.455 -7.545 1.00 24.54 224 GLN B N 1
ATOM 3608 C CA . GLN B 1 227 ? 20.932 -21.616 -8.413 1.00 24.72 224 GLN B CA 1
ATOM 3609 C C . GLN B 1 227 ? 21.701 -21.016 -9.600 1.00 25.39 224 GLN B C 1
ATOM 3610 O O . GLN B 1 227 ? 21.092 -20.594 -10.584 1.00 25.34 224 GLN B O 1
ATOM 3616 N N . TRP B 1 228 ? 23.031 -20.992 -9.502 1.00 26.08 225 TRP B N 1
ATOM 3617 C CA . TRP B 1 228 ? 23.878 -20.379 -10.530 1.00 26.97 225 TRP B CA 1
ATOM 3618 C C . TRP B 1 228 ? 24.647 -21.392 -11.381 1.00 28.35 225 TRP B C 1
ATOM 3619 O O . TRP B 1 228 ? 25.383 -21.012 -12.297 1.00 28.99 225 TRP B O 1
ATOM 3630 N N . ARG B 1 229 ? 24.472 -22.675 -11.078 1.00 29.34 226 ARG B N 1
ATOM 3631 C CA . ARG B 1 229 ? 25.130 -23.739 -11.830 1.00 30.78 226 ARG B CA 1
ATOM 3632 C C . ARG B 1 229 ? 24.133 -24.508 -12.684 1.00 31.40 226 ARG B C 1
ATOM 3633 O O . ARG B 1 229 ? 23.518 -23.939 -13.589 1.00 31.81 226 ARG B O 1
ATOM 3641 N N . GLY C 1 1 ? -30.315 26.245 3.992 1.00 33.76 -2 GLY C N 1
ATOM 3642 C CA . GLY C 1 1 ? -29.653 27.581 3.925 1.00 32.71 -2 GLY C CA 1
ATOM 3643 C C . GLY C 1 1 ? -28.518 27.620 2.920 1.00 31.80 -2 GLY C C 1
ATOM 3644 O O . GLY C 1 1 ? -27.476 28.229 3.171 1.00 32.68 -2 GLY C O 1
ATOM 3645 N N . SER C 1 2 ? -28.722 26.958 1.785 1.00 30.55 -1 SER C N 1
ATOM 3646 C CA . SER C 1 2 ? -27.742 26.938 0.707 1.00 29.45 -1 SER C CA 1
ATOM 3647 C C . SER C 1 2 ? -27.937 28.153 -0.187 1.00 27.75 -1 SER C C 1
ATOM 3648 O O . SER C 1 2 ? -29.067 28.591 -0.403 1.00 27.04 -1 SER C O 1
ATOM 3651 N N . HIS C 1 3 ? -26.835 28.697 -0.695 1.00 27.48 0 HIS C N 1
ATOM 3652 C CA . HIS C 1 3 ? -26.892 29.781 -1.678 1.00 26.37 0 HIS C CA 1
ATOM 3653 C C . HIS C 1 3 ? -26.268 29.330 -2.999 1.00 25.92 0 HIS C C 1
ATOM 3654 O O . HIS C 1 3 ? -25.876 30.145 -3.836 1.00 25.73 0 HIS C O 1
ATOM 3661 N N . MET C 1 4 ? -26.205 28.013 -3.172 1.00 25.80 1 MET C N 1
ATOM 3662 C CA . MET C 1 4 ? -25.680 27.388 -4.378 1.00 25.77 1 MET C CA 1
ATOM 3663 C C . MET C 1 4 ? -26.648 27.550 -5.549 1.00 24.81 1 MET C C 1
ATOM 3664 O O . MET C 1 4 ? -27.859 27.373 -5.394 1.00 24.80 1 MET C O 1
ATOM 3669 N N . THR C 1 5 ? -26.102 27.885 -6.718 1.00 24.46 2 THR C N 1
ATOM 3670 C CA . THR C 1 5 ? -26.896 28.052 -7.938 1.00 24.16 2 THR C CA 1
ATOM 3671 C C . THR C 1 5 ? -26.233 27.319 -9.103 1.00 24.05 2 THR C C 1
ATOM 3672 O O . THR C 1 5 ? -25.017 27.107 -9.081 1.00 24.04 2 THR C O 1
ATOM 3676 N N . PRO C 1 6 ? -27.023 26.934 -10.129 1.00 24.17 3 PRO C N 1
ATOM 3677 C CA . PRO C 1 6 ? -26.445 26.324 -11.332 1.00 24.46 3 PRO C CA 1
ATOM 3678 C C . PRO C 1 6 ? -25.441 27.236 -12.044 1.00 24.88 3 PRO C C 1
ATOM 3679 O O . PRO C 1 6 ? -24.491 26.745 -12.655 1.00 24.84 3 PRO C O 1
ATOM 3683 N N . ASP C 1 7 ? -25.650 28.550 -11.959 1.00 25.46 4 ASP C N 1
ATOM 3684 C CA . ASP C 1 7 ? -24.735 29.517 -12.564 1.00 26.59 4 ASP C CA 1
ATOM 3685 C C . ASP C 1 7 ? -23.351 29.497 -11.908 1.00 26.21 4 ASP C C 1
ATOM 3686 O O . ASP C 1 7 ? -22.344 29.660 -12.593 1.00 27.01 4 ASP C O 1
ATOM 3691 N N . ILE C 1 8 ? -23.312 29.301 -10.589 1.00 25.55 5 ILE C N 1
ATOM 3692 C CA . ILE C 1 8 ? -22.045 29.177 -9.857 1.00 25.88 5 ILE C CA 1
ATOM 3693 C C . ILE C 1 8 ? -21.274 27.940 -10.334 1.00 25.36 5 ILE C C 1
ATOM 3694 O O . ILE C 1 8 ? -20.068 28.010 -10.585 1.00 25.94 5 ILE C O 1
ATOM 3699 N N . ILE C 1 9 ? -21.987 26.824 -10.478 1.00 24.20 6 ILE C N 1
ATOM 3700 C CA . ILE C 1 9 ? -21.409 25.579 -10.986 1.00 23.98 6 ILE C CA 1
ATOM 3701 C C . ILE C 1 9 ? -20.868 25.763 -12.405 1.00 24.52 6 ILE C C 1
ATOM 3702 O O . ILE C 1 9 ? -19.747 25.349 -12.704 1.00 24.63 6 ILE C O 1
ATOM 3707 N N . LEU C 1 10 ? -21.668 26.398 -13.260 1.00 25.10 7 LEU C N 1
ATOM 3708 C CA . LEU C 1 10 ? -21.304 26.636 -14.659 1.00 26.40 7 LEU C CA 1
ATOM 3709 C C . LEU C 1 10 ? -20.077 27.537 -14.813 1.00 27.89 7 LEU C C 1
ATOM 3710 O O . LEU C 1 10 ? -19.204 27.261 -15.637 1.00 28.54 7 LEU C O 1
ATOM 3715 N N . GLN C 1 11 ? -20.021 28.608 -14.024 1.00 28.97 8 GLN C N 1
ATOM 3716 C CA . GLN C 1 11 ? -18.918 29.569 -14.091 1.00 31.24 8 GLN C CA 1
ATOM 3717 C C . GLN C 1 11 ? -17.566 28.969 -13.706 1.00 31.55 8 GLN C C 1
ATOM 3718 O O . GLN C 1 11 ? -16.549 29.264 -14.342 1.00 33.17 8 GLN C O 1
ATOM 3724 N N . ARG C 1 12 ? -17.554 28.130 -12.672 1.00 30.41 9 ARG C N 1
ATOM 3725 C CA . ARG C 1 12 ? -16.293 27.608 -12.146 1.00 31.26 9 ARG C CA 1
ATOM 3726 C C . ARG C 1 12 ? -15.895 26.216 -12.661 1.00 30.24 9 ARG C C 1
ATOM 3727 O O . ARG C 1 12 ? -14.764 25.783 -12.446 1.00 31.24 9 ARG C O 1
ATOM 3735 N N . THR C 1 13 ? -16.812 25.528 -13.341 1.00 28.68 10 THR C N 1
ATOM 3736 C CA . THR C 1 13 ? -16.505 24.216 -13.933 1.00 28.04 10 THR C CA 1
ATOM 3737 C C . THR C 1 13 ? -16.745 24.166 -15.447 1.00 27.99 10 THR C C 1
ATOM 3738 O O . THR C 1 13 ? -16.051 23.442 -16.162 1.00 28.07 10 THR C O 1
ATOM 3742 N N . GLY C 1 14 ? -17.726 24.929 -15.925 1.00 28.05 11 GLY C N 1
ATOM 3743 C CA . GLY C 1 14 ? -18.107 24.910 -17.341 1.00 28.60 11 GLY C CA 1
ATOM 3744 C C . GLY C 1 14 ? -19.171 23.868 -17.641 1.00 27.92 11 GLY C C 1
ATOM 3745 O O . GLY C 1 14 ? -19.512 23.632 -18.804 1.00 28.56 11 GLY C O 1
ATOM 3746 N N . ILE C 1 15 ? -19.702 23.258 -16.585 1.00 26.98 12 ILE C N 1
ATOM 3747 C CA . ILE C 1 15 ? -20.640 22.144 -16.705 1.00 26.86 12 ILE C CA 1
ATOM 3748 C C . ILE C 1 15 ? -22.066 22.536 -16.299 1.00 27.02 12 ILE C C 1
ATOM 3749 O O . ILE C 1 15 ? -22.272 23.219 -15.290 1.00 26.61 12 ILE C O 1
ATOM 3754 N N . ASP C 1 16 ? -23.034 22.117 -17.113 1.00 27.90 13 ASP C N 1
ATOM 3755 C CA . ASP C 1 16 ? -24.453 22.253 -16.790 1.00 28.57 13 ASP C CA 1
ATOM 3756 C C . ASP C 1 16 ? -24.877 21.106 -15.869 1.00 28.45 13 ASP C C 1
ATOM 3757 O O . ASP C 1 16 ? -24.987 19.958 -16.305 1.00 29.00 13 ASP C O 1
ATOM 3762 N N . VAL C 1 17 ? -25.114 21.435 -14.599 1.00 28.00 14 VAL C N 1
ATOM 3763 C CA . VAL C 1 17 ? -25.474 20.450 -13.571 1.00 28.42 14 VAL C CA 1
ATOM 3764 C C . VAL C 1 17 ? -26.790 19.712 -13.864 1.00 30.10 14 VAL C C 1
ATOM 3765 O O . VAL C 1 17 ? -26.952 18.555 -13.480 1.00 30.87 14 VAL C O 1
ATOM 3769 N N . ARG C 1 18 ? -27.712 20.378 -14.557 1.00 31.40 15 ARG C N 1
ATOM 3770 C CA . ARG C 1 18 ? -29.012 19.787 -14.894 1.00 33.34 15 ARG C CA 1
ATOM 3771 C C . ARG C 1 18 ? -28.890 18.638 -15.901 1.00 33.64 15 ARG C C 1
ATOM 3772 O O . ARG C 1 18 ? -29.778 17.786 -15.990 1.00 35.07 15 ARG C O 1
ATOM 3780 N N . ALA C 1 19 ? -27.788 18.622 -16.649 1.00 32.69 16 ALA C N 1
ATOM 3781 C CA . ALA C 1 19 ? -27.544 17.605 -17.673 1.00 33.17 16 ALA C CA 1
ATOM 3782 C C . ALA C 1 19 ? -26.717 16.423 -17.153 1.00 32.58 16 ALA C C 1
ATOM 3783 O O . ALA C 1 19 ? -26.498 15.448 -17.876 1.00 33.15 16 ALA C O 1
ATOM 3785 N N . VAL C 1 20 ? -26.270 16.515 -15.902 1.00 31.68 17 VAL C N 1
ATOM 3786 C CA . VAL C 1 20 ? -25.439 15.478 -15.285 1.00 31.15 17 VAL C CA 1
ATOM 3787 C C . VAL C 1 20 ? -26.251 14.221 -14.970 1.00 32.46 17 VAL C C 1
ATOM 3788 O O . VAL C 1 20 ? -27.345 14.298 -14.405 1.00 33.34 17 VAL C O 1
ATOM 3792 N N . GLU C 1 21 ? -25.705 13.072 -15.361 1.00 32.83 18 GLU C N 1
ATOM 3793 C CA . GLU C 1 21 ? -26.245 11.769 -14.986 1.00 34.29 18 GLU C CA 1
ATOM 3794 C C . GLU C 1 21 ? -25.168 10.985 -14.244 1.00 33.34 18 GLU C C 1
ATOM 3795 O O . GLU C 1 21 ? -23.979 11.139 -14.529 1.00 32.33 18 GLU C O 1
ATOM 3801 N N . GLN C 1 22 ? -25.581 10.159 -13.284 1.00 33.79 19 GLN C N 1
ATOM 3802 C CA . GLN C 1 22 ? -24.627 9.445 -12.434 1.00 32.98 19 GLN C CA 1
ATOM 3803 C C . GLN C 1 22 ? -23.706 8.541 -13.254 1.00 33.32 19 GLN C C 1
ATOM 3804 O O . GLN C 1 22 ? -24.167 7.732 -14.062 1.00 35.07 19 GLN C O 1
ATOM 3810 N N . GLY C 1 23 ? -22.402 8.715 -13.056 1.00 31.88 20 GLY C N 1
ATOM 3811 C CA . GLY C 1 23 ? -21.399 7.890 -13.722 1.00 32.37 20 GLY C CA 1
ATOM 3812 C C . GLY C 1 23 ? -20.758 8.479 -14.967 1.00 32.22 20 GLY C C 1
ATOM 3813 O O . GLY C 1 23 ? -19.825 7.885 -15.513 1.00 32.90 20 GLY C O 1
ATOM 3814 N N . ASP C 1 24 ? -21.242 9.634 -15.426 1.00 31.48 21 ASP C N 1
ATOM 3815 C CA . ASP C 1 24 ? -20.677 10.256 -16.633 1.00 31.52 21 ASP C CA 1
ATOM 3816 C C . ASP C 1 24 ? -19.415 11.081 -16.354 1.00 30.17 21 ASP C C 1
ATOM 3817 O O . ASP C 1 24 ? -19.031 11.267 -15.197 1.00 28.99 21 ASP C O 1
ATOM 3822 N N . ASP C 1 25 ? -18.780 11.567 -17.420 1.00 30.44 22 ASP C N 1
ATOM 3823 C CA . ASP C 1 25 ? -17.546 12.353 -17.321 1.00 29.76 22 ASP C CA 1
ATOM 3824 C C . ASP C 1 25 ? -17.696 13.597 -16.440 1.00 28.10 22 ASP C C 1
ATOM 3825 O O . ASP C 1 25 ? -16.844 13.864 -15.590 1.00 27.44 22 ASP C O 1
ATOM 3830 N N . ALA C 1 26 ? -18.783 14.341 -16.643 1.00 27.63 23 ALA C N 1
ATOM 3831 C CA . ALA C 1 26 ? -19.070 15.546 -15.862 1.00 26.43 23 ALA C CA 1
ATOM 3832 C C . ALA C 1 26 ? -19.312 15.219 -14.388 1.00 25.60 23 ALA C C 1
ATOM 3833 O O . ALA C 1 26 ? -18.902 15.974 -13.504 1.00 24.60 23 ALA C O 1
ATOM 3835 N N . TRP C 1 27 ? -19.978 14.090 -14.142 1.00 25.89 24 TRP C N 1
ATOM 3836 C CA . TRP C 1 27 ? -20.239 13.591 -12.792 1.00 25.48 24 TRP C CA 1
ATOM 3837 C C . TRP C 1 27 ? -18.932 13.387 -12.023 1.00 24.75 24 TRP C C 1
ATOM 3838 O O . TRP C 1 27 ? -18.798 13.845 -10.886 1.00 24.03 24 TRP C O 1
ATOM 3849 N N . HIS C 1 28 ? -17.974 12.709 -12.656 1.00 25.22 25 HIS C N 1
ATOM 3850 C CA . HIS C 1 28 ? -16.656 12.470 -12.064 1.00 24.94 25 HIS C CA 1
ATOM 3851 C C . HIS C 1 28 ? -15.894 13.771 -11.831 1.00 24.24 25 HIS C C 1
ATOM 3852 O O . HIS C 1 28 ? -15.257 13.945 -10.791 1.00 23.77 25 HIS C O 1
ATOM 3859 N N . LYS C 1 29 ? -15.974 14.681 -12.800 1.00 24.27 26 LYS C N 1
ATOM 3860 C CA . LYS C 1 29 ? -15.321 15.986 -12.704 1.00 23.77 26 LYS C CA 1
ATOM 3861 C C . LYS C 1 29 ? -15.855 16.791 -11.515 1.00 22.68 26 LYS C C 1
ATOM 3862 O O . LYS C 1 29 ? -15.080 17.367 -10.750 1.00 22.33 26 LYS C O 1
ATOM 3868 N N . LEU C 1 30 ? -17.177 16.802 -11.358 1.00 21.99 27 LEU C N 1
ATOM 3869 C CA . LEU C 1 30 ? -17.842 17.560 -10.294 1.00 21.27 27 LEU C CA 1
ATOM 3870 C C . LEU C 1 30 ? -17.599 17.010 -8.883 1.00 20.62 27 LEU C C 1
ATOM 3871 O O . LEU C 1 30 ? -17.921 17.668 -7.893 1.00 20.38 27 LEU C O 1
ATOM 3876 N N . ARG C 1 31 ? -17.028 15.810 -8.800 1.00 20.20 28 ARG C N 1
ATOM 3877 C CA . ARG C 1 31 ? -16.759 15.156 -7.516 1.00 19.94 28 ARG C CA 1
ATOM 3878 C C . ARG C 1 31 ? -15.304 15.279 -7.055 1.00 19.69 28 ARG C C 1
ATOM 3879 O O . ARG C 1 31 ? -14.974 14.906 -5.927 1.00 19.43 28 ARG C O 1
ATOM 3887 N N . LEU C 1 32 ? -14.445 15.816 -7.919 1.00 19.94 29 LEU C N 1
ATOM 3888 C CA . LEU C 1 32 ? -13.018 15.970 -7.606 1.00 20.26 29 LEU C CA 1
ATOM 3889 C C . LEU C 1 32 ? -12.775 16.852 -6.377 1.00 19.94 29 LEU C C 1
ATOM 3890 O O . LEU C 1 32 ? -13.229 18.001 -6.317 1.00 19.91 29 LEU C O 1
ATOM 3895 N N . GLY C 1 33 ? -12.074 16.291 -5.393 1.00 19.69 30 GLY C N 1
ATOM 3896 C CA . GLY C 1 33 ? -11.737 17.001 -4.158 1.00 19.60 30 GLY C CA 1
ATOM 3897 C C . GLY C 1 33 ? -12.886 17.205 -3.185 1.00 18.78 30 GLY C C 1
ATOM 3898 O O . GLY C 1 33 ? -12.696 17.784 -2.109 1.00 19.20 30 GLY C O 1
ATOM 3899 N N . VAL C 1 34 ? -14.070 16.726 -3.562 1.00 17.98 31 VAL C N 1
ATOM 3900 C CA . VAL C 1 34 ? -15.305 16.925 -2.798 1.00 17.52 31 VAL C CA 1
ATOM 3901 C C . VAL C 1 34 ? -15.524 15.794 -1.787 1.00 17.11 31 VAL C C 1
ATOM 3902 O O . VAL C 1 34 ? -15.286 14.622 -2.092 1.00 16.80 31 VAL C O 1
ATOM 3906 N N . ILE C 1 35 ? -15.967 16.156 -0.584 1.00 16.99 32 ILE C N 1
ATOM 3907 C CA . ILE C 1 35 ? -16.306 15.171 0.444 1.00 17.16 32 ILE C CA 1
ATOM 3908 C C . ILE C 1 35 ? -17.643 14.516 0.083 1.00 17.33 32 ILE C C 1
ATOM 3909 O O . ILE C 1 35 ? -18.682 15.172 0.090 1.00 17.54 32 ILE C O 1
ATOM 3914 N N . THR C 1 36 ? -17.604 13.223 -0.234 1.00 17.63 33 THR C N 1
ATOM 3915 C CA . THR C 1 36 ? -18.784 12.510 -0.746 1.00 18.30 33 THR C CA 1
ATOM 3916 C C . THR C 1 36 ? -19.417 11.570 0.288 1.00 18.95 33 THR C C 1
ATOM 3917 O O . THR C 1 36 ? -18.737 11.097 1.200 1.00 18.57 33 THR C O 1
ATOM 3921 N N . ALA C 1 37 ? -20.717 11.304 0.137 1.00 19.83 34 ALA C N 1
ATOM 3922 C CA . ALA C 1 37 ? -21.453 10.444 1.073 1.00 20.99 34 ALA C CA 1
ATOM 3923 C C . ALA C 1 37 ? -20.822 9.064 1.276 1.00 21.42 34 ALA C C 1
ATOM 3924 O O . ALA C 1 37 ? -20.720 8.590 2.406 1.00 21.48 34 ALA C O 1
ATOM 3926 N N . SER C 1 38 ? -20.394 8.431 0.186 1.00 21.84 35 SER C N 1
ATOM 3927 C CA . SER C 1 38 ? -19.814 7.083 0.258 1.00 22.79 35 SER C CA 1
ATOM 3928 C C . SER C 1 38 ? -18.444 7.038 0.941 1.00 22.09 35 SER C C 1
ATOM 3929 O O . SER C 1 38 ? -17.933 5.960 1.239 1.00 22.81 35 SER C O 1
ATOM 3932 N N . GLU C 1 39 ? -17.855 8.203 1.196 1.00 21.27 36 GLU C N 1
ATOM 3933 C CA . GLU C 1 39 ? -16.517 8.255 1.790 1.00 20.99 36 GLU C CA 1
ATOM 3934 C C . GLU C 1 39 ? -16.451 8.988 3.126 1.00 20.52 36 GLU C C 1
ATOM 3935 O O . GLU C 1 39 ? -15.409 8.982 3.785 1.00 20.15 36 GLU C O 1
ATOM 3941 N N . VAL C 1 40 ? -17.565 9.600 3.527 1.00 20.50 37 VAL C N 1
ATOM 3942 C CA . VAL C 1 40 ? -17.600 10.452 4.720 1.00 20.16 37 VAL C CA 1
ATOM 3943 C C . VAL C 1 40 ? -17.344 9.717 6.041 1.00 20.22 37 VAL C C 1
ATOM 3944 O O . VAL C 1 40 ? -16.922 10.335 7.022 1.00 19.92 37 VAL C O 1
ATOM 3948 N N . HIS C 1 41 ? -17.584 8.404 6.061 1.00 20.36 38 HIS C N 1
ATOM 3949 C CA . HIS C 1 41 ? -17.280 7.586 7.238 1.00 20.83 38 HIS C CA 1
ATOM 3950 C C . HIS C 1 41 ? -15.816 7.760 7.653 1.00 20.41 38 HIS C C 1
ATOM 3951 O O . HIS C 1 41 ? -15.483 7.674 8.833 1.00 20.64 38 HIS C O 1
ATOM 3958 N N . ASN C 1 42 ? -14.959 8.023 6.669 1.00 20.25 39 ASN C N 1
ATOM 3959 C CA . ASN C 1 42 ? -13.554 8.338 6.912 1.00 20.21 39 ASN C CA 1
ATOM 3960 C C . ASN C 1 42 ? -13.362 9.645 7.677 1.00 20.16 39 ASN C C 1
ATOM 3961 O O . ASN C 1 42 ? -12.487 9.736 8.536 1.00 20.39 39 ASN C O 1
ATOM 3966 N N . VAL C 1 43 ? -14.182 10.649 7.361 1.00 20.14 40 VAL C N 1
ATOM 3967 C CA . VAL C 1 43 ? -14.077 11.977 7.971 1.00 20.58 40 VAL C CA 1
ATOM 3968 C C . VAL C 1 43 ? -14.532 11.976 9.435 1.00 21.18 40 VAL C C 1
ATOM 3969 O O . VAL C 1 43 ? -13.926 12.639 10.278 1.00 21.26 40 VAL C O 1
ATOM 3973 N N . ILE C 1 44 ? -15.592 11.226 9.731 1.00 21.59 41 ILE C N 1
ATOM 3974 C CA . ILE C 1 44 ? -16.160 11.195 11.083 1.00 22.63 41 ILE C CA 1
ATOM 3975 C C . ILE C 1 44 ? -15.592 10.069 11.949 1.00 23.02 41 ILE C C 1
ATOM 3976 O O . ILE C 1 44 ? -16.012 9.888 13.095 1.00 23.74 41 ILE C O 1
ATOM 3981 N N . ALA C 1 45 ? -14.635 9.325 11.394 1.00 23.07 42 ALA C N 1
ATOM 3982 C CA . ALA C 1 45 ? -13.979 8.227 12.105 1.00 23.64 42 ALA C CA 1
ATOM 3983 C C . ALA C 1 45 ? -13.179 8.736 13.300 1.00 24.06 42 ALA C C 1
ATOM 3984 O O . ALA C 1 45 ? -12.602 9.825 13.262 1.00 24.40 42 ALA C O 1
ATOM 3986 N N . LYS C 1 46 ? -13.161 7.936 14.360 1.00 24.56 43 LYS C N 1
ATOM 3987 C CA . LYS C 1 46 ? -12.511 8.312 15.608 1.00 25.11 43 LYS C CA 1
ATOM 3988 C C . LYS C 1 46 ? -11.301 7.419 15.875 1.00 25.20 43 LYS C C 1
ATOM 3989 O O . LYS C 1 46 ? -11.290 6.260 15.459 1.00 25.14 43 LYS C O 1
ATOM 3995 N N . PRO C 1 47 ? -10.268 7.960 16.553 1.00 25.56 44 PRO C N 1
ATOM 3996 C CA . PRO C 1 47 ? -9.076 7.161 16.862 1.00 25.91 44 PRO C CA 1
ATOM 3997 C C . PRO C 1 47 ? -9.370 5.947 17.741 1.00 26.19 44 PRO C C 1
ATOM 3998 O O . PRO C 1 47 ? -10.362 5.934 18.473 1.00 26.13 44 PRO C O 1
ATOM 4002 N N . ARG C 1 48 ? -8.511 4.934 17.654 1.00 26.52 45 ARG C N 1
ATOM 4003 C CA . ARG C 1 48 ? -8.582 3.788 18.554 1.00 27.25 45 ARG C CA 1
ATOM 4004 C C . ARG C 1 48 ? -8.115 4.221 19.946 1.00 27.89 45 ARG C C 1
ATOM 4005 O O . ARG C 1 48 ? -8.702 3.836 20.958 1.00 28.30 45 ARG C O 1
ATOM 4013 N N . SER C 1 49 ? -7.061 5.033 19.979 1.00 28.45 46 SER C N 1
ATOM 4014 C CA . SER C 1 49 ? -6.546 5.621 21.215 1.00 29.48 46 SER C CA 1
ATOM 4015 C C . SER C 1 49 ? -6.029 7.035 20.942 1.00 29.83 46 SER C C 1
ATOM 4016 O O . SER C 1 49 ? -5.705 7.371 19.803 1.00 29.37 46 SER C O 1
ATOM 4019 N N . GLY C 1 50 ? -5.960 7.857 21.987 1.00 30.79 47 GLY C N 1
ATOM 4020 C CA . GLY C 1 50 ? -5.502 9.241 21.855 1.00 31.85 47 GLY C CA 1
ATOM 4021 C C . GLY C 1 50 ? -6.555 10.165 21.269 1.00 31.49 47 GLY C C 1
ATOM 4022 O O . GLY C 1 50 ? -7.740 9.822 21.235 1.00 30.68 47 GLY C O 1
ATOM 4023 N N . LYS C 1 51 ? -6.120 11.337 20.806 1.00 32.40 48 LYS C N 1
ATOM 4024 C CA . LYS C 1 51 ? -7.030 12.352 20.260 1.00 32.47 48 LYS C CA 1
ATOM 4025 C C . LYS C 1 51 ? -6.707 12.761 18.817 1.00 32.24 48 LYS C C 1
ATOM 4026 O O . LYS C 1 51 ? -7.385 13.616 18.243 1.00 32.13 48 LYS C O 1
ATOM 4032 N N . LYS C 1 52 ? -5.673 12.149 18.244 1.00 32.55 49 LYS C N 1
ATOM 4033 C CA . LYS C 1 52 ? -5.250 12.418 16.869 1.00 32.45 49 LYS C CA 1
ATOM 4034 C C . LYS C 1 52 ? -6.215 11.773 15.866 1.00 30.83 49 LYS C C 1
ATOM 4035 O O . LYS C 1 52 ? -6.934 10.835 16.211 1.00 30.34 49 LYS C O 1
ATOM 4041 N N . TRP C 1 53 ? -6.236 12.291 14.637 1.00 30.31 50 TRP C N 1
ATOM 4042 C CA . TRP C 1 53 ? -6.998 11.695 13.535 1.00 28.88 50 TRP C CA 1
ATOM 4043 C C . TRP C 1 53 ? -6.589 10.238 13.304 1.00 28.49 50 TRP C C 1
ATOM 4044 O O . TRP C 1 53 ? -5.394 9.925 13.312 1.00 29.40 50 TRP C O 1
ATOM 4055 N N . PRO C 1 54 ? -7.574 9.339 13.096 1.00 27.42 51 PRO C N 1
ATOM 4056 C CA . PRO C 1 54 ? -7.245 7.949 12.769 1.00 27.38 51 PRO C CA 1
ATOM 4057 C C . PRO C 1 54 ? -6.618 7.814 11.381 1.00 27.57 51 PRO C C 1
ATOM 4058 O O . PRO C 1 54 ? -6.815 8.684 10.527 1.00 27.07 51 PRO C O 1
ATOM 4062 N N . ASP C 1 55 ? -5.872 6.727 11.179 1.00 28.30 52 ASP C N 1
ATOM 4063 C CA . ASP C 1 55 ? -5.159 6.439 9.928 1.00 28.93 52 ASP C CA 1
ATOM 4064 C C . ASP C 1 55 ? -6.047 6.565 8.682 1.00 27.79 52 ASP C C 1
ATOM 4065 O O . ASP C 1 55 ? -5.637 7.163 7.684 1.00 28.15 52 ASP C O 1
ATOM 4070 N N . MET C 1 56 ? -7.258 6.012 8.751 1.00 31.03 53 MET C N 1
ATOM 4071 C CA . MET C 1 56 ? -8.198 6.027 7.623 1.00 29.62 53 MET C CA 1
ATOM 4072 C C . MET C 1 56 ? -8.652 7.437 7.235 1.00 27.15 53 MET C C 1
ATOM 4073 O O . MET C 1 56 ? -8.906 7.710 6.061 1.00 25.66 53 MET C O 1
ATOM 4078 N N . LYS C 1 57 ? -8.753 8.313 8.233 1.00 26.68 54 LYS C N 1
ATOM 4079 C CA . LYS C 1 57 ? -9.081 9.723 8.025 1.00 25.15 54 LYS C CA 1
ATOM 4080 C C . LYS C 1 57 ? -7.939 10.459 7.328 1.00 23.81 54 LYS C C 1
ATOM 4081 O O . LYS C 1 57 ? -8.177 11.289 6.450 1.00 22.63 54 LYS C O 1
ATOM 4087 N N . MET C 1 58 ? -6.705 10.155 7.724 1.00 24.29 55 MET C N 1
ATOM 4088 C CA . MET C 1 58 ? -5.525 10.763 7.103 1.00 23.70 55 MET C CA 1
ATOM 4089 C C . MET C 1 58 ? -5.342 10.296 5.659 1.00 22.37 55 MET C C 1
ATOM 4090 O O . MET C 1 58 ? -4.859 11.049 4.814 1.00 21.46 55 MET C O 1
ATOM 4095 N N . SER C 1 59 ? -5.745 9.058 5.390 1.00 22.62 56 SER C N 1
ATOM 4096 C CA . SER C 1 59 ? -5.687 8.480 4.048 1.00 22.05 56 SER C CA 1
ATOM 4097 C C . SER C 1 59 ? -6.666 9.159 3.095 1.00 20.43 56 SER C C 1
ATOM 4098 O O . SER C 1 59 ? -6.324 9.451 1.946 1.00 19.54 56 SER C O 1
ATOM 4101 N N . TYR C 1 60 ? -7.885 9.399 3.575 1.00 20.24 57 TYR C N 1
ATOM 4102 C CA . TYR C 1 60 ? -8.897 10.090 2.783 1.00 19.54 57 TYR C CA 1
ATOM 4103 C C . TYR C 1 60 ? -8.549 11.565 2.624 1.00 18.34 57 TYR C C 1
ATOM 4104 O O . TYR C 1 60 ? -8.778 12.153 1.563 1.00 17.95 57 TYR C O 1
ATOM 4113 N N . PHE C 1 61 ? -7.998 12.144 3.688 1.00 18.29 58 PHE C N 1
ATOM 4114 C CA . PHE C 1 61 ? -7.439 13.495 3.680 1.00 18.04 58 PHE C CA 1
ATOM 4115 C C . PHE C 1 61 ? -6.438 13.658 2.534 1.00 17.10 58 PHE C C 1
ATOM 4116 O O . PHE C 1 61 ? -6.555 14.586 1.733 1.00 16.77 58 PHE C O 1
ATOM 4124 N N . HIS C 1 62 ? -5.483 12.733 2.438 1.00 17.24 59 HIS C N 1
ATOM 4125 C CA . HIS C 1 62 ? -4.494 12.751 1.355 1.00 16.87 59 HIS C CA 1
ATOM 4126 C C . HIS C 1 62 ? -5.100 12.426 -0.012 1.00 16.29 59 HIS C C 1
ATOM 4127 O O . HIS C 1 62 ? -4.643 12.942 -1.027 1.00 15.90 59 HIS C O 1
ATOM 4134 N N . THR C 1 63 ? -6.120 11.565 -0.032 1.00 16.48 60 THR C N 1
ATOM 4135 C CA . THR C 1 63 ? -6.802 11.182 -1.274 1.00 16.81 60 THR C CA 1
ATOM 4136 C C . THR C 1 63 ? -7.497 12.378 -1.933 1.00 16.43 60 THR C C 1
ATOM 4137 O O . THR C 1 63 ? -7.371 12.595 -3.142 1.00 16.29 60 THR C O 1
ATOM 4141 N N . LEU C 1 64 ? -8.219 13.154 -1.131 1.00 16.58 61 LEU C N 1
ATOM 4142 C CA . LEU C 1 64 ? -8.934 14.319 -1.639 1.00 16.92 61 LEU C CA 1
ATOM 4143 C C . LEU C 1 64 ? -7.980 15.434 -2.072 1.00 16.59 61 LEU C C 1
ATOM 4144 O O . LEU C 1 64 ? -8.182 16.045 -3.120 1.00 17.06 61 LEU C O 1
ATOM 4149 N N . LEU C 1 65 ? -6.941 15.686 -1.275 1.00 16.64 62 LEU C N 1
ATOM 4150 C CA . LEU C 1 65 ? -5.912 16.675 -1.622 1.00 16.83 62 LEU C CA 1
ATOM 4151 C C . LEU C 1 65 ? -5.237 16.336 -2.955 1.00 16.57 62 LEU C C 1
ATOM 4152 O O . LEU C 1 65 ? -4.941 17.229 -3.754 1.00 16.86 62 LEU C O 1
ATOM 4157 N N . ALA C 1 66 ? -5.003 15.043 -3.176 1.00 16.15 63 ALA C N 1
ATOM 4158 C CA . ALA C 1 66 ? -4.412 14.538 -4.415 1.00 16.34 63 ALA C CA 1
ATOM 4159 C C . ALA C 1 66 ? -5.309 14.783 -5.629 1.00 16.12 63 ALA C C 1
ATOM 4160 O O . ALA C 1 66 ? -4.814 15.074 -6.721 1.00 16.73 63 ALA C O 1
ATOM 4162 N N . GLU C 1 67 ? -6.623 14.674 -5.435 1.00 15.68 64 GLU C N 1
ATOM 4163 C CA . GLU C 1 67 ? -7.593 14.969 -6.493 1.00 15.90 64 GLU C CA 1
ATOM 4164 C C . GLU C 1 67 ? -7.557 16.441 -6.896 1.00 15.99 64 GLU C C 1
ATOM 4165 O O . GLU C 1 67 ? -7.698 16.768 -8.074 1.00 16.23 64 GLU C O 1
ATOM 4171 N N . VAL C 1 68 ? -7.370 17.320 -5.914 1.00 16.09 65 VAL C N 1
ATOM 4172 C CA . VAL C 1 68 ? -7.287 18.765 -6.166 1.00 16.63 65 VAL C CA 1
ATOM 4173 C C . VAL C 1 68 ? -6.023 19.110 -6.964 1.00 17.06 65 VAL C C 1
ATOM 4174 O O . VAL C 1 68 ? -6.060 19.924 -7.895 1.00 17.70 65 VAL C O 1
ATOM 4178 N N . CYS C 1 69 ? -4.913 18.471 -6.607 1.00 16.52 66 CYS C N 1
ATOM 4179 C CA . CYS C 1 69 ? -3.616 18.803 -7.190 1.00 17.58 66 CYS C CA 1
ATOM 4180 C C . CYS C 1 69 ? -3.321 18.102 -8.522 1.00 17.79 66 CYS C C 1
ATOM 4181 O O . CYS C 1 69 ? -2.506 18.587 -9.310 1.00 18.83 66 CYS C O 1
ATOM 4184 N N . THR C 1 70 ? -3.978 16.969 -8.774 1.00 17.21 67 THR C N 1
ATOM 4185 C CA . THR C 1 70 ? -3.819 16.263 -10.049 1.00 17.75 67 THR C CA 1
ATOM 4186 C C . THR C 1 70 ? -4.964 16.545 -11.022 1.00 18.42 67 THR C C 1
ATOM 4187 O O . THR C 1 70 ? -4.798 16.416 -12.235 1.00 19.19 67 THR C O 1
ATOM 4191 N N . GLY C 1 71 ? -6.125 16.916 -10.485 1.00 18.50 68 GLY C N 1
ATOM 4192 C CA . GLY C 1 71 ? -7.327 17.092 -11.294 1.00 19.86 68 GLY C CA 1
ATOM 4193 C C . GLY C 1 71 ? -7.897 15.782 -11.816 1.00 20.52 68 GLY C C 1
ATOM 4194 O O . GLY C 1 71 ? -8.765 15.788 -12.689 1.00 21.85 68 GLY C O 1
ATOM 4195 N N . VAL C 1 72 ? -7.396 14.660 -11.293 1.00 20.33 69 VAL C N 1
ATOM 4196 C CA . VAL C 1 72 ? -7.891 13.325 -11.663 1.00 21.72 69 VAL C CA 1
ATOM 4197 C C . VAL C 1 72 ? -8.179 12.456 -10.437 1.00 21.49 69 VAL C C 1
ATOM 4198 O O . VAL C 1 72 ? -7.683 12.718 -9.340 1.00 20.53 69 VAL C O 1
ATOM 4202 N N . ALA C 1 73 ? -8.993 11.425 -10.636 1.00 23.48 70 ALA C N 1
ATOM 4203 C CA . ALA C 1 73 ? -9.234 10.411 -9.618 1.00 24.11 70 ALA C CA 1
ATOM 4204 C C . ALA C 1 73 ? -9.138 9.031 -10.261 1.00 26.38 70 ALA C C 1
ATOM 4205 O O . ALA C 1 73 ? -9.677 8.821 -11.352 1.00 28.06 70 ALA C O 1
ATOM 4207 N N . PRO C 1 74 ? -8.441 8.088 -9.598 1.00 26.96 71 PRO C N 1
ATOM 4208 C CA . PRO C 1 74 ? -8.319 6.742 -10.155 1.00 29.76 71 PRO C CA 1
ATOM 4209 C C . PRO C 1 74 ? -9.647 5.998 -10.119 1.00 32.31 71 PRO C C 1
ATOM 4210 O O . PRO C 1 74 ? -10.451 6.211 -9.209 1.00 31.98 71 PRO C O 1
ATOM 4214 N N . GLU C 1 75 ? -9.874 5.145 -11.113 1.00 35.63 72 GLU C N 1
ATOM 4215 C CA . GLU C 1 75 ? -11.058 4.297 -11.126 1.00 39.11 72 GLU C CA 1
ATOM 4216 C C . GLU C 1 75 ? -10.769 2.997 -10.383 1.00 41.18 72 GLU C C 1
ATOM 4217 O O . GLU C 1 75 ? -10.025 2.138 -10.867 1.00 43.18 72 GLU C O 1
ATOM 4223 N N . VAL C 1 76 ? -11.348 2.879 -9.192 1.00 33.42 73 VAL C N 1
ATOM 4224 C CA . VAL C 1 76 ? -11.256 1.669 -8.382 1.00 33.91 73 VAL C CA 1
ATOM 4225 C C . VAL C 1 76 ? -12.575 0.894 -8.500 1.00 33.33 73 VAL C C 1
ATOM 4226 O O . VAL C 1 76 ? -13.569 1.440 -8.985 1.00 32.66 73 VAL C O 1
ATOM 4230 N N . ASN C 1 77 ? -12.573 -0.373 -8.081 1.00 33.72 74 ASN C N 1
ATOM 4231 C CA . ASN C 1 77 ? -13.778 -1.218 -8.089 1.00 33.26 74 ASN C CA 1
ATOM 4232 C C . ASN C 1 77 ? -14.560 -1.194 -9.408 1.00 32.78 74 ASN C C 1
ATOM 4233 O O . ASN C 1 77 ? -15.788 -1.043 -9.412 1.00 31.91 74 ASN C O 1
ATOM 4238 N N . ALA C 1 78 ? -13.837 -1.350 -10.517 1.00 33.23 75 ALA C N 1
ATOM 4239 C CA . ALA C 1 78 ? -14.426 -1.320 -11.858 1.00 32.84 75 ALA C CA 1
ATOM 4240 C C . ALA C 1 78 ? -15.547 -2.345 -12.025 1.00 32.17 75 ALA C C 1
ATOM 4241 O O . ALA C 1 78 ? -16.593 -2.038 -12.599 1.00 31.45 75 ALA C O 1
ATOM 4243 N N . LYS C 1 79 ? -15.314 -3.554 -11.514 1.00 32.18 76 LYS C N 1
ATOM 4244 C CA . LYS C 1 79 ? -16.260 -4.666 -11.624 1.00 31.61 76 LYS C CA 1
ATOM 4245 C C . LYS C 1 79 ? -17.600 -4.381 -10.943 1.00 30.11 76 LYS C C 1
ATOM 4246 O O . LYS C 1 79 ? -18.656 -4.647 -11.515 1.00 29.71 76 LYS C O 1
ATOM 4252 N N . ALA C 1 80 ? -17.541 -3.830 -9.732 1.00 29.21 77 ALA C N 1
ATOM 4253 C CA . ALA C 1 80 ? -18.730 -3.559 -8.931 1.00 27.81 77 ALA C CA 1
ATOM 4254 C C . ALA C 1 80 ? -19.548 -2.393 -9.488 1.00 26.98 77 ALA C C 1
ATOM 4255 O O . ALA C 1 80 ? -20.776 -2.437 -9.478 1.00 25.83 77 ALA C O 1
ATOM 4257 N N . LEU C 1 81 ? -18.861 -1.359 -9.972 1.00 26.91 78 LEU C N 1
ATOM 4258 C CA . LEU C 1 81 ? -19.528 -0.211 -10.590 1.00 26.38 78 LEU C CA 1
ATOM 4259 C C . LEU C 1 81 ? -20.225 -0.603 -11.894 1.00 26.36 78 LEU C C 1
ATOM 4260 O O . LEU C 1 81 ? -21.347 -0.167 -12.156 1.00 25.91 78 LEU C O 1
ATOM 4265 N N . ALA C 1 82 ? -19.559 -1.432 -12.699 1.00 26.91 79 ALA C N 1
ATOM 4266 C CA . ALA C 1 82 ? -20.133 -1.931 -13.950 1.00 27.08 79 ALA C CA 1
ATOM 4267 C C . ALA C 1 82 ? -21.347 -2.825 -13.697 1.00 26.40 79 ALA C C 1
ATOM 4268 O O . ALA C 1 82 ? -22.327 -2.769 -14.442 1.00 26.23 79 ALA C O 1
ATOM 4270 N N . TRP C 1 83 ? -21.273 -3.639 -12.644 1.00 25.89 80 TRP C N 1
ATOM 4271 C CA . TRP C 1 83 ? -22.396 -4.478 -12.221 1.00 25.25 80 TRP C CA 1
ATOM 4272 C C . TRP C 1 83 ? -23.584 -3.607 -11.808 1.00 24.57 80 TRP C C 1
ATOM 4273 O O . TRP C 1 83 ? -24.711 -3.825 -12.265 1.00 24.19 80 TRP C O 1
ATOM 4284 N N . GLY C 1 84 ? -23.316 -2.619 -10.956 1.00 24.39 81 GLY C N 1
ATOM 4285 C CA . GLY C 1 84 ? -24.331 -1.658 -10.520 1.00 24.24 81 GLY C CA 1
ATOM 4286 C C . GLY C 1 84 ? -24.953 -0.890 -11.672 1.00 24.62 81 GLY C C 1
ATOM 4287 O O . GLY C 1 84 ? -26.156 -0.621 -11.669 1.00 24.49 81 GLY C O 1
ATOM 4288 N N . LYS C 1 85 ? -24.130 -0.545 -12.661 1.00 25.47 82 LYS C N 1
ATOM 4289 C CA . LYS C 1 85 ? -24.589 0.162 -13.856 1.00 26.07 82 LYS C CA 1
ATOM 4290 C C . LYS C 1 85 ? -25.487 -0.725 -14.725 1.00 26.23 82 LYS C C 1
ATOM 4291 O O . LYS C 1 85 ? -26.509 -0.269 -15.241 1.00 26.27 82 LYS C O 1
ATOM 4297 N N . GLN C 1 86 ? -25.101 -1.991 -14.869 1.00 26.42 83 GLN C N 1
ATOM 4298 C CA . GLN C 1 86 ? -25.847 -2.958 -15.673 1.00 26.67 83 GLN C CA 1
ATOM 4299 C C . GLN C 1 86 ? -27.277 -3.167 -15.163 1.00 26.03 83 GLN C C 1
ATOM 4300 O O . GLN C 1 86 ? -28.201 -3.360 -15.956 1.00 26.28 83 GLN C O 1
ATOM 4306 N N . TYR C 1 87 ? -27.453 -3.119 -13.845 1.00 25.31 84 TYR C N 1
ATOM 4307 C CA . TYR C 1 87 ? -28.745 -3.431 -13.233 1.00 24.98 84 TYR C CA 1
ATOM 4308 C C . TYR C 1 87 ? -29.451 -2.234 -12.588 1.00 24.48 84 TYR C C 1
ATOM 4309 O O . TYR C 1 87 ? -30.446 -2.408 -11.881 1.00 24.17 84 TYR C O 1
ATOM 4318 N N . GLU C 1 88 ? -28.941 -1.031 -12.853 1.00 24.53 85 GLU C N 1
ATOM 4319 C CA . GLU C 1 88 ? -29.524 0.219 -12.347 1.00 24.53 85 GLU C CA 1
ATOM 4320 C C . GLU C 1 88 ? -31.008 0.376 -12.677 1.00 24.25 85 GLU C C 1
ATOM 4321 O O . GLU C 1 88 ? -31.816 0.668 -11.790 1.00 24.12 85 GLU C O 1
ATOM 4327 N N . ASN C 1 89 ? -31.354 0.188 -13.950 1.00 24.48 86 ASN C N 1
ATOM 4328 C CA . ASN C 1 89 ? -32.732 0.343 -14.421 1.00 24.47 86 ASN C CA 1
ATOM 4329 C C . ASN C 1 89 ? -33.688 -0.693 -13.828 1.00 23.92 86 ASN C C 1
ATOM 4330 O O . ASN C 1 89 ? -34.782 -0.345 -13.377 1.00 23.85 86 ASN C O 1
ATOM 4335 N N . ASP C 1 90 ? -33.268 -1.957 -13.833 1.00 23.35 87 ASP C N 1
ATOM 4336 C CA . ASP C 1 90 ? -34.079 -3.062 -13.314 1.00 22.92 87 ASP C CA 1
ATOM 4337 C C . ASP C 1 90 ? -34.367 -2.916 -11.822 1.00 21.91 87 ASP C C 1
ATOM 4338 O O . ASP C 1 90 ? -35.494 -3.150 -11.380 1.00 21.86 87 ASP C O 1
ATOM 4343 N N . ALA C 1 91 ? -33.345 -2.526 -11.062 1.00 20.94 88 ALA C N 1
ATOM 4344 C CA . ALA C 1 91 ? -33.477 -2.273 -9.628 1.00 20.08 88 ALA C CA 1
ATOM 4345 C C . ALA C 1 91 ? -34.536 -1.209 -9.359 1.00 19.97 88 ALA C C 1
ATOM 4346 O O . ALA C 1 91 ? -35.420 -1.398 -8.519 1.00 19.44 88 ALA C O 1
ATOM 4348 N N . ARG C 1 92 ? -34.436 -0.101 -10.093 1.00 19.97 89 ARG C N 1
ATOM 4349 C CA . ARG C 1 92 ? -35.319 1.046 -9.925 1.00 20.23 89 ARG C CA 1
ATOM 4350 C C . ARG C 1 92 ? -36.761 0.697 -10.286 1.00 20.64 89 ARG C C 1
ATOM 4351 O O . ARG C 1 92 ? -37.685 1.040 -9.551 1.00 20.77 89 ARG C O 1
ATOM 4359 N N . THR C 1 93 ? -36.938 -0.001 -11.407 1.00 20.95 90 THR C N 1
ATOM 4360 C CA . THR C 1 93 ? -38.256 -0.452 -11.852 1.00 21.40 90 THR C CA 1
ATOM 4361 C C . THR C 1 93 ? -38.913 -1.390 -10.831 1.00 21.07 90 THR C C 1
ATOM 4362 O O . THR C 1 93 ? -40.112 -1.287 -10.574 1.00 21.24 90 THR C O 1
ATOM 4366 N N . LEU C 1 94 ? -38.123 -2.283 -10.238 1.00 20.26 91 LEU C N 1
ATOM 4367 C CA . LEU C 1 94 ? -38.632 -3.173 -9.196 1.00 20.15 91 LEU C CA 1
ATOM 4368 C C . LEU C 1 94 ? -38.910 -2.426 -7.889 1.00 19.93 91 LEU C C 1
ATOM 4369 O O . LEU C 1 94 ? -39.913 -2.697 -7.224 1.00 19.93 91 LEU C O 1
ATOM 4374 N N . PHE C 1 95 ? -38.041 -1.479 -7.533 1.00 19.31 92 PHE C N 1
ATOM 4375 C CA . PHE C 1 95 ? -38.269 -0.661 -6.337 1.00 19.30 92 PHE C CA 1
ATOM 4376 C C . PHE C 1 95 ? -39.578 0.126 -6.428 1.00 20.06 92 PHE C C 1
ATOM 4377 O O . PHE C 1 95 ? -40.306 0.233 -5.441 1.00 20.11 92 PHE C O 1
ATOM 4385 N N . GLU C 1 96 ? -39.859 0.667 -7.613 1.00 20.68 93 GLU C N 1
ATOM 4386 C CA . GLU C 1 96 ? -41.074 1.452 -7.852 1.00 22.01 93 GLU C CA 1
ATOM 4387 C C . GLU C 1 96 ? -42.346 0.604 -7.751 1.00 22.65 93 GLU C C 1
ATOM 4388 O O . GLU C 1 96 ? -43.379 1.080 -7.270 1.00 23.26 93 GLU C O 1
ATOM 4394 N N . PHE C 1 97 ? -42.267 -0.645 -8.206 1.00 22.68 94 PHE C N 1
ATOM 4395 C CA . PHE C 1 97 ? -43.391 -1.576 -8.110 1.00 23.56 94 PHE C CA 1
ATOM 4396 C C . PHE 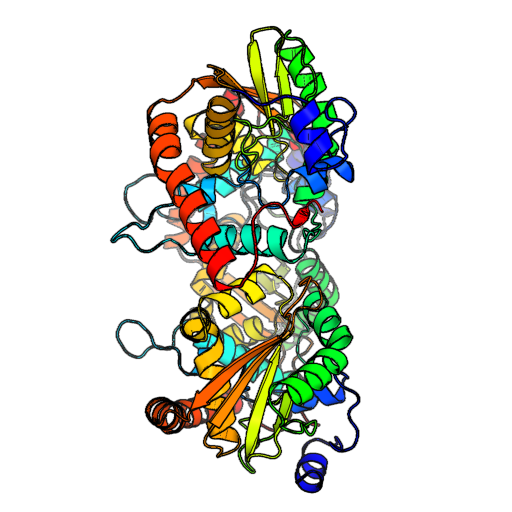C 1 97 ? -43.731 -1.899 -6.654 1.00 23.79 94 PHE C C 1
ATOM 4397 O O . PHE C 1 97 ? -44.891 -1.811 -6.247 1.00 24.44 94 PHE C O 1
ATOM 4405 N N . THR C 1 98 ? -42.707 -2.266 -5.886 1.00 23.44 95 THR C N 1
ATOM 4406 C CA . THR C 1 98 ? -42.867 -2.729 -4.507 1.00 23.85 95 THR C CA 1
ATOM 4407 C C . THR C 1 98 ? -43.299 -1.617 -3.551 1.00 24.38 95 THR C C 1
ATOM 4408 O O . THR C 1 98 ? -44.264 -1.778 -2.799 1.00 25.03 95 THR C O 1
ATOM 4412 N N . SER C 1 99 ? -42.587 -0.493 -3.594 1.00 24.00 96 SER C N 1
ATOM 4413 C CA . SER C 1 99 ? -42.833 0.626 -2.686 1.00 24.29 96 SER C CA 1
ATOM 4414 C C . SER C 1 99 ? -44.081 1.434 -3.036 1.00 25.01 96 SER C C 1
ATOM 4415 O O . SER C 1 99 ? -44.744 1.973 -2.148 1.00 25.58 96 SER C O 1
ATOM 4418 N N . GLY C 1 100 ? -44.389 1.524 -4.328 1.00 25.08 97 GLY C N 1
ATOM 4419 C CA . GLY C 1 100 ? -45.523 2.317 -4.797 1.00 26.08 97 GLY C CA 1
ATOM 4420 C C . GLY C 1 100 ? -45.218 3.799 -4.916 1.00 26.23 97 GLY C C 1
ATOM 4421 O O . GLY C 1 100 ? -46.133 4.618 -5.020 1.00 27.10 97 GLY C O 1
ATOM 4422 N N . VAL C 1 101 ? -43.934 4.145 -4.888 1.00 25.73 98 VAL C N 1
ATOM 4423 C CA . VAL C 1 101 ? -43.501 5.525 -5.109 1.00 25.97 98 VAL C CA 1
ATOM 4424 C C . VAL C 1 101 ? -42.690 5.641 -6.399 1.00 25.74 98 VAL C C 1
ATOM 4425 O O . VAL C 1 101 ? -41.974 4.709 -6.782 1.00 25.39 98 VAL C O 1
ATOM 4429 N N . ASN C 1 102 ? -42.812 6.783 -7.068 1.00 26.23 99 ASN C N 1
ATOM 4430 C CA . ASN C 1 102 ? -42.054 7.033 -8.287 1.00 26.15 99 ASN C CA 1
ATOM 4431 C C . ASN C 1 102 ? -40.704 7.666 -7.977 1.00 25.36 99 ASN C C 1
ATOM 4432 O O . ASN C 1 102 ? -40.585 8.479 -7.058 1.00 25.21 99 ASN C O 1
ATOM 4437 N N . VAL C 1 103 ? -39.694 7.279 -8.750 1.00 24.86 100 VAL C N 1
ATOM 4438 C CA . VAL C 1 103 ? -38.323 7.730 -8.530 1.00 24.24 100 VAL C CA 1
ATOM 4439 C C . VAL C 1 103 ? -37.848 8.638 -9.668 1.00 24.59 100 VAL C C 1
ATOM 4440 O O . VAL C 1 103 ? -37.965 8.286 -10.844 1.00 24.86 100 VAL C O 1
ATOM 4444 N N . THR C 1 104 ? -37.326 9.809 -9.305 1.00 24.77 101 THR C N 1
ATOM 4445 C CA . THR C 1 104 ? -36.714 10.723 -10.265 1.00 25.23 101 THR C CA 1
ATOM 4446 C C . THR C 1 104 ? -35.199 10.689 -10.084 1.00 24.81 101 THR C C 1
ATOM 4447 O O . THR C 1 104 ? -34.701 10.831 -8.965 1.00 24.19 101 THR C O 1
ATOM 4451 N N . GLU C 1 105 ? -34.477 10.480 -11.183 1.00 25.23 102 GLU C N 1
ATOM 4452 C CA . GLU C 1 105 ? -33.014 10.480 -11.157 1.00 25.33 102 GLU C CA 1
ATOM 4453 C C . GLU C 1 105 ? -32.481 11.885 -10.907 1.00 25.50 102 GLU C C 1
ATOM 4454 O O . GLU C 1 105 ? -33.053 12.868 -11.373 1.00 25.98 102 GLU C O 1
ATOM 4460 N N . SER C 1 106 ? -31.383 11.969 -10.164 1.00 25.38 103 SER C N 1
ATOM 4461 C CA . SER C 1 106 ? -30.837 13.249 -9.749 1.00 25.57 103 SER C CA 1
ATOM 4462 C C . SER C 1 106 ? -29.373 13.390 -10.154 1.00 25.48 103 SER C C 1
ATOM 4463 O O . SER C 1 106 ? -28.633 12.407 -10.164 1.00 25.39 103 SER C O 1
ATOM 4466 N N . PRO C 1 107 ? -28.950 14.620 -10.496 1.00 25.74 104 PRO C N 1
ATOM 4467 C CA . PRO C 1 107 ? -27.520 14.877 -10.645 1.00 25.39 104 PRO C CA 1
ATOM 4468 C C . PRO C 1 107 ? -26.848 14.926 -9.272 1.00 24.54 104 PRO C C 1
ATOM 4469 O O . PRO C 1 107 ? -27.488 14.635 -8.257 1.00 24.26 104 PRO C O 1
ATOM 4473 N N . ILE C 1 108 ? -25.566 15.284 -9.245 1.00 24.05 105 ILE C N 1
ATOM 4474 C CA . ILE C 1 108 ? -24.866 15.537 -7.989 1.00 23.09 105 ILE C CA 1
ATOM 4475 C C . ILE C 1 108 ? -25.558 16.690 -7.252 1.00 22.55 105 ILE C C 1
ATOM 4476 O O . ILE C 1 108 ? -26.030 17.644 -7.879 1.00 23.22 105 ILE C O 1
ATOM 4481 N N . ILE C 1 109 ? -25.660 16.574 -5.932 1.00 21.63 106 ILE C N 1
ATOM 4482 C CA . ILE C 1 109 ? -26.249 17.628 -5.107 1.00 21.17 106 ILE C CA 1
ATOM 4483 C C . ILE C 1 109 ? -25.222 18.101 -4.086 1.00 20.49 106 ILE C C 1
ATOM 4484 O O . ILE C 1 109 ? -24.749 17.315 -3.268 1.00 20.05 106 ILE C O 1
ATOM 4489 N N . TYR C 1 110 ? -24.881 19.386 -4.144 1.00 20.07 107 TYR C N 1
ATOM 4490 C CA . TYR C 1 110 ? -23.971 19.981 -3.170 1.00 19.50 107 TYR C CA 1
ATOM 4491 C C . TYR C 1 110 ? -24.741 20.520 -1.977 1.00 19.42 107 TYR C C 1
ATOM 4492 O O . TYR C 1 110 ? -25.875 20.979 -2.116 1.00 19.30 107 TYR C O 1
ATOM 4501 N N . ARG C 1 111 ? -24.113 20.461 -0.809 1.00 19.15 108 ARG C N 1
ATOM 4502 C CA . ARG C 1 111 ? -24.692 20.981 0.424 1.00 19.57 108 ARG C CA 1
ATOM 4503 C C . ARG C 1 111 ? -24.857 22.507 0.360 1.00 19.67 108 ARG C C 1
ATOM 4504 O O . ARG C 1 111 ? -25.891 23.044 0.760 1.00 19.93 108 ARG C O 1
ATOM 4512 N N . ASP C 1 112 ? -23.838 23.186 -0.162 1.00 19.47 109 ASP C N 1
ATOM 4513 C CA . ASP C 1 112 ? -23.825 24.651 -0.228 1.00 19.69 109 ASP C CA 1
ATOM 4514 C C . ASP C 1 112 ? -22.983 25.172 -1.400 1.00 19.62 109 ASP C C 1
ATOM 4515 O O . ASP C 1 112 ? -22.478 24.390 -2.210 1.00 19.28 109 ASP C O 1
ATOM 4520 N N . GLU C 1 113 ? -22.821 26.493 -1.463 1.00 19.77 110 GLU C N 1
ATOM 4521 C CA . GLU C 1 113 ? -22.117 27.167 -2.562 1.00 19.87 110 GLU C CA 1
ATOM 4522 C C . GLU C 1 113 ? -20.602 26.916 -2.602 1.00 19.51 110 GLU C C 1
ATOM 4523 O O . GLU C 1 113 ? -19.968 27.154 -3.632 1.00 19.50 110 GLU C O 1
ATOM 4529 N N . SER C 1 114 ? -20.034 26.444 -1.491 1.00 19.07 111 SER C N 1
ATOM 4530 C CA . SER C 1 114 ? -18.595 26.157 -1.403 1.00 18.98 111 SER C CA 1
ATOM 4531 C C . SER C 1 114 ? -18.176 24.954 -2.248 1.00 18.62 111 SER C C 1
ATOM 4532 O O . SER C 1 114 ? -16.997 24.805 -2.583 1.00 18.82 111 SER C O 1
ATOM 4535 N N . MET C 1 115 ? -19.145 24.097 -2.571 1.00 18.20 112 MET C N 1
ATOM 4536 C CA . MET C 1 115 ? -18.926 22.899 -3.386 1.00 18.16 112 MET C CA 1
ATOM 4537 C C . MET C 1 115 ? -17.906 21.940 -2.766 1.00 17.76 112 MET C C 1
ATOM 4538 O O . MET C 1 115 ? -17.233 21.201 -3.482 1.00 17.80 112 MET C O 1
ATOM 4543 N N . ARG C 1 116 ? -17.803 21.958 -1.437 1.00 17.53 113 ARG C N 1
ATOM 4544 C CA . ARG C 1 116 ? -16.865 21.096 -0.711 1.00 17.68 113 ARG C CA 1
ATOM 4545 C C . ARG C 1 116 ? -17.500 19.768 -0.316 1.00 17.44 113 ARG C C 1
ATOM 4546 O O . ARG C 1 116 ? -16.798 18.784 -0.063 1.00 17.67 113 ARG C O 1
ATOM 4554 N N . THR C 1 117 ? -18.829 19.760 -0.253 1.00 17.06 114 THR C N 1
ATOM 4555 C CA . THR C 1 117 ? -19.594 18.635 0.276 1.00 17.33 114 THR C CA 1
ATOM 4556 C C . THR C 1 117 ? -20.746 18.284 -0.662 1.00 17.06 114 THR C C 1
ATOM 4557 O O . THR C 1 117 ? -21.505 19.165 -1.069 1.00 16.91 114 THR C O 1
ATOM 4561 N N . ALA C 1 118 ? -20.876 17.002 -1.003 1.00 17.22 115 ALA C N 1
ATOM 4562 C CA . ALA C 1 118 ? -21.910 16.566 -1.949 1.00 17.56 115 ALA C CA 1
ATOM 4563 C C . ALA C 1 118 ? -22.364 15.119 -1.759 1.00 17.90 115 ALA C C 1
ATOM 4564 O O . ALA C 1 118 ? -21.676 14.317 -1.129 1.00 18.13 115 ALA C O 1
ATOM 4566 N N . CYS C 1 119 ? -23.533 14.801 -2.311 1.00 18.37 116 CYS C N 1
ATOM 4567 C CA . CYS C 1 119 ? -23.963 13.418 -2.455 1.00 18.90 116 CYS C CA 1
ATOM 4568 C C . CYS C 1 119 ? -24.536 13.174 -3.851 1.00 19.20 116 CYS C C 1
ATOM 4569 O O . CYS C 1 119 ? -24.872 14.119 -4.572 1.00 19.57 116 CYS C O 1
ATOM 4572 N N . SER C 1 120 ? -24.623 11.904 -4.231 1.00 19.53 117 SER C N 1
ATOM 4573 C CA . SER C 1 120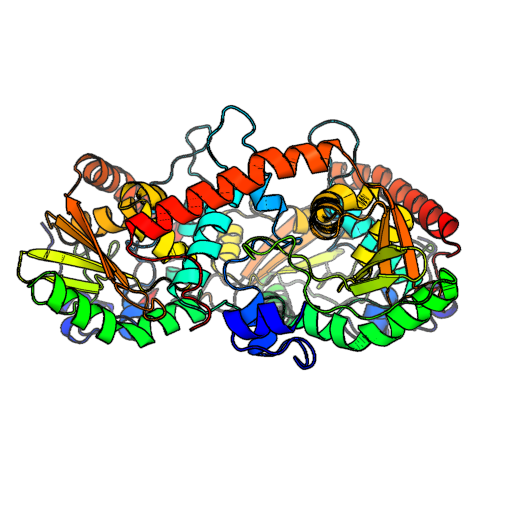 ? -25.212 11.517 -5.506 1.00 19.94 117 SER C CA 1
ATOM 4574 C C . SER C 1 120 ? -26.231 10.407 -5.270 1.00 19.96 117 SER C C 1
ATOM 4575 O O . SER C 1 120 ? -25.889 9.221 -5.322 1.00 19.92 117 SER C O 1
ATOM 4578 N N . PRO C 1 121 ? -27.491 10.790 -4.991 1.00 20.02 118 PRO C N 1
ATOM 4579 C CA . PRO C 1 121 ? -28.531 9.798 -4.715 1.00 20.01 118 PRO C CA 1
ATOM 4580 C C . PRO C 1 121 ? -28.836 8.941 -5.937 1.00 20.11 118 PRO C C 1
ATOM 4581 O O . PRO C 1 121 ? -28.661 9.395 -7.069 1.00 20.32 118 PRO C O 1
ATOM 4585 N N . ASP C 1 122 ? -29.282 7.709 -5.705 1.00 20.08 119 ASP C N 1
ATOM 4586 C CA . ASP C 1 122 ? -29.720 6.833 -6.790 1.00 20.25 119 ASP C CA 1
ATOM 4587 C C . ASP C 1 122 ? -31.125 7.204 -7.255 1.00 20.48 119 ASP C C 1
ATOM 4588 O O . ASP C 1 122 ? -31.675 6.604 -8.182 1.00 20.72 119 ASP C O 1
ATOM 4593 N N . GLY C 1 123 ? -31.700 8.205 -6.599 1.00 20.38 120 GLY C N 1
ATOM 4594 C CA . GLY C 1 123 ? -32.984 8.737 -6.998 1.00 20.53 120 GLY C CA 1
ATOM 4595 C C . GLY C 1 123 ? -33.648 9.518 -5.893 1.00 20.58 120 GLY C C 1
ATOM 4596 O O . GLY C 1 123 ? -33.314 9.368 -4.715 1.00 20.30 120 GLY C O 1
ATOM 4597 N N . LEU C 1 124 ? -34.587 10.365 -6.292 1.00 20.78 121 LEU C N 1
ATOM 4598 C CA . LEU C 1 124 ? -35.411 11.103 -5.358 1.00 21.12 121 LEU C CA 1
ATOM 4599 C C . LEU C 1 124 ? -36.839 10.618 -5.530 1.00 21.50 121 LEU C C 1
ATOM 4600 O O . LEU C 1 124 ? -37.332 10.496 -6.653 1.00 21.89 121 LEU C O 1
ATOM 4605 N N . CYS C 1 125 ? -37.493 10.325 -4.413 1.00 21.74 122 CYS C N 1
ATOM 4606 C CA . CYS C 1 125 ? -38.812 9.706 -4.441 1.00 22.36 122 CYS C CA 1
ATOM 4607 C C . CYS C 1 125 ? -39.960 10.707 -4.322 1.00 23.22 122 CYS C C 1
ATOM 4608 O O . CYS C 1 125 ? -39.802 11.786 -3.752 1.00 23.40 122 CYS C O 1
ATOM 4611 N N . SER C 1 126 ? -41.117 10.324 -4.860 1.00 23.86 123 SER C N 1
ATOM 4612 C CA . SER C 1 126 ? -42.302 11.182 -4.894 1.00 24.81 123 SER C CA 1
ATOM 4613 C C . SER C 1 126 ? -42.919 11.449 -3.515 1.00 25.35 123 SER C C 1
ATOM 4614 O O . SER C 1 126 ? -43.794 12.314 -3.383 1.00 26.24 123 SER C O 1
ATOM 4617 N N . ASP C 1 127 ? -42.462 10.713 -2.500 1.00 24.66 124 ASP C N 1
ATOM 4618 C CA . ASP C 1 127 ? -42.925 10.905 -1.121 1.00 25.09 124 ASP C CA 1
ATOM 4619 C C . ASP C 1 127 ? -42.002 11.808 -0.292 1.00 24.96 124 ASP C C 1
ATOM 4620 O O . ASP C 1 127 ? -42.207 11.982 0.912 1.00 25.53 124 ASP C O 1
ATOM 4625 N N . GLY C 1 128 ? -40.998 12.387 -0.947 1.00 24.35 125 GLY C N 1
ATOM 4626 C CA . GLY C 1 128 ? -40.077 13.317 -0.297 1.00 23.99 125 GLY C CA 1
ATOM 4627 C C . GLY C 1 128 ? -38.770 12.702 0.173 1.00 23.15 125 GLY C C 1
ATOM 4628 O O . GLY C 1 128 ? -37.843 13.423 0.544 1.00 22.79 125 GLY C O 1
ATOM 4629 N N . ASN C 1 129 ? -38.696 11.372 0.166 1.00 22.76 126 ASN C N 1
ATOM 4630 C CA . ASN C 1 129 ? -37.481 10.657 0.568 1.00 22.36 126 ASN C CA 1
ATOM 4631 C C . ASN C 1 129 ? -36.449 10.592 -0.548 1.00 21.66 126 ASN C C 1
ATOM 4632 O O . ASN C 1 129 ? -36.796 10.626 -1.726 1.00 21.91 126 ASN C O 1
ATOM 4637 N N . GLY C 1 130 ? -35.179 10.490 -0.171 1.00 21.12 127 GLY C N 1
ATOM 4638 C CA . GLY C 1 130 ? -34.132 10.166 -1.129 1.00 20.59 127 GLY C CA 1
ATOM 4639 C C . GLY C 1 130 ? -34.013 8.658 -1.233 1.00 20.29 127 GLY C C 1
ATOM 4640 O O . GLY C 1 130 ? -34.678 7.930 -0.495 1.00 20.58 127 GLY C O 1
ATOM 4641 N N . LEU C 1 131 ? -33.167 8.188 -2.143 1.00 20.05 128 LEU C N 1
ATOM 4642 C CA . LEU C 1 131 ? -33.017 6.753 -2.368 1.00 19.91 128 LEU C CA 1
ATOM 4643 C C . LEU C 1 131 ? -31.567 6.335 -2.577 1.00 19.79 128 LEU C C 1
ATOM 4644 O O . LEU C 1 131 ? -30.862 6.881 -3.427 1.00 19.69 128 LEU C O 1
ATOM 4649 N N . GLU C 1 132 ? -31.138 5.362 -1.781 1.00 23.34 129 GLU C N 1
ATOM 4650 C CA . GLU C 1 132 ? -29.911 4.632 -2.044 1.00 23.00 129 GLU C CA 1
ATOM 4651 C C . GLU C 1 132 ? -30.299 3.237 -2.514 1.00 21.30 129 GLU C C 1
ATOM 4652 O O . GLU C 1 132 ? -30.934 2.479 -1.778 1.00 20.59 129 GLU C O 1
ATOM 4658 N N . LEU C 1 133 ? -29.938 2.920 -3.753 1.00 21.02 130 LEU C N 1
ATOM 4659 C CA . LEU C 1 133 ? -30.271 1.631 -4.355 1.00 20.02 130 LEU C CA 1
ATOM 4660 C C . LEU C 1 133 ? -29.005 0.920 -4.837 1.00 19.83 130 LEU C C 1
ATOM 4661 O O . LEU C 1 133 ? -28.521 1.152 -5.950 1.00 20.45 130 LEU C O 1
ATOM 4666 N N . ALA C 1 134 ? -28.474 0.061 -3.975 1.00 19.30 131 ALA C N 1
ATOM 4667 C CA . ALA C 1 134 ? -27.249 -0.674 -4.265 1.00 19.40 131 ALA C CA 1
ATOM 4668 C C . ALA C 1 134 ? -27.551 -1.986 -4.969 1.00 18.94 131 ALA C C 1
ATOM 4669 O O . ALA C 1 134 ? -28.588 -2.611 -4.727 1.00 18.15 131 ALA C O 1
ATOM 4671 N N . CYS C 1 135 ? -26.644 -2.382 -5.857 1.00 19.41 132 CYS C N 1
ATOM 4672 C CA . CYS C 1 135 ? -26.669 -3.709 -6.452 1.00 19.43 132 CYS C CA 1
ATOM 4673 C C . CYS C 1 135 ? -25.395 -4.415 -6.000 1.00 19.41 132 CYS C C 1
ATOM 4674 O O . CYS C 1 135 ? -24.383 -4.384 -6.711 1.00 20.24 132 CYS C O 1
ATOM 4677 N N . PRO C 1 136 ? -25.430 -5.028 -4.796 1.00 18.92 133 PRO C N 1
ATOM 4678 C CA . PRO C 1 136 ? -24.233 -5.628 -4.207 1.00 19.21 133 PRO C CA 1
ATOM 4679 C C . PRO C 1 136 ? -23.586 -6.640 -5.143 1.00 19.81 133 PRO C C 1
ATOM 4680 O O . PRO C 1 136 ? -24.266 -7.529 -5.666 1.00 19.77 133 PRO C O 1
ATOM 4684 N N . PHE C 1 137 ? -22.282 -6.482 -5.362 1.00 20.61 134 PHE C N 1
ATOM 4685 C CA . PHE C 1 137 ? -21.533 -7.359 -6.257 1.00 21.53 134 PHE C CA 1
ATOM 4686 C C . PHE C 1 137 ? -21.542 -8.813 -5.789 1.00 21.03 134 PHE C C 1
ATOM 4687 O O . PHE C 1 137 ? -21.576 -9.726 -6.612 1.00 21.59 134 PHE C O 1
ATOM 4695 N N . THR C 1 138 ? -21.505 -9.020 -4.474 1.00 20.36 135 THR C N 1
ATOM 4696 C CA . THR C 1 138 ? -21.588 -10.365 -3.913 1.00 20.39 135 THR C CA 1
ATOM 4697 C C . THR C 1 138 ? -22.979 -10.622 -3.342 1.00 19.32 135 THR C C 1
ATOM 4698 O O . THR C 1 138 ? -23.517 -9.799 -2.594 1.00 18.94 135 THR C O 1
ATOM 4702 N N . SER C 1 139 ? -23.557 -11.767 -3.696 1.00 19.28 136 SER C N 1
ATOM 4703 C CA . SER C 1 139 ? -24.864 -12.162 -3.185 1.00 18.85 136 SER C CA 1
ATOM 4704 C C . SER C 1 139 ? -24.837 -12.333 -1.665 1.00 18.73 136 SER C C 1
ATOM 4705 O O . SER C 1 139 ? -25.852 -12.142 -0.997 1.00 18.38 136 SER C O 1
ATOM 4708 N N . ARG C 1 140 ? -23.661 -12.673 -1.137 1.00 19.19 137 ARG C N 1
ATOM 4709 C CA . ARG C 1 140 ? -23.418 -12.761 0.305 1.00 19.42 137 ARG C CA 1
ATOM 4710 C C . ARG C 1 140 ? -23.845 -11.476 1.022 1.00 19.06 137 ARG C C 1
ATOM 4711 O O . ARG C 1 140 ? -24.540 -11.525 2.042 1.00 18.79 137 ARG C O 1
ATOM 4719 N N . ASP C 1 141 ? -23.431 -10.338 0.472 1.00 19.08 138 ASP C N 1
ATOM 4720 C CA . ASP C 1 141 ? -23.739 -9.031 1.045 1.00 19.31 138 ASP C CA 1
ATOM 4721 C C . ASP C 1 141 ? -25.223 -8.695 0.965 1.00 18.54 138 ASP C C 1
ATOM 4722 O O . ASP C 1 141 ? -25.777 -8.094 1.893 1.00 18.49 138 ASP C O 1
ATOM 4727 N N . PHE C 1 142 ? -25.865 -9.084 -0.136 1.00 18.03 139 PHE C N 1
ATOM 4728 C CA . PHE C 1 142 ? -27.318 -8.965 -0.239 1.00 17.58 139 PHE C CA 1
ATOM 4729 C C . PHE C 1 142 ? -28.003 -9.773 0.866 1.00 17.87 139 PHE C C 1
ATOM 4730 O O . PHE C 1 142 ? -28.898 -9.267 1.542 1.00 17.93 139 PHE C O 1
ATOM 4738 N N . MET C 1 143 ? -27.568 -11.024 1.040 1.00 18.29 140 MET C N 1
ATOM 4739 C CA . MET C 1 143 ? -28.138 -11.937 2.033 1.00 18.94 140 MET C CA 1
ATOM 4740 C C . MET C 1 143 ? -27.990 -11.426 3.475 1.00 19.11 140 MET C C 1
ATOM 4741 O O . MET C 1 143 ? -28.896 -11.597 4.297 1.00 19.58 140 MET C O 1
ATOM 4746 N N . LYS C 1 144 ? -26.850 -10.802 3.765 1.00 18.90 141 LYS C N 1
ATOM 4747 C CA . LYS C 1 144 ? -26.579 -10.190 5.069 1.00 19.59 141 LYS C CA 1
ATOM 4748 C C . LYS C 1 144 ? -27.636 -9.141 5.431 1.00 19.44 141 LYS C C 1
ATOM 4749 O O . LYS C 1 144 ? -28.118 -9.097 6.567 1.00 20.15 141 LYS C O 1
ATOM 4755 N N . PHE C 1 145 ? -27.980 -8.301 4.456 1.00 18.80 142 PHE C N 1
ATOM 4756 C CA . PHE C 1 145 ? -28.983 -7.246 4.621 1.00 18.87 142 PHE C CA 1
ATOM 4757 C C . PHE C 1 145 ? -30.397 -7.828 4.649 1.00 19.11 142 PHE C C 1
ATOM 4758 O O . PHE C 1 145 ? -31.224 -7.429 5.472 1.00 19.65 142 PHE C O 1
ATOM 4766 N N . ARG C 1 146 ? -30.660 -8.773 3.751 1.00 19.07 143 ARG C N 1
ATOM 4767 C CA . ARG C 1 146 ? -31.948 -9.467 3.684 1.00 19.81 143 ARG C CA 1
ATOM 4768 C C . ARG C 1 146 ? -32.347 -10.115 5.018 1.00 21.04 143 ARG C C 1
ATOM 4769 O O . ARG C 1 146 ? -33.516 -10.066 5.412 1.00 21.76 143 ARG C O 1
ATOM 4777 N N . LEU C 1 147 ? -31.371 -10.699 5.712 1.00 21.80 144 LEU C N 1
ATOM 4778 C CA . LEU C 1 147 ? -31.630 -11.428 6.957 1.00 23.42 144 LEU C CA 1
ATOM 4779 C C . LEU C 1 147 ? -31.481 -10.582 8.217 1.00 24.68 144 LEU C C 1
ATOM 4780 O O . LEU C 1 147 ? -32.262 -10.727 9.161 1.00 26.10 144 LEU C O 1
ATOM 4785 N N . GLY C 1 148 ? -30.475 -9.710 8.234 1.00 24.69 145 GLY C N 1
ATOM 4786 C CA . GLY C 1 148 ? -30.167 -8.904 9.415 1.00 26.39 145 GLY C CA 1
ATOM 4787 C C . GLY C 1 148 ? -30.793 -7.522 9.411 1.00 26.92 145 GLY C C 1
ATOM 4788 O O . GLY C 1 148 ? -30.826 -6.848 10.443 1.00 28.47 145 GLY C O 1
ATOM 4789 N N . GLY C 1 149 ? -31.288 -7.101 8.249 1.00 25.99 146 GLY C N 1
ATOM 4790 C CA . GLY C 1 149 ? -31.896 -5.781 8.090 1.00 26.56 146 GLY C CA 1
ATOM 4791 C C . GLY C 1 149 ? -30.909 -4.642 8.272 1.00 27.25 146 GLY C C 1
ATOM 4792 O O . GLY C 1 149 ? -29.698 -4.823 8.117 1.00 27.17 146 GLY C O 1
ATOM 4793 N N . PHE C 1 150 ? -31.446 -3.472 8.613 1.00 28.54 147 PHE C N 1
ATOM 4794 C CA . PHE C 1 150 ? -30.669 -2.253 8.864 1.00 29.86 147 PHE C CA 1
ATOM 4795 C C . PHE C 1 150 ? -29.531 -2.451 9.872 1.00 31.21 147 PHE C C 1
ATOM 4796 O O . PHE C 1 150 ? -28.405 -2.004 9.638 1.00 31.36 147 PHE C O 1
ATOM 4804 N N . GLU C 1 151 ? -29.836 -3.130 10.978 1.00 29.55 148 GLU C N 1
ATOM 4805 C CA . GLU C 1 151 ? -28.894 -3.348 12.081 1.00 30.87 148 GLU C CA 1
ATOM 4806 C C . GLU C 1 151 ? -27.608 -4.077 11.665 1.00 30.85 148 GLU C C 1
ATOM 4807 O O . GLU C 1 151 ? -26.542 -3.835 12.236 1.00 31.41 148 GLU C O 1
ATOM 4813 N N . ALA C 1 152 ? -27.713 -4.953 10.668 1.00 30.35 149 ALA C N 1
ATOM 4814 C CA . ALA C 1 152 ? -26.576 -5.756 10.214 1.00 30.69 149 ALA C CA 1
ATOM 4815 C C . ALA C 1 152 ? -25.501 -4.949 9.486 1.00 29.82 149 ALA C C 1
ATOM 4816 O O . ALA C 1 152 ? -24.311 -5.256 9.600 1.00 30.65 149 ALA C O 1
ATOM 4818 N N . ILE C 1 153 ? -25.919 -3.925 8.746 1.00 28.58 150 ILE C N 1
ATOM 4819 C CA . ILE C 1 153 ? -24.997 -3.151 7.909 1.00 27.81 150 ILE C CA 1
ATOM 4820 C C . ILE C 1 153 ? -24.985 -1.644 8.198 1.00 27.25 150 ILE C C 1
ATOM 4821 O O . ILE C 1 153 ? -24.545 -0.855 7.355 1.00 26.75 150 ILE C O 1
ATOM 4826 N N . LYS C 1 154 ? -25.457 -1.248 9.380 1.00 27.56 151 LYS C N 1
ATOM 4827 C CA . LYS C 1 154 ? -25.436 0.161 9.785 1.00 27.15 151 LYS C CA 1
ATOM 4828 C C . LYS C 1 154 ? -24.000 0.664 9.952 1.00 27.26 151 LYS C C 1
ATOM 4829 O O . LYS C 1 154 ? -23.717 1.843 9.740 1.00 26.84 151 LYS C O 1
ATOM 4835 N N . SER C 1 155 ? -23.102 -0.249 10.319 1.00 28.07 152 SER C N 1
ATOM 4836 C CA . SER C 1 155 ? -21.679 0.043 10.446 1.00 28.51 152 SER C CA 1
ATOM 4837 C C . SER C 1 155 ? -21.083 0.520 9.121 1.00 27.48 152 SER C C 1
ATOM 4838 O O . SER C 1 155 ? -20.195 1.374 9.102 1.00 27.46 152 SER C O 1
ATOM 4841 N N . ALA C 1 156 ? -21.588 -0.032 8.021 1.00 26.54 153 ALA C N 1
ATOM 4842 C CA . ALA C 1 156 ? -21.043 0.247 6.697 1.00 25.92 153 ALA C CA 1
ATOM 4843 C C . ALA C 1 156 ? -21.743 1.377 5.928 1.00 24.61 153 ALA C C 1
ATOM 4844 O O . ALA C 1 156 ? -21.128 1.989 5.055 1.00 24.42 153 ALA C O 1
ATOM 4846 N N . TYR C 1 157 ? -23.010 1.659 6.245 1.00 23.98 154 TYR C N 1
ATOM 4847 C CA . TYR C 1 157 ? -23.819 2.559 5.400 1.00 22.87 154 TYR C CA 1
ATOM 4848 C C . TYR C 1 157 ? -24.603 3.686 6.084 1.00 22.23 154 TYR C C 1
ATOM 4849 O O . TYR C 1 157 ? -25.059 4.608 5.404 1.00 21.63 154 TYR C O 1
ATOM 4858 N N . MET C 1 158 ? -24.765 3.620 7.404 1.00 22.33 155 MET C N 1
ATOM 4859 C CA . MET C 1 158 ? -25.518 4.643 8.136 1.00 21.92 155 MET C CA 1
ATOM 4860 C C . MET C 1 158 ? -24.934 6.043 7.933 1.00 21.40 155 MET C C 1
ATOM 4861 O O . MET C 1 158 ? -25.672 6.990 7.659 1.00 20.68 155 MET C O 1
ATOM 4866 N N . ALA C 1 159 ? -23.612 6.160 8.046 1.00 21.38 156 ALA C N 1
ATOM 4867 C CA . ALA C 1 159 ? -22.918 7.431 7.827 1.00 21.12 156 ALA C CA 1
ATOM 4868 C C . ALA C 1 159 ? -23.231 8.027 6.452 1.00 20.22 156 ALA C C 1
ATOM 4869 O O . ALA C 1 159 ? -23.564 9.210 6.348 1.00 19.92 156 ALA C O 1
ATOM 4871 N N . GLN C 1 160 ? -23.136 7.194 5.415 1.00 19.67 157 GLN C N 1
ATOM 4872 C CA . GLN C 1 160 ? -23.459 7.580 4.039 1.00 19.16 157 GLN C CA 1
ATOM 4873 C C . GLN C 1 160 ? -24.903 8.067 3.895 1.00 18.37 157 GLN C C 1
ATOM 4874 O O . GLN C 1 160 ? -25.154 9.107 3.283 1.00 18.22 157 GLN C O 1
ATOM 4880 N N . VAL C 1 161 ? -25.841 7.310 4.459 1.00 17.89 158 VAL C N 1
ATOM 4881 C CA . VAL C 1 161 ? -27.261 7.647 4.365 1.00 17.38 158 VAL C CA 1
ATOM 4882 C C . VAL C 1 161 ? -27.568 8.967 5.080 1.00 17.12 158 VAL C C 1
ATOM 4883 O O . VAL C 1 161 ? -28.247 9.835 4.524 1.00 17.01 158 VAL C O 1
ATOM 4887 N N . GLN C 1 162 ? -27.044 9.118 6.295 1.00 17.14 159 GLN C N 1
ATOM 4888 C CA . GLN C 1 162 ? -27.245 10.336 7.088 1.00 17.16 159 GLN C CA 1
ATOM 4889 C C . GLN C 1 162 ? -26.646 11.574 6.421 1.00 16.99 159 GLN C C 1
ATOM 4890 O O . GLN C 1 162 ? -27.241 12.656 6.453 1.00 17.07 159 GLN C O 1
ATOM 4896 N N . TYR C 1 163 ? -25.478 11.402 5.808 1.00 16.99 160 TYR C N 1
ATOM 4897 C CA . TYR C 1 163 ? -24.793 12.489 5.107 1.00 17.06 160 TYR C CA 1
ATOM 4898 C C . TYR C 1 163 ? -25.608 12.983 3.919 1.00 17.10 160 TYR C C 1
ATOM 4899 O O . TYR C 1 163 ? -25.666 14.186 3.661 1.00 17.25 160 TYR C O 1
ATOM 4908 N N . SER C 1 164 ? -26.243 12.050 3.212 1.00 16.97 161 SER C N 1
ATOM 4909 C CA . SER C 1 164 ? -27.129 12.384 2.100 1.00 17.14 161 SER C CA 1
ATOM 4910 C C . SER C 1 164 ? -28.306 13.239 2.569 1.00 17.36 161 SER C C 1
ATOM 4911 O O . SER C 1 164 ? -28.754 14.131 1.851 1.00 17.71 161 SER C O 1
ATOM 4914 N N . MET C 1 165 ? -28.792 12.964 3.779 1.00 17.46 162 MET C N 1
ATOM 4915 C CA . MET C 1 165 ? -29.860 13.754 4.386 1.00 17.89 162 MET C CA 1
ATOM 4916 C C . MET C 1 165 ? -29.353 15.100 4.899 1.00 18.26 162 MET C C 1
ATOM 4917 O O . MET C 1 165 ? -30.092 16.081 4.885 1.00 18.78 162 MET C O 1
ATOM 4922 N N . TRP C 1 166 ? -28.091 15.138 5.335 1.00 18.13 163 TRP C N 1
ATOM 4923 C CA . TRP C 1 166 ? -27.423 16.384 5.739 1.00 18.44 163 TRP C CA 1
ATOM 4924 C C . TRP C 1 166 ? -27.217 17.304 4.532 1.00 18.77 163 TRP C C 1
ATOM 4925 O O . TRP C 1 166 ? -27.457 18.513 4.614 1.00 18.98 163 TRP C O 1
ATOM 4936 N N . VAL C 1 167 ? -26.789 16.717 3.415 1.00 18.81 164 VAL C N 1
ATOM 4937 C CA . VAL C 1 167 ? -26.564 17.452 2.170 1.00 19.44 164 VAL C CA 1
ATOM 4938 C C . VAL C 1 167 ? -27.864 18.005 1.566 1.00 20.10 164 VAL C C 1
ATOM 4939 O O . VAL C 1 167 ? -27.954 19.204 1.266 1.00 20.70 164 VAL C O 1
ATOM 4943 N N . THR C 1 168 ? -28.859 17.130 1.408 1.00 20.12 165 THR C N 1
ATOM 4944 C CA . THR C 1 168 ? -30.126 17.462 0.734 1.00 21.01 165 THR C CA 1
ATOM 4945 C C . THR C 1 168 ? -31.153 18.138 1.640 1.00 21.55 165 THR C C 1
ATOM 4946 O O . THR C 1 168 ? -32.169 18.650 1.156 1.00 22.44 165 THR C O 1
ATOM 4950 N N . ARG C 1 169 ? -30.885 18.122 2.946 1.00 21.45 166 ARG C N 1
ATOM 4951 C CA . ARG C 1 169 ? -31.794 18.642 3.976 1.00 22.16 166 ARG C CA 1
ATOM 4952 C C . ARG C 1 169 ? -33.133 17.892 3.996 1.00 22.63 166 ARG C C 1
ATOM 4953 O O . ARG C 1 169 ? -34.195 18.490 4.166 1.00 23.39 166 ARG C O 1
ATOM 4961 N N . LYS C 1 170 ? -33.056 16.571 3.831 1.00 22.13 167 LYS C N 1
ATOM 4962 C CA . LYS C 1 170 ? -34.236 15.703 3.813 1.00 22.65 167 LYS C CA 1
ATOM 4963 C C . LYS C 1 170 ? -34.416 14.963 5.143 1.00 22.44 167 LYS C C 1
ATOM 4964 O O . LYS C 1 170 ? -33.481 14.873 5.942 1.00 21.95 167 LYS C O 1
ATOM 4970 N N . ASN C 1 171 ? -35.620 14.441 5.373 1.00 22.95 168 ASN C N 1
ATOM 4971 C CA . ASN C 1 171 ? -35.988 13.861 6.670 1.00 23.17 168 ASN C CA 1
ATOM 4972 C C . ASN C 1 171 ? -35.935 12.336 6.754 1.00 22.53 168 ASN C C 1
ATOM 4973 O O . ASN C 1 171 ? -35.830 11.779 7.849 1.00 22.60 168 ASN C O 1
ATOM 4978 N N . ALA C 1 172 ? -36.017 11.672 5.602 1.00 21.74 169 ALA C N 1
ATOM 4979 C CA . ALA C 1 172 ? -35.968 10.210 5.527 1.00 21.28 169 ALA C CA 1
ATOM 4980 C C . ALA C 1 172 ? -35.303 9.741 4.236 1.00 20.34 169 ALA C C 1
ATOM 4981 O O . ALA C 1 172 ? -35.230 10.485 3.255 1.00 20.20 169 ALA C O 1
ATOM 4983 N N . TRP C 1 173 ? -34.826 8.498 4.241 1.00 19.75 170 TRP C N 1
ATOM 4984 C CA . TRP C 1 173 ? -34.084 7.956 3.111 1.00 19.04 170 TRP C CA 1
ATOM 4985 C C . TRP C 1 173 ? -34.337 6.458 2.978 1.00 18.89 170 TRP C C 1
ATOM 4986 O O . TRP C 1 173 ? -34.257 5.719 3.962 1.00 19.25 170 TRP C O 1
ATOM 4997 N N . TYR C 1 174 ? -34.655 6.018 1.763 1.00 18.60 171 TYR C N 1
ATOM 4998 C CA . TYR C 1 174 ? -34.729 4.592 1.462 1.00 18.48 171 TYR C CA 1
ATOM 4999 C C . TYR C 1 174 ? -33.324 4.039 1.293 1.00 17.86 171 TYR C C 1
ATOM 5000 O O . TYR C 1 174 ? -32.487 4.643 0.615 1.00 17.69 171 TYR C O 1
ATOM 5009 N N . PHE C 1 175 ? -33.061 2.901 1.924 1.00 17.80 172 PHE C N 1
ATOM 5010 C CA . PHE C 1 175 ? -31.843 2.156 1.650 1.00 17.26 172 PHE C CA 1
ATOM 5011 C C . PHE C 1 175 ? -32.245 0.791 1.113 1.00 17.47 172 PHE C C 1
ATOM 5012 O O . PHE C 1 175 ? -32.864 -0.007 1.823 1.00 17.62 172 PHE C O 1
ATOM 5020 N N . ALA C 1 176 ? -31.896 0.548 -0.147 1.00 17.23 173 ALA C N 1
ATOM 5021 C CA . ALA C 1 176 ? -32.319 -0.642 -0.870 1.00 17.45 173 ALA C CA 1
ATOM 5022 C C . ALA C 1 176 ? -31.156 -1.423 -1.476 1.00 17.36 173 ALA C C 1
ATOM 5023 O O . ALA C 1 176 ? -30.143 -0.845 -1.868 1.00 17.21 173 ALA C O 1
ATOM 5025 N N . ASN C 1 177 ? -31.327 -2.740 -1.545 1.00 17.59 174 ASN C N 1
ATOM 5026 C CA . ASN C 1 177 ? -30.432 -3.629 -2.279 1.00 17.93 174 ASN C CA 1
ATOM 5027 C C . ASN C 1 177 ? -31.196 -4.421 -3.332 1.00 18.00 174 ASN C C 1
ATOM 5028 O O . ASN C 1 177 ? -32.310 -4.879 -3.078 1.00 18.35 174 ASN C O 1
ATOM 5033 N N . TYR C 1 178 ? -30.596 -4.571 -4.508 1.00 17.93 175 TYR C N 1
ATOM 5034 C CA . TYR C 1 178 ? -31.150 -5.429 -5.555 1.00 18.33 175 TYR C CA 1
ATOM 5035 C C . TYR C 1 178 ? -30.130 -6.466 -6.007 1.00 18.50 175 TYR C C 1
ATOM 5036 O O . TYR C 1 178 ? -28.983 -6.128 -6.299 1.00 18.64 175 TYR C O 1
ATOM 5045 N N . ASP C 1 179 ? -30.562 -7.724 -6.065 1.00 18.76 176 ASP C N 1
ATOM 5046 C CA . ASP C 1 179 ? -29.733 -8.814 -6.566 1.00 19.16 176 ASP C CA 1
ATOM 5047 C C . ASP C 1 179 ? -30.497 -9.614 -7.623 1.00 19.41 176 ASP C C 1
ATOM 5048 O O . ASP C 1 179 ? -31.388 -10.400 -7.289 1.00 19.34 176 ASP C O 1
ATOM 5053 N N . PRO C 1 180 ? -30.142 -9.413 -8.905 1.00 19.54 177 PRO C N 1
ATOM 5054 C CA . PRO C 1 180 ? -30.797 -10.076 -10.034 1.00 20.23 177 PRO C CA 1
ATOM 5055 C C . PRO C 1 180 ? -30.595 -11.593 -10.046 1.00 20.59 177 PRO C C 1
ATOM 5056 O O . PRO C 1 180 ? -31.367 -12.307 -10.686 1.00 20.78 177 PRO C O 1
ATOM 5060 N N . ARG C 1 181 ? -29.570 -12.068 -9.341 1.00 20.74 178 ARG C N 1
ATOM 5061 C CA . ARG C 1 181 ? -29.250 -13.496 -9.286 1.00 21.72 178 ARG C CA 1
ATOM 5062 C C . ARG C 1 181 ? -30.185 -14.286 -8.371 1.00 21.96 178 ARG C C 1
ATOM 5063 O O . ARG C 1 181 ? -30.316 -15.500 -8.523 1.00 22.60 178 ARG C O 1
ATOM 5071 N N . MET C 1 182 ? -30.817 -13.600 -7.420 1.00 21.85 179 MET C N 1
ATOM 5072 C CA . MET C 1 182 ? -31.807 -14.226 -6.545 1.00 22.39 179 MET C CA 1
ATOM 5073 C C . MET C 1 182 ? -32.967 -14.766 -7.377 1.00 22.91 179 MET C C 1
ATOM 5074 O O . MET C 1 182 ? -33.530 -14.047 -8.204 1.00 22.60 179 MET C O 1
ATOM 5079 N N . LYS C 1 183 ? -33.310 -16.036 -7.166 1.00 23.74 180 LYS C N 1
ATOM 5080 C CA . LYS C 1 183 ? -34.359 -16.691 -7.954 1.00 24.63 180 LYS C CA 1
ATOM 5081 C C . LYS C 1 183 ? -35.734 -16.045 -7.788 1.00 24.60 180 LYS C C 1
ATOM 5082 O O . LYS C 1 183 ? -36.546 -16.057 -8.713 1.00 25.13 180 LYS C O 1
ATOM 5088 N N . ARG C 1 184 ? -35.982 -15.496 -6.604 1.00 24.28 181 ARG C N 1
ATOM 5089 C CA . ARG C 1 184 ? -37.158 -14.667 -6.346 1.00 24.33 181 ARG C CA 1
ATOM 5090 C C . ARG C 1 184 ? -36.860 -13.724 -5.187 1.00 23.83 181 ARG C C 1
ATOM 5091 O O . ARG C 1 184 ? -35.923 -13.956 -4.416 1.00 23.76 181 ARG C O 1
ATOM 5099 N N . GLU C 1 185 ? -37.656 -12.661 -5.085 1.00 23.63 182 GLU C N 1
ATOM 5100 C CA . GLU C 1 185 ? -37.541 -11.675 -4.009 1.00 23.31 182 GLU C CA 1
ATOM 5101 C C . GLU C 1 185 ? -36.119 -11.105 -3.891 1.00 22.33 182 GLU C C 1
ATOM 5102 O O . GLU C 1 185 ? -35.498 -11.131 -2.824 1.00 22.22 182 GLU C O 1
ATOM 5108 N N . GLY C 1 186 ? -35.622 -10.590 -5.011 1.00 21.46 183 GLY C N 1
ATOM 5109 C CA . GLY C 1 186 ? -34.280 -10.025 -5.082 1.00 20.57 183 GLY C CA 1
ATOM 5110 C C . GLY C 1 186 ? -34.169 -8.564 -4.688 1.00 19.77 183 GLY C C 1
ATOM 5111 O O . GLY C 1 186 ? -33.120 -7.951 -4.887 1.00 19.55 183 GLY C O 1
ATOM 5112 N N . LEU C 1 187 ? -35.245 -8.000 -4.141 1.00 19.82 184 LEU C N 1
ATOM 5113 C CA . LEU C 1 187 ? -35.223 -6.628 -3.640 1.00 19.11 184 LEU C CA 1
ATOM 5114 C C . LEU C 1 187 ? -35.544 -6.571 -2.149 1.00 19.17 184 LEU C C 1
ATOM 5115 O O . LEU C 1 187 ? -36.534 -7.143 -1.692 1.00 19.84 184 LEU C O 1
ATOM 5120 N N . HIS C 1 188 ? -34.693 -5.874 -1.405 1.00 18.54 185 HIS C N 1
ATOM 5121 C CA . HIS C 1 188 ? -34.913 -5.635 0.015 1.00 18.85 185 HIS C CA 1
ATOM 5122 C C . HIS C 1 188 ? -34.604 -4.178 0.327 1.00 18.40 185 HIS C C 1
ATOM 5123 O O . HIS C 1 188 ? -33.609 -3.634 -0.163 1.00 17.46 185 HIS C O 1
ATOM 5130 N N . TYR C 1 189 ? -35.458 -3.551 1.134 1.00 18.83 186 TYR C N 1
ATOM 5131 C CA . TYR C 1 189 ? -35.236 -2.162 1.539 1.00 18.73 186 TYR C CA 1
ATOM 5132 C C . TYR C 1 189 ? -35.803 -1.804 2.913 1.00 19.37 186 TYR C C 1
ATOM 5133 O O . TYR C 1 189 ? -36.739 -2.443 3.413 1.00 20.00 186 TYR C O 1
ATOM 5142 N N . VAL C 1 190 ? -35.219 -0.765 3.505 1.00 19.22 187 VAL C N 1
ATOM 5143 C CA . VAL C 1 190 ? -35.681 -0.201 4.768 1.00 20.04 187 VAL C CA 1
ATOM 5144 C C . VAL C 1 190 ? -35.806 1.317 4.619 1.00 19.88 187 VAL C C 1
ATOM 5145 O O . VAL C 1 190 ? -35.268 1.900 3.672 1.00 19.19 187 VAL C O 1
ATOM 5149 N N . VAL C 1 191 ? -36.518 1.948 5.547 1.00 20.80 188 VAL C N 1
ATOM 5150 C CA . VAL C 1 191 ? -36.554 3.408 5.620 1.00 20.91 188 VAL C CA 1
ATOM 5151 C C . VAL C 1 191 ? -35.720 3.876 6.812 1.00 21.04 188 VAL C C 1
ATOM 5152 O O . VAL C 1 191 ? -35.874 3.368 7.926 1.00 21.47 188 VAL C O 1
ATOM 5156 N N . ILE C 1 192 ? -34.828 4.834 6.562 1.00 20.69 189 ILE C N 1
ATOM 5157 C CA . ILE C 1 192 ? -33.956 5.381 7.600 1.00 20.99 189 ILE C CA 1
ATOM 5158 C C . ILE C 1 192 ? -34.320 6.840 7.879 1.00 21.40 189 ILE C C 1
ATOM 5159 O O . ILE C 1 192 ? -34.349 7.666 6.965 1.00 21.13 189 ILE C O 1
ATOM 5164 N N . GLU C 1 193 ? -34.610 7.143 9.142 1.00 22.35 190 GLU C N 1
ATOM 5165 C CA . GLU C 1 193 ? -34.971 8.496 9.554 1.00 23.00 190 GLU C CA 1
ATOM 5166 C C . GLU C 1 193 ? -33.725 9.336 9.809 1.00 22.21 190 GLU C C 1
ATOM 5167 O O . GLU C 1 193 ? -32.688 8.809 10.213 1.00 21.89 190 GLU C O 1
ATOM 5173 N N . ARG C 1 194 ? -33.842 10.640 9.564 1.00 22.16 191 ARG C N 1
ATOM 5174 C CA . ARG C 1 194 ? -32.791 11.615 9.865 1.00 21.75 191 ARG C CA 1
ATOM 5175 C C . ARG C 1 194 ? -32.414 11.558 11.347 1.00 22.63 191 ARG C C 1
ATOM 5176 O O . ARG C 1 194 ? -33.279 11.659 12.220 1.00 23.41 191 ARG C O 1
ATOM 5184 N N . ASP C 1 195 ? -31.123 11.383 11.617 1.00 22.48 192 ASP C N 1
ATOM 5185 C CA . ASP C 1 195 ? -30.612 11.289 12.983 1.00 23.52 192 ASP C CA 1
ATOM 5186 C C . ASP C 1 195 ? -29.841 12.562 13.332 1.00 23.50 192 ASP C C 1
ATOM 5187 O O . ASP C 1 195 ? -28.830 12.865 12.702 1.00 22.72 192 ASP C O 1
ATOM 5192 N N . GLU C 1 196 ? -30.314 13.290 14.345 1.00 24.53 193 GLU C N 1
ATOM 5193 C CA . GLU C 1 196 ? -29.716 14.580 14.717 1.00 24.73 193 GLU C CA 1
ATOM 5194 C C . GLU C 1 196 ? -28.334 14.463 15.375 1.00 24.77 193 GLU C C 1
ATOM 5195 O O . GLU C 1 196 ? -27.568 15.430 15.381 1.00 24.84 193 GLU C O 1
ATOM 5201 N N . LYS C 1 197 ? -28.019 13.287 15.920 1.00 25.04 194 LYS C N 1
ATOM 5202 C CA . LYS C 1 197 ? -26.668 13.006 16.412 1.00 25.33 194 LYS C CA 1
ATOM 5203 C C . LYS C 1 197 ? -25.658 13.049 15.267 1.00 24.16 194 LYS C C 1
ATOM 5204 O O . LYS C 1 197 ? -24.594 13.657 15.394 1.00 24.37 194 LYS C O 1
ATOM 5210 N N . TYR C 1 198 ? -26.004 12.402 14.155 1.00 23.17 195 TYR C N 1
ATOM 5211 C CA . TYR C 1 198 ? -25.170 12.412 12.953 1.00 22.12 195 TYR C CA 1
ATOM 5212 C C . TYR C 1 198 ? -25.052 13.806 12.344 1.00 21.42 195 TYR C C 1
ATOM 5213 O O . TYR C 1 198 ? -23.970 14.203 11.911 1.00 21.18 195 TYR C O 1
ATOM 5222 N N . MET C 1 199 ? -26.162 14.545 12.326 1.00 21.10 196 MET C N 1
ATOM 5223 C CA . MET C 1 199 ? -26.182 15.913 11.802 1.00 20.73 196 MET C CA 1
ATOM 5224 C C . MET C 1 199 ? -25.235 16.815 12.585 1.00 21.09 196 MET C C 1
ATOM 5225 O O . MET C 1 199 ? -24.514 17.624 11.999 1.00 20.91 196 MET C O 1
ATOM 5230 N N . ALA C 1 200 ? -25.245 16.661 13.908 1.00 21.53 197 ALA C N 1
ATOM 5231 C CA . ALA C 1 200 ? -24.370 17.420 14.799 1.00 21.74 197 ALA C CA 1
ATOM 5232 C C . ALA C 1 200 ? -22.899 17.052 14.594 1.00 21.45 197 ALA C C 1
ATOM 5233 O O . ALA C 1 200 ? -22.021 17.910 14.701 1.00 21.67 197 ALA C O 1
ATOM 5235 N N . SER C 1 201 ? -22.641 15.776 14.304 1.00 25.48 198 SER C N 1
ATOM 5236 C CA . SER C 1 201 ? -21.296 15.306 13.977 1.00 25.04 198 SER C CA 1
ATOM 5237 C C . SER C 1 201 ? -20.776 15.968 12.703 1.00 23.36 198 SER C C 1
ATOM 5238 O O . SER C 1 201 ? -19.640 16.440 12.668 1.00 23.42 198 SER C O 1
ATOM 5241 N N . PHE C 1 202 ? -21.611 16.009 11.665 1.00 21.81 199 PHE C N 1
ATOM 5242 C CA . PHE C 1 202 ? -21.223 16.635 10.400 1.00 20.55 199 PHE C CA 1
ATOM 5243 C C . PHE C 1 202 ? -20.980 18.132 10.577 1.00 21.02 199 PHE C C 1
ATOM 5244 O O . PHE C 1 202 ? -20.001 18.664 10.058 1.00 20.67 199 PHE C O 1
ATOM 5252 N N . ASP C 1 203 ? -21.860 18.792 11.329 1.00 22.05 200 ASP C N 1
ATOM 5253 C CA . ASP C 1 203 ? -21.773 20.241 11.569 1.00 23.04 200 ASP C CA 1
ATOM 5254 C C . ASP C 1 203 ? -20.484 20.696 12.261 1.00 24.14 200 ASP C C 1
ATOM 5255 O O . ASP C 1 203 ? -20.023 21.816 12.033 1.00 24.63 200 ASP C O 1
ATOM 5260 N N . GLU C 1 204 ? -19.909 19.839 13.104 1.00 24.94 201 GLU C N 1
ATOM 5261 C CA . GLU C 1 204 ? -18.674 20.186 13.815 1.00 26.47 201 GLU C CA 1
ATOM 5262 C C . GLU C 1 204 ? -17.405 19.615 13.168 1.00 25.64 201 GLU C C 1
ATOM 5263 O O . GLU C 1 204 ? -16.373 20.288 13.125 1.00 26.06 201 GLU C O 1
ATOM 5269 N N . ILE C 1 205 ? -17.495 18.390 12.654 1.00 24.54 202 ILE C N 1
ATOM 5270 C CA . ILE C 1 205 ? -16.326 17.679 12.124 1.00 24.25 202 ILE C CA 1
ATOM 5271 C C . ILE C 1 205 ? -15.978 18.074 10.680 1.00 22.59 202 ILE C C 1
ATOM 5272 O O . ILE C 1 205 ? -14.811 18.336 10.373 1.00 22.89 202 ILE C O 1
ATOM 5277 N N . VAL C 1 206 ? -16.983 18.118 9.807 1.00 21.12 203 VAL C N 1
ATOM 5278 C CA . VAL C 1 206 ? -16.751 18.383 8.379 1.00 19.85 203 VAL C CA 1
ATOM 5279 C C . VAL C 1 206 ? -16.069 19.745 8.106 1.00 20.16 203 VAL C C 1
ATOM 5280 O O . VAL C 1 206 ? -15.061 19.784 7.397 1.00 19.57 203 VAL C O 1
ATOM 5284 N N . PRO C 1 207 ? -16.585 20.854 8.686 1.00 21.04 204 PRO C N 1
ATOM 5285 C CA . PRO C 1 207 ? -15.929 22.150 8.461 1.00 21.62 204 PRO C CA 1
ATOM 5286 C C . PRO C 1 207 ? -14.471 22.195 8.929 1.00 22.58 204 PRO C C 1
ATOM 5287 O O . PRO C 1 207 ? -13.645 22.842 8.288 1.00 22.77 204 PRO C O 1
ATOM 5291 N N . GLU C 1 208 ? -14.163 21.512 10.029 1.00 23.67 205 GLU C N 1
ATOM 5292 C CA . GLU C 1 208 ? -12.786 21.419 10.516 1.00 24.84 205 GLU C CA 1
ATOM 5293 C C . GLU C 1 208 ? -11.901 20.661 9.524 1.00 23.62 205 GLU C C 1
ATOM 5294 O O . GLU C 1 208 ? -10.755 21.046 9.283 1.00 24.05 205 GLU C O 1
ATOM 5300 N N . PHE C 1 209 ? -12.448 19.588 8.954 1.00 22.46 206 PHE C N 1
ATOM 5301 C CA . PHE C 1 209 ? -11.757 18.798 7.938 1.00 21.68 206 PHE C CA 1
ATOM 5302 C C . PHE C 1 209 ? -11.438 19.660 6.714 1.00 20.83 206 PHE C C 1
ATOM 5303 O O . PHE C 1 209 ? -10.328 19.606 6.186 1.00 20.66 206 PHE C O 1
ATOM 5311 N N . ILE C 1 210 ? -12.411 20.469 6.295 1.00 20.26 207 ILE C N 1
ATOM 5312 C CA . ILE C 1 210 ? -12.248 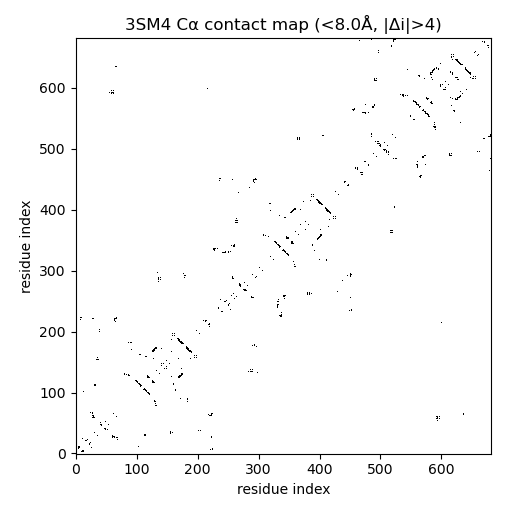21.392 5.167 1.00 20.13 207 ILE C CA 1
ATOM 5313 C C . ILE C 1 210 ? -11.137 22.411 5.432 1.00 21.13 207 ILE C C 1
ATOM 5314 O O . ILE C 1 210 ? -10.316 22.684 4.549 1.00 20.91 207 ILE C O 1
ATOM 5319 N N . GLU C 1 211 ? -11.110 22.957 6.648 1.00 22.55 208 GLU C N 1
ATOM 5320 C CA . GLU C 1 211 ? -10.101 23.945 7.043 1.00 24.20 208 GLU C CA 1
ATOM 5321 C C . GLU C 1 211 ? -8.683 23.370 7.023 1.00 24.49 208 GLU C C 1
ATOM 5322 O O . GLU C 1 211 ? -7.737 24.052 6.618 1.00 24.63 208 GLU C O 1
ATOM 5328 N N . LYS C 1 212 ? -8.544 22.115 7.447 1.00 24.53 209 LYS C N 1
ATOM 5329 C CA . LYS C 1 212 ? -7.245 21.440 7.448 1.00 25.46 209 LYS C CA 1
ATOM 5330 C C . LYS C 1 212 ? -6.769 21.091 6.037 1.00 24.28 209 LYS C C 1
ATOM 5331 O O . LYS C 1 212 ? -5.560 21.054 5.774 1.00 24.82 209 LYS C O 1
ATOM 5337 N N . MET C 1 213 ? -7.722 20.841 5.140 1.00 22.93 210 MET C N 1
ATOM 5338 C CA . MET C 1 213 ? -7.429 20.626 3.722 1.00 22.31 210 MET C CA 1
ATOM 5339 C C . MET C 1 213 ? -6.917 21.905 3.065 1.00 22.31 210 MET C C 1
ATOM 5340 O O . MET C 1 213 ? -5.945 21.869 2.315 1.00 22.44 210 MET C O 1
ATOM 5345 N N . ASP C 1 214 ? -7.572 23.030 3.351 1.00 22.26 211 ASP C N 1
ATOM 5346 C CA . ASP C 1 214 ? -7.140 24.330 2.826 1.00 22.66 211 ASP C CA 1
ATOM 5347 C C . ASP C 1 214 ? -5.751 24.726 3.330 1.00 23.73 211 ASP C C 1
ATOM 5348 O O . ASP C 1 214 ? -4.966 25.315 2.586 1.00 23.83 211 ASP C O 1
ATOM 5353 N N . GLU C 1 215 ? -5.455 24.386 4.584 1.00 24.67 212 GLU C N 1
ATOM 5354 C CA . GLU C 1 215 ? -4.126 24.599 5.168 1.00 26.22 212 GLU C CA 1
ATOM 5355 C C . GLU C 1 215 ? -3.041 23.832 4.412 1.00 25.72 212 GLU C C 1
ATOM 5356 O O . GLU C 1 215 ? -1.999 24.395 4.067 1.00 26.14 212 GLU C O 1
ATOM 5362 N N . ALA C 1 216 ? -3.300 22.550 4.157 1.00 24.70 213 ALA C N 1
ATOM 5363 C CA . ALA C 1 216 ? -2.361 21.682 3.449 1.00 24.59 213 ALA C CA 1
ATOM 5364 C C . ALA C 1 216 ? -2.158 22.139 2.003 1.00 23.80 213 ALA C C 1
ATOM 5365 O O . ALA C 1 216 ? -1.025 22.198 1.520 1.00 24.24 213 ALA C O 1
ATOM 5367 N N . LEU C 1 217 ? -3.258 22.471 1.326 1.00 22.83 214 LEU C N 1
ATOM 5368 C CA . LEU C 1 217 ? -3.208 23.005 -0.038 1.00 22.44 214 LEU C CA 1
ATOM 5369 C C . LEU C 1 217 ? -2.356 24.274 -0.114 1.00 23.39 214 LEU C C 1
ATOM 5370 O O . LEU C 1 217 ? -1.540 24.428 -1.028 1.00 23.50 214 LEU C O 1
ATOM 5375 N N . ALA C 1 218 ? -2.543 25.168 0.858 1.00 24.15 215 ALA C N 1
ATOM 5376 C CA . ALA C 1 218 ? -1.781 26.414 0.939 1.00 25.59 215 ALA C CA 1
ATOM 5377 C C . ALA C 1 218 ? -0.295 26.158 1.178 1.00 26.77 215 ALA C C 1
ATOM 5378 O O . ALA C 1 218 ? 0.551 26.910 0.702 1.00 27.53 215 ALA C O 1
ATOM 5380 N N . GLU C 1 219 ? 0.005 25.085 1.908 1.00 27.15 216 GLU C N 1
ATOM 5381 C CA . GLU C 1 219 ? 1.376 24.711 2.248 1.00 28.58 216 GLU C CA 1
ATOM 5382 C C . GLU C 1 219 ? 2.176 24.284 1.014 1.00 28.16 216 GLU C C 1
ATOM 5383 O O . GLU C 1 219 ? 3.404 24.398 0.995 1.00 29.16 216 GLU C O 1
ATOM 5389 N N . ILE C 1 220 ? 1.474 23.800 -0.011 1.00 26.79 217 ILE C N 1
ATOM 5390 C CA . ILE C 1 220 ? 2.108 23.380 -1.268 1.00 26.81 217 ILE C CA 1
ATOM 5391 C C . ILE C 1 220 ? 1.730 24.264 -2.472 1.00 26.16 217 ILE C C 1
ATOM 5392 O O . ILE C 1 220 ? 1.976 23.897 -3.625 1.00 25.79 217 ILE C O 1
ATOM 5397 N N . GLY C 1 221 ? 1.135 25.421 -2.189 1.00 26.18 218 GLY C N 1
ATOM 5398 C CA . GLY C 1 221 ? 0.822 26.420 -3.214 1.00 26.21 218 GLY C CA 1
ATOM 5399 C C . GLY C 1 221 ? -0.325 26.061 -4.138 1.00 25.39 218 GLY C C 1
ATOM 5400 O O . GLY C 1 221 ? -0.287 26.369 -5.332 1.00 25.77 218 GLY C O 1
ATOM 5401 N N . PHE C 1 222 ? -1.343 25.406 -3.585 1.00 24.41 219 PHE C N 1
ATOM 5402 C CA . PHE C 1 222 ? -2.560 25.072 -4.318 1.00 23.71 219 PHE C CA 1
ATOM 5403 C C . PHE C 1 222 ? -3.785 25.692 -3.659 1.00 23.54 219 PHE C C 1
ATOM 5404 O O . PHE C 1 222 ? -3.773 25.992 -2.462 1.00 23.66 219 PHE C O 1
ATOM 5412 N N . VAL C 1 223 ? -4.840 25.880 -4.449 1.00 23.69 220 VAL C N 1
ATOM 5413 C CA . VAL C 1 223 ? -6.135 26.336 -3.936 1.00 23.78 220 VAL C CA 1
ATOM 5414 C C . VAL C 1 223 ? -7.266 25.445 -4.449 1.00 23.13 220 VAL C C 1
ATOM 5415 O O . VAL C 1 223 ? -7.247 25.005 -5.605 1.00 23.31 220 VAL C O 1
ATOM 5419 N N . PHE C 1 224 ? -8.245 25.170 -3.591 1.00 22.50 221 PHE C N 1
ATOM 5420 C CA . PHE C 1 224 ? -9.405 24.384 -4.006 1.00 22.28 221 PHE C CA 1
ATOM 5421 C C . PHE C 1 224 ? -10.065 25.047 -5.211 1.00 23.15 221 PHE C C 1
ATOM 5422 O O . PHE C 1 224 ? -10.250 26.265 -5.234 1.00 23.99 221 PHE C O 1
ATOM 5430 N N . GLY C 1 225 ? -10.401 24.241 -6.212 1.00 23.27 222 GLY C N 1
ATOM 5431 C CA . GLY C 1 225 ? -11.018 24.746 -7.435 1.00 24.72 222 GLY C CA 1
ATOM 5432 C C . GLY C 1 225 ? -10.109 24.656 -8.645 1.00 25.51 222 GLY C C 1
ATOM 5433 O O . GLY C 1 225 ? -10.566 24.795 -9.779 1.00 26.85 222 GLY C O 1
ATOM 5434 N N . GLU C 1 226 ? -8.819 24.422 -8.402 1.00 25.20 223 GLU C N 1
ATOM 5435 C CA . GLU C 1 226 ? -7.837 24.239 -9.475 1.00 26.11 223 GLU C CA 1
ATOM 5436 C C . GLU C 1 226 ? -8.094 22.983 -10.305 1.00 26.59 223 GLU C C 1
ATOM 5437 O O . GLU C 1 226 ? -7.661 22.894 -11.457 1.00 27.93 223 GLU C O 1
ATOM 5443 N N . GLN C 1 227 ? -8.792 22.019 -9.710 1.00 25.79 224 GLN C N 1
ATOM 5444 C CA . GLN C 1 227 ? -9.146 20.769 -10.382 1.00 26.39 224 GLN C CA 1
ATOM 5445 C C . GLN C 1 227 ? -10.153 20.983 -11.513 1.00 28.27 224 GLN C C 1
ATOM 5446 O O . GLN C 1 227 ? -10.231 20.178 -12.442 1.00 29.55 224 GLN C O 1
ATOM 5452 N N . TRP C 1 228 ? -10.913 22.072 -11.425 1.00 28.76 225 TRP C N 1
ATOM 5453 C CA . TRP C 1 228 ? -11.962 22.374 -12.395 1.00 30.86 225 TRP C CA 1
ATOM 5454 C C . TRP C 1 228 ? -11.517 23.388 -13.449 1.00 33.13 225 TRP C C 1
ATOM 5455 O O . TRP C 1 228 ? -12.230 23.643 -14.422 1.00 35.35 225 TRP C O 1
ATOM 5466 N N . ARG C 1 229 ? -10.324 23.944 -13.253 1.00 32.98 226 ARG C N 1
ATOM 5467 C CA . ARG C 1 229 ? -9.752 24.933 -14.156 1.00 35.16 226 ARG C CA 1
ATOM 5468 C C . ARG C 1 229 ? -8.260 24.674 -14.347 1.00 34.89 226 ARG C C 1
ATOM 5469 O O . ARG C 1 229 ? -7.824 23.523 -14.416 1.00 34.66 226 ARG C O 1
#

InterPro domains:
  IPR011335 Restriction endonuclease type II-like [SSF52980] (5-225)
  IPR011604 PD-(D/E)XK endonuclease-like domain superfamily [G3DSA:3.90.320.10] (1-226)
  IPR019080 YqaJ viral recombinase [PF09588] (24-167)
  IPR051703 NF-kappa-B Signaling Regulator [PTHR46609] (22-208)

Solvent-accessible surface area: 34166 Å² total; per-residue (Å²): 112,40,75,60,18,70,155,98,7,64,15,52,14,163,73,32,149,98,45,40,124,23,59,58,72,3,32,6,0,1,1,26,6,60,69,0,76,11,0,27,28,136,43,255,103,69,192,173,49,32,126,110,11,63,43,13,16,10,42,4,0,5,26,2,0,3,16,76,46,104,102,109,90,83,146,35,107,62,50,19,136,132,51,77,89,80,0,41,90,61,0,52,172,72,25,68,15,104,18,94,108,22,70,9,41,26,51,65,110,54,5,15,4,0,2,51,11,56,0,52,12,84,78,42,22,0,0,28,19,32,18,18,82,31,12,78,54,0,0,78,0,56,42,38,19,17,133,31,15,92,116,64,88,36,12,30,2,1,0,8,0,12,4,22,148,46,103,12,4,18,3,0,10,25,1,39,55,15,151,93,100,8,23,35,65,35,67,18,116,66,53,111,169,61,5,61,36,0,80,118,15,1,57,62,0,32,108,96,0,59,91,8,1,75,130,8,52,10,94,34,9,46,8,15,222,92,138,42,56,56,84,46,7,75,132,100,14,60,28,80,16,195,63,5,137,65,44,47,128,28,45,95,74,0,65,9,1,1,0,6,5,58,68,0,47,12,0,30,32,159,45,250,97,75,192,156,53,33,121,118,18,50,46,12,13,12,43,3,1,5,23,5,0,3,12,75,50,92,150,109,126,58,143,51,99,61,42,24,177,117,40,63,98,77,0,18,88,60,0,50,175,82,29,67,24,103,17,94,94,13,23,7,46,13,53,36,63,48,0,21,5,0,0,35,12,20,0,43,12,88,76,39,21,0,0,15,11,8,13,19,62,38,13,82,28,0,0,88,7,48,51,42,12,108,156,17,20,102,93,37,61,20,1,24,0,3,0,5,0,11,1,28,115,47,106,12,1,18,2,0,8,26,1,45,56,12,110,98,70,14,25,43,70,31,65,2,114,65,49,112,174,56,5,60,32,0,81,102,30,1,54,86,1,31,115,94,2,60,94,6,2,75,118,7,52,11,88,32,15,40,6,14,196,89,47,134,39,56,59,80,47,7,89,148,98,22,58,32,78,17,187,71,6,120,52,44,51,130,25,27,88,86,0,43,9,1,1,1,9,6,47,68,0,74,15,0,27,21,151,46,251,99,66,200,152,55,19,121,91,17,64,39,13,16,9,41,4,0,4,23,0,0,11,13,74,54,99,124,113,86,59,136,31,106,62,46,16,130,122,42,60,96,77,0,43,93,62,0,52,175,76,29,65,19,108,19,94,102,12,35,6,43,13,48,36,67,50,0,18,3,0,1,19,5,38,0,48,11,86,72,42,22,0,0,27,19,26,15,18,79,39,12,82,58,0,0,71,0,55,43,39,17,71,111,36,16,90,114,64,81,23,13,34,1,0,0,8,0,13,1,29,94,50,113,12,3,17,5,0,8,26,1,38,51,14,154,92,104,8,23,37,62,33,73,11,114,67,44,114,166,64,4,54,29,0,78,123,31,0,54,93,1,30,106,89,1,58,95,8,2,74,138,7,53,3,95,39,10,17,7,21,174

Secondary structure (DSSP, 8-state):
-HHHHHHHHS--TT---SSSHHHHHHTTT-EEGGGTHHHH---SSSSPPPHHHHHHHHHHHHHHHH-------HHHHHHHHHHHHHHHHHHHHHHS--EE----EESSTT--EEE--SEEETTS-EEEEE--SSHHHHHHHHHHGGGGTHHHHHHHHHHHHHHHT-SEEEEEEE-TTSSS--EEEEEEE--HHHHHHHHHHHHHHHHHHHHHHHHTT--TTGGG-/----HHHHHHHHS--TTS--SSSHHHHHHTTT-EEGGGGGGTS---SSSSPPPHHHHHHHHHHHHHHHHS-------HHHHHHHHHHHHHHHHHHHHH---EE----EESSTT-SEEE--SEEETTS-EEEEE--SSHHHHHHHHHHGGGGS-HHHHHHHHHHHHHHT-SEEEEEEE-TT-SS--EEEEEEEP-HHHHHHHHHHHHHHHHHHHHHHHHTT--TTGGG-/-----HHHHHHHH---GGG--TTSHHHHHHTTT-EEGGGGGGTS---SSSSSPPHHHHHHHHHHHHHHHHS------HHHHHHHHHTHHHHHHHHHHHH---EE----EESSTT--EEE--SEEETTS-EEEEE--SSHHHHHHHHHHHHHHHHHHHHHHHHHHHHHHT-SEEEEEEE-TTSSS--EEEEEEE--HHHHHHHHHHHHHHHHHHHHHHHHTT--TTTT--

Sequence (682 aa):
TPDIILQRTGIDVRAVEQGDDAWHKLRLGVITASEVHNVIAKPRSGKKWPDMKMSYFHTLLAEVCTGVAPEVNAKALAWGKQYENDARTLFEFTSGVNVTESPIIYRDESMRTACSPDGLCSDGNGLELACPFTSRDFMKFRLGGFEAIKSAYMAQVQYSMWVTRKNAWYFANYDPRMKREGLHYVVIERDEKYMASFDEIVPEFIEKMDEALAEIGFVFGEQWRSHMTPDIILQRTGIDVRAVEQGDDAWHKLRLGVITASEVHNVIAKPRSGKKWPDMKMSYFHTLLAEVCTGVAPEVNAKALAWGKQYENDARTLFEFTSGVNVTESPIIYRDESMRTACSPDGLCSDGNGLELACPFTSRDFMKFRLGGFEAIKSAYMAQVQYSMWVTRKNAWYFANYDPRMKREGLHYVVIERDEKYMASFDEIVPEFIEKMDEALAEIGFVFGEQWRGSHMTPDIILQRTGIDVRAVEQGDDAWHKLRLGVITASEVHNVIAKPRSGKKWPDMKMSYFHTLLAEVCTGVAPEVNAKALAWGKQYENDARTLFEFTSGVNVTESPIIYRDESMRTACSPDGLCSDGNGLELACPFTSRDFMKFRLGGFEAIKSAYMAQVQYSMWVTRKNAWYFANYDPRMKREGLHYVVIERDEKYMASFDEIVPEFIEKMDEALAEIGFVFGEQWR

Nearest PDB structures (foldseek):
  3sm4-assembly1_A  TM=1.004E+00  e=8.188E-46  Lambdavirus lambda
  3slp-assembly1_B  TM=9.765E-01  e=2.252E-41  Lambdavirus lambda
  3syy-assembly1_A  TM=9.107E-01  e=1.499E-13  Laribacter hongkongensis HLHK9
  3sz4-assembly1_A  TM=9.061E-01  e=1.901E-13  Laribacter hongkongensis HLHK9
  3k93-assembly1_A  TM=7.613E-01  e=2.309E-08  Histophilus somni 129PT